Protein AF-A0A183I4F0-F1 (afdb_monomer)

Secondary structure (DSSP, 8-state):
-------------------STHHHHHHHHHHHHHHHHHHHHHHHS---------TT---HHHHHHHHHHHHHHHHHHHHHHHHHHHHHHHHHHHHHHHHHHHHHHHHHHTTPPPBPTTSSB-S-SS-TTHHHHHHHHHHHHHHHHHHHHHHHT----TTS---SSSPPPP---SSHHHHHHHHHHHHHHHHHHHHHHHHHHHHHHHHHHHHHHHHHHHHHHTTPPPPPPTT-----------PPP---PPP------------PPPP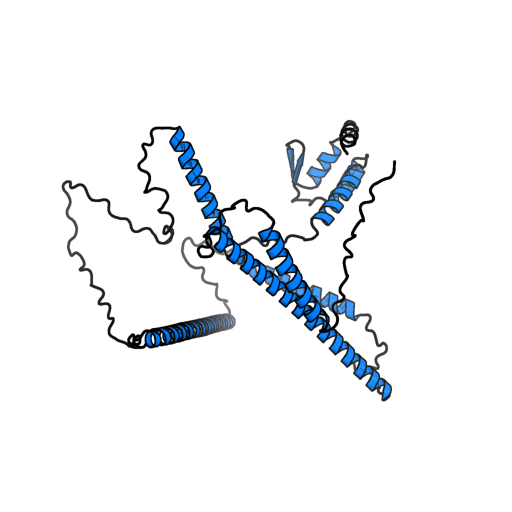GGGTT-TTSSSS----TT-HHHHHHHHHHHHHHHHHHHHHHHHTS-GGGS------TTHHHHHHHHHHHHHHHHT-SSHHHHHHHHGGGS-TTT-EEEETTEEEESHHHHHHHHHH----SSSHHHHHHGGG--

Mean predicted aligned error: 24.79 Å

pLDDT: mean 70.54, std 18.89, range [24.45, 96.81]

Organism: NCBI:txid387005

Solvent-accessible surface area (backbone atoms only — not comparable to full-atom values): 25464 Å² total; per-residue (Å²): 139,86,84,87,82,81,83,80,82,73,82,79,79,81,82,79,80,92,73,71,79,67,60,57,58,53,50,50,54,49,49,56,51,51,51,51,50,51,53,52,50,60,70,70,49,82,79,77,83,70,82,80,73,62,92,86,59,77,47,78,67,54,51,51,50,52,51,52,52,48,51,53,49,52,51,52,48,53,52,49,52,52,51,50,54,51,52,52,50,51,50,51,52,52,50,49,53,51,50,55,50,49,51,52,52,52,37,49,75,72,70,52,82,58,61,41,104,78,78,40,75,57,90,60,98,67,71,85,58,54,66,57,54,52,50,54,49,51,56,48,53,54,52,52,51,52,52,52,55,58,63,70,66,66,82,73,64,92,85,59,77,86,69,94,76,80,85,83,72,78,82,72,60,88,51,66,66,64,36,52,5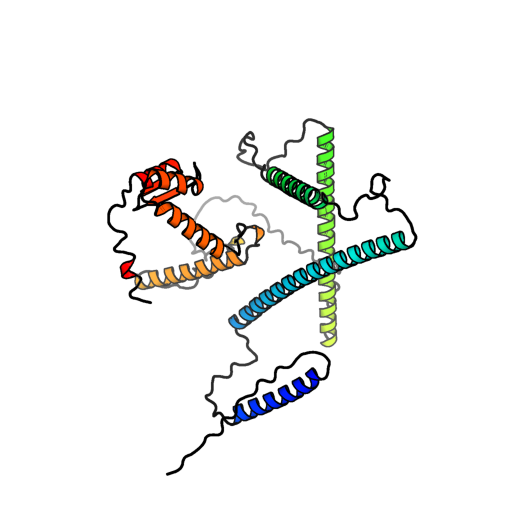0,53,53,50,51,52,52,49,53,49,50,52,48,50,54,50,51,50,52,52,49,52,55,48,52,53,51,50,48,54,50,50,54,52,49,36,56,50,28,56,77,68,77,44,82,69,74,78,66,93,80,63,89,65,86,74,74,74,72,71,78,75,75,80,78,81,92,68,84,87,77,87,88,86,83,91,75,90,73,76,82,76,82,73,78,74,51,82,93,48,70,88,65,70,77,80,81,78,81,73,96,62,83,90,82,48,72,76,57,50,56,55,50,53,51,52,52,49,55,53,47,53,56,48,53,52,51,61,54,74,72,46,66,72,86,78,48,77,84,81,81,72,63,92,56,50,66,62,54,47,53,53,48,52,53,52,50,50,65,30,59,70,44,86,50,50,71,63,20,39,62,60,49,49,83,82,36,46,66,74,82,31,74,48,73,56,98,88,46,76,40,64,15,29,68,56,48,40,51,53,57,53,70,55,72,81,77,81,78,67,78,66,61,66,64,64,67,70,76,80,116

Foldseek 3Di:
DDDDDDPDPDDDDDDDDDDDDVVVVVVVVVVVVVVVVVVVVVVPDPDPDPPPDPPPDQDPVNVVVVVVVVVVVVVVVVVVVVVVVVVVVVVVVVVVVVVVVVVVVVCVVVVHFDADPVRHGDPDPDDPCPVVVVVVVVVVVVVVVVVVVVVVPPPDDPPDPDDPDDDDDDPQDPDPVSNVVVVVVVVVVVVVVVVVVVVVVVVVVVVVVVVLVVVQVVCVVVVHDRDPPPPPPDDPPPVPPPPDDDPDDDDDDDDDDPDDPDDDPQDPVCVPVPPLPDPDPDDPPDPVVVVVSVVVVVVVVVVVVVVVVVPDPCPPPDPPPDDPCCVVVVVVVVVQLVVLLVPQDLVSSLVSCLVVWAQAQDWDADPNDIDGGSVRVSVVSSPPNPPDDPVVPVVVVVPPD

Structure (mmCIF, N/CA/C/O backbone):
data_AF-A0A183I4F0-F1
#
_entry.id   AF-A0A183I4F0-F1
#
loop_
_atom_site.group_PDB
_atom_site.id
_atom_site.type_symbol
_atom_site.label_atom_id
_atom_site.label_alt_id
_atom_site.label_comp_id
_atom_site.label_asym_id
_atom_site.label_entity_id
_atom_site.label_seq_id
_atom_site.pdbx_PDB_ins_code
_atom_site.Cartn_x
_atom_site.Cartn_y
_atom_site.Cartn_z
_atom_site.occupancy
_atom_site.B_iso_or_equiv
_atom_site.auth_seq_id
_atom_site.auth_comp_id
_atom_site.auth_asym_id
_atom_site.auth_atom_id
_atom_site.pdbx_PDB_model_num
ATOM 1 N N . MET A 1 1 ? -55.937 -49.701 -1.155 1.00 40.47 1 MET A N 1
ATOM 2 C CA . MET A 1 1 ? -55.284 -49.227 -2.394 1.00 40.47 1 MET A CA 1
ATOM 3 C C . MET A 1 1 ? -55.663 -47.768 -2.602 1.00 40.47 1 MET A C 1
ATOM 5 O O . MET A 1 1 ? -56.845 -47.480 -2.490 1.00 40.47 1 MET A O 1
ATOM 9 N N . GLY A 1 2 ? -54.676 -46.901 -2.870 1.00 36.91 2 GLY A N 1
ATOM 10 C CA . GLY A 1 2 ? -54.829 -45.480 -3.243 1.00 36.91 2 GLY A CA 1
ATOM 11 C C . GLY A 1 2 ? -54.660 -44.514 -2.063 1.00 36.91 2 GLY A C 1
ATOM 12 O O . GLY A 1 2 ? -55.636 -44.214 -1.395 1.00 36.91 2 GLY A O 1
ATOM 13 N N . SER A 1 3 ? -53.440 -44.250 -1.584 1.00 35.19 3 SER A N 1
ATOM 14 C CA . SER A 1 3 ? -52.443 -43.266 -2.073 1.00 35.19 3 SER A CA 1
ATOM 15 C C . SER A 1 3 ? -52.724 -41.831 -1.606 1.00 35.19 3 SER A C 1
ATOM 17 O O . SER A 1 3 ? -53.636 -41.166 -2.082 1.00 35.19 3 SER A O 1
ATOM 19 N N . LEU A 1 4 ? -51.904 -41.404 -0.641 1.00 37.81 4 LEU A N 1
ATOM 20 C CA . LEU A 1 4 ? -51.721 -40.039 -0.152 1.00 37.81 4 LEU A CA 1
ATOM 21 C C . LEU A 1 4 ? -50.754 -39.307 -1.094 1.00 37.81 4 LEU A C 1
ATOM 23 O O . LEU A 1 4 ? -49.617 -39.754 -1.228 1.00 37.81 4 LEU A O 1
ATOM 27 N N . ASP A 1 5 ? -51.167 -38.173 -1.656 1.00 35.75 5 ASP A N 1
ATOM 28 C CA . ASP A 1 5 ? -50.259 -37.212 -2.291 1.00 35.75 5 ASP A CA 1
ATOM 29 C C . ASP A 1 5 ? -49.963 -36.057 -1.318 1.00 35.75 5 ASP A C 1
ATOM 31 O O . ASP A 1 5 ? -50.889 -35.364 -0.883 1.00 35.75 5 ASP A O 1
ATOM 35 N N . PRO A 1 6 ? -48.694 -35.790 -0.961 1.00 43.19 6 PRO A N 1
ATOM 36 C CA . PRO A 1 6 ? -48.318 -34.554 -0.296 1.00 43.19 6 PRO A CA 1
ATOM 37 C C . PRO A 1 6 ? -48.055 -33.465 -1.346 1.00 43.19 6 PRO A C 1
ATOM 39 O O . PRO A 1 6 ? -47.065 -33.502 -2.073 1.00 43.19 6 PRO A O 1
ATOM 42 N N . SER A 1 7 ? -48.933 -32.460 -1.394 1.00 36.81 7 SER A N 1
ATOM 43 C CA . SER A 1 7 ? -48.745 -31.233 -2.178 1.00 36.81 7 SER A CA 1
ATOM 44 C C . SER A 1 7 ? -47.431 -30.537 -1.793 1.00 36.81 7 SER A C 1
ATOM 46 O O . SER A 1 7 ? -47.321 -29.909 -0.737 1.00 36.81 7 SER A O 1
ATOM 48 N N . SER A 1 8 ? -46.435 -30.621 -2.673 1.00 35.69 8 SER A N 1
ATOM 49 C CA . SER A 1 8 ? -45.167 -29.901 -2.594 1.00 35.69 8 SER A CA 1
ATOM 50 C C . SER A 1 8 ? -45.389 -28.395 -2.788 1.00 35.69 8 SER A C 1
ATOM 52 O O . SER A 1 8 ? -45.432 -27.900 -3.911 1.00 35.69 8 SER A O 1
ATOM 54 N N . SER A 1 9 ? -45.509 -27.646 -1.690 1.00 43.69 9 SER A N 1
ATOM 55 C CA . SER A 1 9 ? -45.406 -26.181 -1.705 1.00 43.69 9 SER A CA 1
ATOM 56 C C . SER A 1 9 ? -43.939 -25.790 -1.916 1.00 43.69 9 SER A C 1
ATOM 58 O O . SER A 1 9 ? -43.154 -25.648 -0.976 1.00 43.69 9 SER A O 1
ATOM 60 N N . SER A 1 10 ? -43.542 -25.673 -3.180 1.00 37.81 10 SER A N 1
ATOM 61 C CA . SER A 1 10 ? -42.277 -25.072 -3.587 1.00 37.81 10 SER A CA 1
ATOM 62 C C . SER A 1 10 ? -42.276 -23.591 -3.207 1.00 37.81 10 SER A C 1
ATOM 64 O O . SER A 1 10 ? -43.105 -22.811 -3.668 1.00 37.81 10 SER A O 1
ATOM 66 N N . ARG A 1 11 ? -41.334 -23.198 -2.348 1.00 51.59 11 ARG A N 1
ATOM 67 C CA . ARG A 1 11 ? -41.041 -21.798 -2.018 1.00 51.59 11 ARG A CA 1
ATOM 68 C C . ARG A 1 11 ? -40.457 -21.123 -3.264 1.00 51.59 11 ARG A C 1
ATOM 70 O O . ARG A 1 11 ? -39.252 -21.217 -3.499 1.00 51.59 11 ARG A O 1
ATOM 77 N N . GLU A 1 12 ? -41.293 -20.472 -4.066 1.00 47.50 12 GLU A N 1
ATOM 78 C CA . GLU A 1 12 ? -40.816 -19.587 -5.130 1.00 47.50 12 GLU A CA 1
ATOM 79 C C . GLU A 1 12 ? -39.995 -18.453 -4.505 1.00 47.50 12 GLU A C 1
ATOM 81 O O . GLU A 1 12 ? -40.450 -17.721 -3.622 1.00 47.50 12 GLU A O 1
ATOM 86 N N . LYS A 1 13 ? -38.730 -18.349 -4.917 1.00 51.75 13 LYS A N 1
ATOM 87 C CA . LYS A 1 13 ? -37.865 -17.225 -4.564 1.00 51.75 13 LYS A CA 1
ATOM 88 C C . LYS A 1 13 ? -38.159 -16.113 -5.566 1.00 51.75 13 LYS A C 1
ATOM 90 O O . LYS A 1 13 ? -37.680 -16.175 -6.693 1.00 51.75 13 LYS A O 1
ATOM 95 N N . HIS A 1 14 ? -38.939 -15.113 -5.164 1.00 49.69 14 HIS A N 1
ATOM 96 C CA . HIS A 1 14 ? -39.135 -13.919 -5.983 1.00 49.69 14 HIS A CA 1
ATOM 97 C C . HIS A 1 14 ? -37.821 -13.127 -6.048 1.00 49.69 14 HIS A C 1
ATOM 99 O O . HIS A 1 14 ? -37.343 -12.608 -5.038 1.00 49.69 14 HIS A O 1
ATOM 105 N N . HIS A 1 15 ? -37.214 -13.085 -7.234 1.00 51.94 15 HIS A N 1
ATOM 106 C CA . HIS A 1 15 ? -36.092 -12.206 -7.543 1.00 51.94 15 HIS A CA 1
ATOM 107 C C . HIS A 1 15 ? -36.626 -10.772 -7.659 1.00 51.94 15 HIS A C 1
ATOM 109 O O . HIS A 1 15 ? -37.454 -10.489 -8.523 1.00 51.94 15 HIS A O 1
ATOM 115 N N . LEU A 1 16 ? -36.210 -9.889 -6.751 1.00 54.75 16 LEU A N 1
ATOM 116 C CA . LEU A 1 16 ? -36.629 -8.487 -6.715 1.00 54.75 16 LEU A CA 1
ATOM 117 C C . LEU A 1 16 ? -35.545 -7.633 -7.374 1.00 54.75 16 LEU A C 1
ATOM 119 O O . LEU A 1 16 ? -34.477 -7.447 -6.794 1.00 54.75 16 LEU A O 1
ATOM 123 N N . GLU A 1 17 ? -35.822 -7.105 -8.565 1.00 53.62 17 GLU A N 1
ATOM 124 C CA . GLU A 1 17 ? -34.978 -6.070 -9.161 1.00 53.62 17 GLU A CA 1
ATOM 125 C C . GLU A 1 17 ? -35.241 -4.726 -8.477 1.00 53.62 17 GLU A C 1
ATOM 127 O O . GLU A 1 17 ? -36.379 -4.282 -8.309 1.00 53.62 17 GLU A O 1
ATOM 132 N N . THR A 1 18 ? -34.168 -4.099 -8.002 1.00 53.28 18 THR A N 1
ATOM 133 C CA . THR A 1 18 ? -34.212 -2.866 -7.217 1.00 53.28 18 THR A CA 1
ATOM 134 C C . THR A 1 18 ? -34.065 -1.652 -8.126 1.00 53.28 18 THR A C 1
ATOM 136 O O . THR A 1 18 ? -33.023 -1.002 -8.131 1.00 53.28 18 THR A O 1
ATOM 139 N N . SER A 1 19 ? -35.108 -1.324 -8.878 1.00 54.41 19 SER A N 1
ATOM 140 C CA . SER A 1 19 ? -35.233 -0.017 -9.525 1.00 54.41 19 SER A CA 1
ATOM 141 C C . SER A 1 19 ? -36.562 0.614 -9.109 1.00 54.41 19 SER A C 1
ATOM 143 O O . SER A 1 19 ? -37.629 0.122 -9.456 1.00 54.41 19 SER A O 1
ATOM 145 N N . ASP A 1 20 ? -36.460 1.694 -8.338 1.00 50.53 20 ASP A N 1
ATOM 146 C CA . ASP A 1 20 ? -37.500 2.683 -8.033 1.00 50.53 20 ASP A CA 1
ATOM 147 C C . ASP A 1 20 ? -38.596 2.331 -7.009 1.00 50.53 20 ASP A C 1
ATOM 149 O O . ASP A 1 20 ? -39.511 1.553 -7.262 1.00 50.53 20 ASP A O 1
ATOM 153 N N . ALA A 1 21 ? -38.489 2.998 -5.844 1.00 56.41 21 ALA A N 1
ATOM 154 C CA . ALA A 1 21 ? -39.462 3.388 -4.796 1.00 56.41 21 ALA A CA 1
ATOM 155 C C . ALA A 1 21 ? -40.615 2.440 -4.377 1.00 56.41 21 ALA A C 1
ATOM 157 O O . ALA A 1 21 ? -40.907 2.312 -3.186 1.00 56.41 21 ALA A O 1
ATOM 158 N N . SER A 1 22 ? -41.256 1.753 -5.314 1.00 54.03 22 SER A N 1
ATOM 159 C CA . SER A 1 22 ? -42.249 0.694 -5.111 1.00 54.03 22 SER A CA 1
ATOM 160 C C . SER A 1 22 ? -41.692 -0.524 -4.353 1.00 54.03 22 SER A C 1
ATOM 162 O O . SER A 1 22 ? -42.419 -1.172 -3.597 1.00 54.03 22 SER A O 1
ATOM 164 N N . SER A 1 23 ? -40.379 -0.769 -4.446 1.00 64.25 23 SER A N 1
ATOM 165 C CA . SER A 1 23 ? -39.675 -1.836 -3.717 1.00 64.25 23 SER A CA 1
ATOM 166 C C . SER A 1 23 ? -39.711 -1.649 -2.190 1.00 64.25 23 SER A C 1
ATOM 168 O O . SER A 1 23 ? -39.880 -2.621 -1.456 1.00 64.25 23 SER A O 1
ATOM 170 N N . LEU A 1 24 ? -39.657 -0.411 -1.679 1.00 69.06 24 LEU A N 1
ATOM 171 C CA . LEU A 1 24 ? -39.539 -0.143 -0.236 1.00 69.06 24 LEU A CA 1
ATOM 172 C C . LEU A 1 24 ? -40.854 -0.414 0.514 1.00 69.06 24 LEU A C 1
ATOM 174 O O . LEU A 1 24 ? -40.846 -0.948 1.624 1.00 69.06 24 LEU A O 1
ATOM 178 N N . PHE A 1 25 ? -41.999 -0.105 -0.100 1.00 71.31 25 PHE A N 1
ATOM 179 C CA . PHE A 1 25 ? -43.314 -0.401 0.479 1.00 71.31 25 PHE A CA 1
ATOM 180 C C . PHE A 1 25 ? -43.608 -1.903 0.503 1.00 71.31 25 PHE A C 1
ATOM 182 O O . PHE A 1 25 ? -44.114 -2.406 1.510 1.00 71.31 25 PHE A O 1
ATOM 189 N N . LEU A 1 26 ? -43.224 -2.627 -0.553 1.00 76.31 26 LEU A N 1
ATOM 190 C CA . LEU A 1 26 ? -43.305 -4.088 -0.592 1.00 76.31 26 LEU A CA 1
ATOM 191 C C . LEU A 1 26 ? -42.386 -4.719 0.462 1.00 76.31 26 LEU A C 1
ATOM 193 O O . LEU A 1 26 ? -42.828 -5.583 1.221 1.00 76.31 26 LEU A O 1
ATOM 197 N N . LEU A 1 27 ? -41.157 -4.211 0.600 1.00 70.12 27 LEU A N 1
ATOM 198 C CA . LEU A 1 27 ? -40.200 -4.664 1.611 1.00 70.12 27 LEU A CA 1
ATOM 199 C C . LEU A 1 27 ? -40.712 -4.409 3.034 1.00 70.12 27 LEU A C 1
ATOM 201 O O . LEU A 1 27 ? -40.596 -5.264 3.910 1.00 70.12 27 LEU A O 1
ATOM 205 N N . LYS A 1 28 ? -41.321 -3.241 3.267 1.00 82.12 28 LYS A N 1
ATOM 206 C CA . LYS A 1 28 ? -41.931 -2.882 4.551 1.00 82.12 28 LYS A CA 1
ATOM 207 C C . LYS A 1 28 ? -43.098 -3.816 4.877 1.00 82.12 28 LYS A C 1
ATOM 209 O O . LYS A 1 28 ? -43.182 -4.305 6.003 1.00 82.12 28 LYS A O 1
ATOM 214 N N . GLY A 1 29 ? -43.953 -4.115 3.899 1.00 84.31 29 GLY A N 1
ATOM 215 C CA . GLY A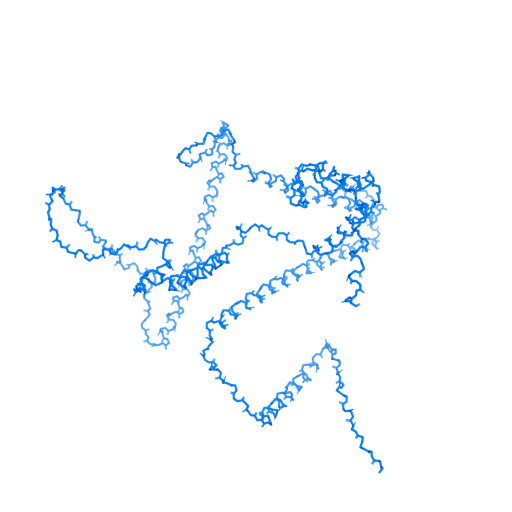 1 29 ? -45.036 -5.092 4.040 1.00 84.31 29 GLY A CA 1
ATOM 216 C C . GLY A 1 29 ? -44.526 -6.499 4.370 1.00 84.31 29 GLY A C 1
ATOM 217 O O . GLY A 1 29 ? -45.018 -7.137 5.304 1.00 84.31 29 GLY A O 1
ATOM 218 N N . GLU A 1 30 ? -43.491 -6.968 3.669 1.00 79.19 30 GLU A N 1
ATOM 219 C CA . GLU A 1 30 ? -42.840 -8.249 3.963 1.00 79.19 30 GLU A CA 1
ATOM 220 C C . GLU A 1 30 ? -42.196 -8.293 5.346 1.00 79.19 30 GLU A C 1
ATOM 222 O O . GLU A 1 30 ? -42.287 -9.310 6.037 1.00 79.19 30 GLU A O 1
ATOM 227 N N . LEU A 1 31 ? -41.578 -7.195 5.777 1.00 82.62 31 LEU A N 1
ATOM 228 C CA . LEU A 1 31 ? -40.925 -7.100 7.074 1.00 82.62 31 LEU A CA 1
ATOM 229 C C . LEU A 1 31 ? -41.941 -7.221 8.215 1.00 82.62 31 LEU A C 1
ATOM 231 O O . LEU A 1 31 ? -41.727 -8.008 9.139 1.00 82.62 31 LEU A O 1
ATOM 235 N N . TYR A 1 32 ? -43.085 -6.535 8.125 1.00 85.12 32 TYR A N 1
ATOM 236 C CA . TYR A 1 32 ? -44.164 -6.691 9.109 1.00 85.12 32 TYR A CA 1
ATOM 237 C C . TYR A 1 32 ? -44.728 -8.113 9.138 1.00 85.12 32 TYR A C 1
ATOM 239 O O . TYR A 1 32 ? -44.955 -8.669 10.216 1.00 85.12 32 TYR A O 1
ATOM 247 N N . ARG A 1 33 ? -44.892 -8.737 7.969 1.00 83.69 33 ARG A N 1
ATOM 248 C CA . ARG A 1 33 ? -45.362 -10.122 7.855 1.00 83.69 33 ARG A CA 1
ATOM 249 C C . ARG A 1 33 ? -44.372 -11.112 8.484 1.00 83.69 33 ARG A C 1
ATOM 251 O O . ARG A 1 33 ? -44.779 -11.942 9.295 1.00 83.69 33 ARG A O 1
ATOM 258 N N . LYS A 1 34 ? -43.065 -10.952 8.236 1.00 83.00 34 LYS A N 1
ATOM 259 C CA . LYS A 1 34 ? -42.000 -11.747 8.879 1.00 83.00 34 LYS A CA 1
ATOM 260 C C . LYS A 1 34 ? -41.936 -11.547 10.392 1.00 83.00 34 LYS A C 1
ATOM 262 O O . LYS A 1 34 ? -41.718 -12.519 11.111 1.00 83.00 34 LYS A O 1
ATOM 267 N N . ILE A 1 35 ? -42.127 -10.325 10.893 1.00 83.75 35 ILE A N 1
ATOM 268 C CA . ILE A 1 35 ? -42.149 -10.045 12.339 1.00 83.75 35 ILE A CA 1
ATOM 269 C C . ILE A 1 35 ? -43.326 -10.759 13.012 1.00 83.75 35 ILE A C 1
ATOM 271 O O . ILE A 1 35 ? -43.150 -11.362 14.072 1.00 83.75 35 ILE A O 1
ATOM 275 N N . ASN A 1 36 ? -44.507 -10.741 12.395 1.00 78.06 36 ASN A N 1
ATOM 276 C CA . ASN A 1 36 ? -45.680 -11.428 12.932 1.00 78.06 36 ASN A CA 1
ATOM 277 C C . ASN A 1 36 ? -45.531 -12.953 12.879 1.00 78.06 36 ASN A C 1
ATOM 279 O O . ASN A 1 36 ? -45.865 -13.628 13.851 1.00 78.06 36 ASN A O 1
ATOM 283 N N . GLU A 1 37 ? -44.946 -13.501 11.812 1.00 81.88 37 GLU A N 1
ATOM 284 C CA . GLU A 1 37 ? -44.601 -14.924 11.752 1.00 81.88 37 GLU A CA 1
ATOM 285 C C . GLU A 1 37 ? -43.579 -15.330 12.819 1.00 81.88 37 GLU A C 1
ATOM 287 O O . GLU A 1 37 ? -43.734 -16.374 13.444 1.00 81.88 37 GLU A O 1
ATOM 292 N N . GLN A 1 38 ? -42.537 -14.524 13.043 1.00 75.25 38 GLN A N 1
ATOM 293 C CA . GLN A 1 38 ? -41.539 -14.762 14.093 1.00 75.25 38 GLN A CA 1
ATOM 294 C C . GLN A 1 38 ? -42.185 -14.735 15.484 1.00 75.25 38 GLN A C 1
ATOM 296 O O . GLN A 1 38 ? -41.889 -15.588 16.317 1.00 75.25 38 GLN A O 1
ATOM 301 N N . ARG A 1 39 ? -43.120 -13.806 15.724 1.00 74.88 39 ARG A N 1
ATOM 302 C CA . ARG A 1 39 ? -43.904 -13.747 16.967 1.00 74.88 39 ARG A CA 1
ATOM 303 C C . ARG A 1 39 ? -44.811 -14.969 17.141 1.00 74.88 39 ARG A C 1
ATOM 305 O O . ARG A 1 39 ? -44.853 -15.525 18.233 1.00 74.88 39 ARG A O 1
ATOM 312 N N . GLY A 1 40 ? -45.469 -15.435 16.078 1.00 69.50 40 GLY A N 1
ATOM 313 C CA . GLY A 1 40 ? -46.273 -16.663 16.101 1.00 69.50 40 GLY A CA 1
ATOM 314 C C . GLY A 1 40 ? -45.435 -17.931 16.318 1.00 69.50 40 GLY A C 1
ATOM 315 O O . GLY A 1 40 ? -45.819 -18.812 17.085 1.00 69.50 40 GLY A O 1
ATOM 316 N N . LYS A 1 41 ? -44.241 -17.999 15.717 1.00 67.50 41 LYS A N 1
ATOM 317 C CA . LYS A 1 41 ? -43.265 -19.089 15.904 1.00 67.50 41 LYS A CA 1
ATOM 318 C C . LYS A 1 41 ? -42.682 -19.091 17.324 1.00 67.50 41 LYS A C 1
ATOM 320 O O . LYS A 1 41 ? -42.532 -20.151 17.925 1.00 67.50 41 LYS A O 1
ATOM 325 N N . ALA A 1 42 ? -42.439 -17.917 17.908 1.00 58.75 42 ALA A N 1
ATOM 326 C CA . ALA A 1 42 ? -42.020 -17.782 19.305 1.00 58.75 42 ALA A CA 1
ATOM 327 C C . ALA A 1 42 ? -43.119 -18.182 20.311 1.00 58.75 42 ALA A C 1
ATOM 329 O O . ALA A 1 42 ? -42.795 -18.629 21.407 1.00 58.75 42 ALA A O 1
ATOM 330 N N . ALA A 1 43 ? -44.399 -18.048 19.946 1.00 59.56 43 ALA A N 1
ATOM 331 C CA . ALA A 1 43 ? -45.528 -18.458 20.785 1.00 59.56 43 ALA A CA 1
ATOM 332 C C . ALA A 1 43 ? -45.837 -19.966 20.706 1.00 59.56 43 ALA A C 1
ATOM 334 O O . ALA A 1 43 ? -46.342 -20.540 21.665 1.00 59.56 43 ALA A O 1
ATOM 335 N N . THR A 1 44 ? -45.528 -20.613 19.579 1.00 57.53 44 THR A N 1
ATOM 336 C CA . THR A 1 44 ? -45.825 -22.039 19.328 1.00 57.53 44 THR A CA 1
ATOM 337 C C . THR A 1 44 ? -44.673 -22.980 19.682 1.00 57.53 44 THR A C 1
ATOM 339 O O . THR A 1 44 ? -44.893 -24.173 19.882 1.00 57.53 44 THR A O 1
ATOM 342 N N . THR A 1 45 ? -43.450 -22.464 19.825 1.00 49.25 45 THR A N 1
ATOM 343 C CA . THR A 1 45 ? -42.295 -23.267 20.242 1.00 49.25 45 THR A CA 1
ATOM 344 C C . THR A 1 45 ? -42.132 -23.179 21.759 1.00 49.25 45 THR A C 1
ATOM 346 O O . THR A 1 45 ? -41.682 -22.163 22.286 1.00 49.25 45 THR A O 1
ATOM 349 N N . GLY A 1 46 ? -42.502 -24.247 22.472 1.00 47.00 46 GLY A N 1
ATOM 350 C CA . GLY A 1 46 ? -42.297 -24.383 23.915 1.00 47.00 46 GLY A CA 1
ATOM 351 C C . GLY A 1 46 ? -40.866 -24.016 24.328 1.00 47.00 46 GLY A C 1
ATOM 352 O O . GLY A 1 46 ? -39.882 -24.566 23.833 1.00 47.00 46 GLY A O 1
ATOM 353 N N . VAL A 1 47 ? -40.770 -23.041 25.228 1.00 41.72 47 VAL A N 1
ATOM 354 C CA . VAL A 1 47 ? -39.538 -22.395 25.680 1.00 41.72 47 VAL A CA 1
ATOM 355 C C . VAL A 1 47 ? -38.631 -23.398 26.405 1.00 41.72 47 VAL A C 1
ATOM 357 O O . VAL A 1 47 ? -38.817 -23.678 27.587 1.00 41.72 47 VAL A O 1
ATOM 360 N N . LYS A 1 48 ? -37.568 -23.873 25.743 1.00 45.25 48 LYS A N 1
ATOM 361 C CA . LYS A 1 48 ? -36.338 -24.232 26.464 1.00 45.25 48 LYS A CA 1
ATOM 362 C C . LYS A 1 48 ? -35.722 -22.922 26.948 1.00 45.25 48 LYS A C 1
ATOM 364 O O . LYS A 1 48 ? -35.273 -22.109 26.144 1.00 45.25 48 LYS A O 1
ATOM 369 N N . VAL A 1 49 ? -35.759 -22.694 28.259 1.00 47.84 49 VAL A N 1
ATOM 370 C CA . VAL A 1 49 ? -35.235 -21.490 28.916 1.00 47.84 49 VAL A CA 1
ATOM 371 C C . VAL A 1 49 ? -33.712 -21.453 28.759 1.00 47.84 49 VAL A C 1
ATOM 373 O O . VAL A 1 49 ? -32.960 -21.870 29.636 1.00 47.84 49 VAL A O 1
ATOM 376 N N . SER A 1 50 ? -33.224 -20.930 27.636 1.00 49.22 50 SER A N 1
ATOM 377 C CA . SER A 1 50 ? -31.875 -20.381 27.589 1.00 49.22 50 SER A CA 1
ATOM 378 C C . SER A 1 50 ? -31.889 -19.121 28.448 1.00 49.22 50 SER A C 1
ATOM 380 O O . SER A 1 50 ? -32.674 -18.206 28.183 1.00 49.22 50 SER A O 1
ATOM 382 N N . LYS A 1 51 ? -31.063 -19.100 29.498 1.00 51.47 51 LYS A N 1
ATOM 383 C CA . LYS A 1 51 ? -30.882 -17.972 30.421 1.00 51.47 51 LYS A CA 1
ATOM 384 C C . LYS A 1 51 ? -30.910 -16.650 29.644 1.00 51.47 51 LYS A C 1
ATOM 386 O O . LYS A 1 51 ? -29.985 -16.359 28.888 1.00 51.47 51 LYS A O 1
ATOM 391 N N . LYS A 1 52 ? -31.977 -15.863 29.818 1.00 49.12 52 LYS A N 1
ATOM 392 C CA . LYS A 1 52 ? -32.058 -14.493 29.304 1.00 49.12 52 LYS A CA 1
ATOM 393 C C . LYS A 1 52 ? -30.947 -13.706 29.996 1.00 49.12 52 LYS A C 1
ATOM 395 O O . LYS A 1 52 ? -31.057 -13.400 31.181 1.00 49.12 52 LYS A O 1
ATOM 400 N N . LYS A 1 53 ? -29.841 -13.458 29.293 1.00 55.69 53 LYS A N 1
ATOM 401 C CA . LYS A 1 53 ? -28.781 -12.584 29.796 1.00 55.69 53 LYS A CA 1
ATOM 402 C C . LYS A 1 53 ? -29.365 -11.175 29.904 1.00 55.69 53 LYS A C 1
ATOM 404 O O . LYS A 1 53 ? -30.058 -10.718 28.997 1.00 55.69 53 LYS A O 1
ATOM 409 N N . SER A 1 54 ? -29.150 -10.537 31.050 1.00 52.62 54 SER A N 1
ATOM 410 C CA . SER A 1 54 ? -29.604 -9.177 31.333 1.00 52.62 54 SER A CA 1
ATOM 411 C C . SER A 1 54 ? -29.097 -8.221 30.252 1.00 52.62 54 SER A C 1
ATOM 413 O O . SER A 1 54 ? -27.895 -8.015 30.123 1.00 52.62 54 SER A O 1
ATOM 415 N N . VAL A 1 55 ? -30.026 -7.615 29.512 1.00 59.03 55 VAL A N 1
ATOM 416 C CA . VAL A 1 55 ? -29.784 -6.617 28.450 1.00 59.03 55 VAL A CA 1
ATOM 417 C C . VAL A 1 55 ? -29.004 -5.387 28.960 1.00 59.03 55 VAL A C 1
ATOM 419 O O . VAL A 1 55 ? -28.509 -4.592 28.173 1.00 59.03 55 VAL A O 1
ATOM 422 N N . LEU A 1 56 ? -28.854 -5.234 30.280 1.00 56.19 56 LEU A N 1
ATOM 423 C CA . LEU A 1 56 ? -28.229 -4.080 30.929 1.00 56.19 56 LEU A CA 1
ATOM 424 C C . LEU A 1 56 ? -26.765 -4.291 31.344 1.00 56.19 56 LEU A C 1
ATOM 426 O O . LEU A 1 56 ? -26.159 -3.366 31.880 1.00 56.19 56 LEU A O 1
ATOM 430 N N . ARG A 1 57 ? -26.182 -5.480 31.145 1.00 56.59 57 ARG A N 1
ATOM 431 C CA . ARG A 1 57 ? -24.759 -5.724 31.436 1.00 56.59 57 ARG A CA 1
ATOM 432 C C . ARG A 1 57 ? -24.113 -6.472 30.280 1.00 56.59 57 ARG A C 1
ATOM 434 O O . ARG A 1 57 ? -24.111 -7.699 30.262 1.00 56.59 57 ARG A O 1
ATOM 441 N N . ILE A 1 58 ? -23.577 -5.705 29.337 1.00 66.81 58 ILE A N 1
ATOM 442 C CA . ILE A 1 58 ? -22.644 -6.202 28.325 1.00 66.81 58 ILE A CA 1
ATOM 443 C C . ILE A 1 58 ? -21.416 -6.708 29.090 1.00 66.81 58 ILE A C 1
ATOM 445 O O . ILE A 1 58 ? -20.912 -6.014 29.979 1.00 66.81 58 ILE A O 1
ATOM 449 N N . SER A 1 59 ? -20.982 -7.945 28.846 1.00 75.12 59 SER A N 1
ATOM 450 C CA . SER A 1 59 ? -19.767 -8.436 29.505 1.00 75.12 59 SER A CA 1
ATOM 451 C C . SER A 1 59 ? -18.539 -7.682 28.985 1.00 75.12 59 SER A C 1
ATOM 453 O O . SER A 1 59 ? -18.534 -7.181 27.861 1.00 75.12 59 SER A O 1
ATOM 455 N N . LYS A 1 60 ? -17.456 -7.631 29.770 1.00 79.56 60 LYS A N 1
ATOM 456 C CA . LYS A 1 60 ? -16.185 -7.020 29.334 1.00 79.56 60 LYS A CA 1
ATOM 457 C C . LYS A 1 60 ? -15.673 -7.625 28.019 1.00 79.56 60 LYS A C 1
ATOM 459 O O . LYS A 1 60 ? -15.018 -6.950 27.232 1.00 79.56 60 LYS A O 1
ATOM 464 N N . GLU A 1 61 ? -15.955 -8.903 27.784 1.00 76.00 61 GLU A N 1
ATOM 465 C CA . GLU A 1 61 ? -15.634 -9.613 26.547 1.00 76.00 61 GLU A CA 1
ATOM 466 C C . GLU A 1 61 ? -16.527 -9.174 25.376 1.00 76.00 61 GLU A C 1
ATOM 468 O O . GLU A 1 61 ? -16.038 -9.026 24.258 1.00 76.00 61 GLU A O 1
ATOM 473 N N . GLU A 1 62 ? -17.814 -8.929 25.622 1.00 79.69 62 GLU A N 1
ATOM 474 C CA . GLU A 1 62 ? -18.748 -8.425 24.612 1.00 79.69 62 GLU A CA 1
ATOM 475 C C . GLU A 1 62 ? -18.430 -6.967 24.232 1.00 79.69 62 GLU A C 1
ATOM 477 O O . GLU A 1 62 ? -18.445 -6.641 23.048 1.00 79.69 62 GLU A O 1
ATOM 482 N N . GLU A 1 63 ? -18.031 -6.114 25.182 1.00 81.38 63 GLU A N 1
ATOM 483 C CA . GLU A 1 63 ? -17.572 -4.744 24.895 1.00 81.38 63 GLU A CA 1
ATOM 484 C C . GLU A 1 63 ? -16.336 -4.732 23.990 1.00 81.38 63 GLU A C 1
ATOM 486 O O . GLU A 1 63 ? -16.290 -3.994 23.007 1.00 81.38 63 GLU A O 1
ATOM 491 N N . LYS A 1 64 ? -15.349 -5.594 24.266 1.00 86.44 64 LYS A N 1
ATOM 492 C CA . LYS A 1 64 ? -14.157 -5.729 23.414 1.00 86.44 64 LYS A CA 1
ATOM 493 C C . LYS A 1 64 ? -14.508 -6.183 22.004 1.00 86.44 64 LYS A C 1
ATOM 495 O O . LYS A 1 64 ? -13.952 -5.662 21.043 1.00 86.44 64 LYS A O 1
ATOM 500 N N . LYS A 1 65 ?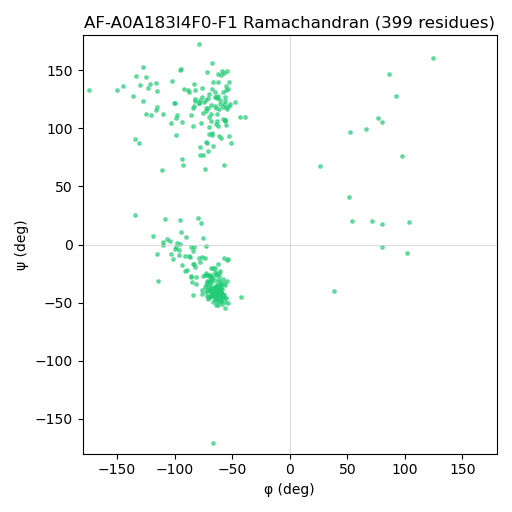 -15.449 -7.123 21.876 1.00 91.06 65 LYS A N 1
ATOM 501 C CA . LYS A 1 65 ? -15.909 -7.598 20.569 1.00 91.06 65 LYS A CA 1
ATOM 502 C C . LYS A 1 65 ? -16.597 -6.485 19.776 1.00 91.06 65 LYS A C 1
ATOM 504 O O . LYS A 1 65 ? -16.339 -6.355 18.588 1.00 91.06 65 LYS A O 1
ATOM 509 N N . ILE A 1 66 ? -17.406 -5.658 20.437 1.00 88.69 66 ILE A N 1
ATOM 510 C CA . ILE A 1 66 ? -18.060 -4.498 19.816 1.00 88.69 66 ILE A CA 1
ATOM 511 C C . ILE A 1 66 ? -17.025 -3.461 19.364 1.00 88.69 66 ILE A C 1
ATOM 513 O O . ILE A 1 66 ? -17.164 -2.895 18.283 1.00 88.69 66 ILE A O 1
ATOM 517 N N . VAL A 1 67 ? -15.985 -3.208 20.164 1.00 91.44 67 VAL A N 1
ATOM 518 C CA . VAL A 1 67 ? -14.908 -2.274 19.798 1.00 91.44 67 VAL A CA 1
ATOM 519 C C . VAL A 1 67 ? -14.121 -2.784 18.592 1.00 91.44 67 VAL A C 1
ATOM 521 O O . VAL A 1 67 ? -13.881 -2.012 17.667 1.00 91.44 67 VAL A O 1
ATOM 524 N N . GLU A 1 68 ? -13.777 -4.072 18.559 1.00 91.44 68 GLU A N 1
ATOM 525 C CA . GLU A 1 68 ? -13.061 -4.660 17.424 1.00 91.44 68 GLU A CA 1
ATOM 526 C C . GLU A 1 68 ? -13.926 -4.685 16.157 1.00 91.44 68 GLU A C 1
ATOM 528 O O . GLU A 1 68 ? -13.472 -4.294 15.087 1.00 91.44 68 GLU A O 1
ATOM 533 N N . GLU A 1 69 ? -15.208 -5.039 16.273 1.00 93.31 69 GLU A N 1
ATOM 534 C CA . GLU A 1 69 ? -16.155 -4.978 15.155 1.00 93.31 69 GLU A CA 1
ATOM 535 C C . GLU A 1 69 ? -16.328 -3.541 14.642 1.00 93.31 69 GLU A C 1
ATOM 537 O O . GLU A 1 69 ? -16.385 -3.304 13.434 1.00 93.31 69 GLU A O 1
ATOM 542 N N . LYS A 1 70 ? -16.350 -2.553 15.544 1.00 95.94 70 LYS A N 1
ATOM 543 C CA . LYS A 1 70 ? -16.385 -1.137 15.174 1.00 95.94 70 LYS A CA 1
ATOM 544 C C . LYS A 1 70 ? -15.107 -0.719 14.448 1.00 95.94 70 LYS A C 1
ATOM 546 O O . LYS A 1 70 ? -15.208 -0.048 13.426 1.00 95.94 70 LYS A O 1
ATOM 551 N N . ARG A 1 71 ? -13.934 -1.158 14.915 1.00 94.25 71 ARG A N 1
ATOM 552 C CA . ARG A 1 71 ? -12.640 -0.900 14.265 1.00 94.25 71 ARG A CA 1
ATOM 553 C C . ARG A 1 71 ? -12.598 -1.492 12.858 1.00 94.25 71 ARG A C 1
ATOM 555 O O . ARG A 1 71 ? -12.237 -0.802 11.912 1.00 94.25 71 ARG A O 1
ATOM 562 N N . GLN A 1 72 ? -13.042 -2.737 12.705 1.00 94.88 72 GLN A N 1
ATOM 563 C CA . GLN A 1 72 ? -13.131 -3.410 11.406 1.00 94.88 72 GLN A CA 1
ATOM 564 C C . GLN A 1 72 ? -14.125 -2.718 10.473 1.00 94.88 72 GLN A C 1
ATOM 566 O O . GLN A 1 72 ? -13.853 -2.541 9.286 1.00 94.88 72 GLN A O 1
ATOM 571 N N . ARG A 1 73 ? -15.267 -2.271 11.003 1.00 94.62 73 ARG A N 1
ATOM 572 C CA . ARG A 1 73 ? -16.246 -1.497 10.239 1.00 94.62 73 ARG A CA 1
ATOM 573 C C . ARG A 1 73 ? -15.673 -0.158 9.781 1.00 94.62 73 ARG A C 1
ATOM 575 O O . ARG A 1 73 ? -15.872 0.206 8.628 1.00 94.62 73 ARG A O 1
ATOM 582 N N . GLU A 1 74 ? -14.974 0.560 10.653 1.00 95.25 74 GLU A N 1
ATOM 583 C CA . GLU A 1 74 ? -14.310 1.824 10.319 1.00 95.25 74 GLU A CA 1
ATOM 584 C C . GLU A 1 74 ? -13.210 1.620 9.268 1.00 95.25 74 GLU A C 1
ATOM 586 O O . GLU A 1 74 ? -13.137 2.392 8.316 1.00 95.25 74 GLU A O 1
ATOM 591 N N . ALA A 1 75 ? -12.417 0.549 9.371 1.00 94.69 75 ALA A N 1
ATOM 592 C CA . ALA A 1 75 ? -11.417 0.192 8.365 1.00 94.69 75 ALA A CA 1
ATOM 593 C C . ALA A 1 75 ? -12.058 -0.093 6.998 1.00 94.69 75 ALA A C 1
ATOM 595 O O . ALA A 1 75 ? -11.626 0.458 5.988 1.00 94.69 75 ALA A O 1
ATOM 596 N N . ARG A 1 76 ? -13.145 -0.874 6.975 1.00 95.62 76 ARG A N 1
ATOM 597 C CA . ARG A 1 76 ? -13.893 -1.175 5.749 1.00 95.62 76 ARG A CA 1
ATOM 598 C C . ARG A 1 76 ? -14.504 0.074 5.117 1.00 95.62 76 ARG A C 1
ATOM 600 O O . ARG A 1 76 ? -14.494 0.207 3.901 1.00 95.62 76 ARG A O 1
ATOM 607 N N . ILE A 1 77 ? -15.038 0.986 5.931 1.00 94.94 77 ILE A N 1
ATOM 608 C CA . ILE A 1 77 ? -15.554 2.273 5.444 1.00 94.94 77 ILE A CA 1
ATOM 609 C C . ILE A 1 77 ? -14.421 3.074 4.804 1.00 94.94 77 ILE A C 1
ATOM 611 O O . ILE A 1 77 ? -14.582 3.545 3.687 1.00 94.94 77 ILE A O 1
ATOM 615 N N . ARG A 1 78 ? -13.260 3.159 5.460 1.00 96.81 78 ARG A N 1
ATOM 616 C CA . ARG A 1 78 ? -12.105 3.909 4.953 1.00 96.81 78 ARG A CA 1
ATOM 617 C C . ARG A 1 78 ? -11.564 3.335 3.635 1.00 96.81 78 ARG A C 1
ATOM 619 O O . ARG A 1 78 ? -11.178 4.086 2.745 1.00 96.81 78 ARG A O 1
ATOM 626 N N . GLU A 1 79 ? -11.554 2.012 3.492 1.00 96.12 79 GLU A N 1
ATOM 627 C CA . GLU A 1 79 ? -11.193 1.335 2.241 1.00 96.12 79 GLU A CA 1
ATOM 628 C C . GLU A 1 79 ? -12.194 1.640 1.116 1.00 96.12 79 GLU A C 1
ATOM 630 O O . GLU A 1 79 ? -11.791 2.004 0.011 1.00 96.12 79 GLU A O 1
ATOM 635 N N . LEU A 1 80 ? -13.497 1.570 1.411 1.00 95.81 80 LEU A N 1
ATOM 636 C CA . LEU A 1 80 ? -14.549 1.924 0.456 1.00 95.81 80 LEU A CA 1
ATOM 637 C C . LEU A 1 80 ? -14.483 3.401 0.051 1.00 95.81 80 LEU A C 1
ATOM 639 O O . LEU A 1 80 ? -14.611 3.707 -1.129 1.00 95.81 80 LEU A O 1
ATOM 643 N N . GLU A 1 81 ? -14.235 4.313 0.991 1.00 94.81 81 GLU A N 1
ATOM 644 C CA . GLU A 1 81 ? -14.035 5.741 0.711 1.00 94.81 81 GLU A CA 1
ATOM 645 C C . GLU A 1 81 ? -12.843 5.967 -0.227 1.00 94.81 81 GLU A C 1
ATOM 647 O O . GLU A 1 81 ? -12.943 6.749 -1.172 1.00 94.81 81 GLU A O 1
ATOM 652 N N . LYS A 1 82 ? -11.735 5.241 -0.025 1.00 95.12 82 LYS A N 1
ATOM 653 C CA . LYS A 1 82 ? -10.569 5.297 -0.917 1.00 95.12 82 LYS A CA 1
ATOM 654 C C . LYS A 1 82 ? -10.902 4.787 -2.322 1.00 95.12 82 LYS A C 1
ATOM 656 O O . LYS A 1 82 ? -10.509 5.424 -3.296 1.00 95.12 82 LYS A O 1
ATOM 661 N N . SER A 1 83 ? -11.631 3.674 -2.429 1.00 94.19 83 SER A N 1
ATOM 662 C CA . SER A 1 83 ? -12.095 3.140 -3.718 1.00 94.19 83 SER A CA 1
ATOM 663 C C . SER A 1 83 ? -13.003 4.134 -4.441 1.00 94.19 83 SER A C 1
ATOM 665 O O . SER A 1 83 ? -12.813 4.385 -5.626 1.00 94.19 83 SER A O 1
ATOM 667 N N . ILE A 1 84 ? -13.950 4.750 -3.727 1.00 95.00 84 ILE A N 1
ATOM 668 C CA . ILE A 1 84 ? -14.854 5.758 -4.294 1.00 95.00 84 ILE A CA 1
ATOM 669 C C . ILE A 1 84 ? -14.064 6.974 -4.782 1.00 95.00 84 ILE A C 1
ATOM 671 O O . ILE A 1 84 ? -14.310 7.447 -5.885 1.00 95.00 84 ILE A O 1
ATOM 675 N N . ALA A 1 85 ? -13.084 7.454 -4.011 1.00 94.38 85 ALA A N 1
ATOM 676 C CA . ALA A 1 85 ? -12.244 8.575 -4.425 1.00 94.38 85 ALA A CA 1
ATOM 677 C C . ALA A 1 85 ? -11.457 8.268 -5.711 1.00 94.38 85 ALA A C 1
ATOM 679 O O . ALA A 1 85 ? -11.372 9.117 -6.598 1.00 94.38 85 ALA A O 1
ATOM 680 N N . GLN A 1 86 ? -10.925 7.047 -5.842 1.00 91.75 86 GLN A N 1
ATOM 681 C CA . GLN A 1 86 ? -10.261 6.602 -7.069 1.00 91.75 86 GLN A CA 1
ATOM 682 C C . GLN A 1 86 ? -11.240 6.545 -8.244 1.00 91.75 86 GLN A C 1
ATOM 684 O O . GLN A 1 86 ? -10.934 7.076 -9.310 1.00 91.75 86 GLN A O 1
ATOM 689 N N . ASP A 1 87 ? -12.430 5.976 -8.053 1.00 89.19 87 ASP A N 1
ATOM 690 C CA . ASP A 1 87 ? -13.463 5.902 -9.090 1.00 89.19 87 ASP A CA 1
ATOM 691 C C . ASP A 1 87 ? -13.949 7.294 -9.525 1.00 89.19 87 ASP A C 1
ATOM 693 O O . ASP A 1 87 ? -14.141 7.549 -10.716 1.00 89.19 87 ASP A O 1
ATOM 697 N N . GLU A 1 88 ? -14.122 8.225 -8.585 1.00 92.12 88 GLU A N 1
ATOM 698 C CA . GLU A 1 88 ? -14.448 9.624 -8.870 1.00 92.12 88 GLU A CA 1
ATOM 699 C C . GLU A 1 88 ? -13.338 10.316 -9.663 1.00 92.12 88 GLU A C 1
ATOM 701 O O . GLU A 1 88 ? -13.619 11.063 -10.604 1.00 92.12 88 GLU A O 1
ATOM 706 N N . GLU A 1 89 ? -12.074 10.055 -9.328 1.00 92.75 89 GLU A N 1
ATOM 707 C CA . GLU A 1 89 ? -10.935 10.571 -10.079 1.00 92.75 89 GLU A CA 1
ATOM 708 C C . GLU A 1 89 ? -10.902 10.005 -11.505 1.00 92.75 89 GLU A C 1
ATOM 710 O O . GLU A 1 89 ? -10.737 10.764 -12.463 1.00 92.75 89 GLU A O 1
ATOM 715 N N . GLN A 1 90 ? -11.139 8.700 -11.678 1.00 88.38 90 GLN A N 1
ATOM 716 C CA . GLN A 1 90 ? -11.249 8.079 -13.003 1.00 88.38 90 GLN A CA 1
ATOM 717 C C . GLN A 1 90 ? -12.381 8.711 -13.820 1.00 88.38 90 GLN A C 1
ATOM 719 O O . GLN A 1 90 ? -12.183 9.059 -14.985 1.00 88.38 90 GLN A O 1
ATOM 724 N N . ARG A 1 91 ? -13.552 8.939 -13.212 1.00 90.94 91 ARG A N 1
ATOM 725 C CA . ARG A 1 91 ? -14.684 9.604 -13.878 1.00 90.94 91 ARG A CA 1
ATOM 726 C C . ARG A 1 91 ? -14.332 11.019 -14.326 1.00 90.94 91 ARG A C 1
ATOM 728 O O . ARG A 1 91 ? -14.625 11.371 -15.465 1.00 90.94 91 ARG A O 1
ATOM 735 N N . LYS A 1 92 ? -13.661 11.804 -13.477 1.00 93.62 92 LYS A N 1
ATOM 736 C CA . LYS A 1 92 ? -13.187 13.152 -13.835 1.00 93.62 92 LYS A CA 1
ATOM 737 C C . LYS A 1 92 ? -12.180 13.115 -14.984 1.00 93.62 92 LYS A C 1
ATOM 739 O O . LYS A 1 92 ? -12.283 13.932 -15.893 1.00 93.62 92 LYS A O 1
ATOM 744 N N . ARG A 1 93 ? -11.249 12.153 -14.991 1.00 90.00 93 ARG A N 1
ATOM 745 C CA . ARG A 1 93 ? -10.291 11.963 -16.097 1.00 90.00 93 ARG A CA 1
ATOM 746 C C . ARG A 1 93 ? -11.010 11.649 -17.408 1.00 90.00 93 ARG A C 1
ATOM 748 O O . ARG A 1 93 ? -10.726 12.282 -18.418 1.00 90.00 93 ARG A O 1
ATOM 755 N N . VAL A 1 94 ? -11.969 10.722 -17.391 1.00 92.50 94 VAL A N 1
ATOM 756 C CA . VAL A 1 94 ? -12.766 10.371 -18.578 1.00 92.50 94 VAL A CA 1
ATOM 757 C C . VAL A 1 94 ? -13.589 11.562 -19.065 1.00 92.50 94 VAL A C 1
ATOM 759 O O . VAL A 1 94 ? -13.621 11.818 -20.266 1.00 92.50 94 VAL A O 1
ATOM 762 N N . GLN A 1 95 ? -14.212 12.313 -18.153 1.00 93.38 95 GLN A N 1
ATOM 763 C CA . GLN A 1 95 ? -14.965 13.518 -18.495 1.00 93.38 95 GLN A CA 1
ATOM 764 C C . GLN A 1 95 ? -14.068 14.573 -19.145 1.00 93.38 95 GLN A C 1
ATOM 766 O O . GLN A 1 95 ? -14.431 15.098 -20.191 1.00 93.38 95 GLN A O 1
ATOM 771 N N . LYS A 1 96 ? -12.880 14.821 -18.582 1.00 94.00 96 LYS A N 1
ATOM 772 C CA . LYS A 1 96 ? -11.903 15.759 -19.142 1.00 94.00 96 LYS A CA 1
ATOM 773 C C . LYS A 1 96 ? -11.459 15.343 -20.545 1.00 94.00 96 LYS A C 1
ATOM 775 O O . LYS A 1 96 ? -11.473 16.156 -21.457 1.00 94.00 96 LYS A O 1
ATOM 780 N N . ILE A 1 97 ? -11.148 14.060 -20.743 1.00 90.44 97 ILE A N 1
ATOM 781 C CA . ILE A 1 97 ? -10.797 13.520 -22.066 1.00 90.44 97 ILE A CA 1
ATOM 782 C C . ILE A 1 97 ? -11.956 13.699 -23.052 1.00 90.44 97 ILE A C 1
ATOM 784 O O . ILE A 1 97 ? -11.733 13.987 -24.224 1.00 90.44 97 ILE A O 1
ATOM 788 N N . LEU A 1 98 ? -13.199 13.486 -22.613 1.00 92.06 98 LEU A N 1
ATOM 789 C CA . LEU A 1 98 ? -14.369 13.653 -23.469 1.00 92.06 98 LEU A CA 1
ATOM 790 C C . LEU A 1 98 ? -14.587 15.123 -23.843 1.00 92.06 98 LEU A C 1
ATOM 792 O O . LEU A 1 98 ? -14.907 15.403 -24.995 1.00 92.06 98 LEU A O 1
ATOM 796 N N . GLU A 1 99 ? -14.383 16.038 -22.898 1.00 92.00 99 GLU A N 1
ATOM 797 C CA . GLU A 1 99 ? -14.447 17.483 -23.111 1.00 92.00 99 GLU A CA 1
ATOM 798 C C . GLU A 1 99 ? -13.375 17.938 -24.111 1.00 92.00 99 GLU A C 1
ATOM 800 O O . GLU A 1 99 ? -13.729 18.496 -25.149 1.00 92.00 99 GLU A O 1
ATOM 805 N N . GLU A 1 100 ? -12.109 17.565 -23.890 1.00 87.62 100 GLU A N 1
ATOM 806 C CA . GLU A 1 100 ? -10.987 17.814 -24.810 1.00 87.62 100 GLU A CA 1
ATOM 807 C C . GLU A 1 100 ? -11.283 17.247 -26.211 1.00 87.62 100 GLU A C 1
ATOM 809 O O . GLU A 1 100 ? -11.139 17.936 -27.222 1.00 87.62 100 GLU A O 1
ATOM 814 N N . LYS A 1 101 ? -11.788 16.008 -26.299 1.00 88.62 101 LYS A N 1
ATOM 815 C CA . LYS A 1 101 ? -12.201 15.409 -27.579 1.00 88.62 101 LYS A CA 1
ATOM 816 C C . LYS A 1 101 ? -13.335 16.187 -28.240 1.00 88.62 101 LYS A C 1
ATOM 818 O O . LYS A 1 101 ? -13.306 16.379 -29.452 1.00 88.62 101 LYS A O 1
ATOM 823 N N . SER A 1 102 ? -14.341 16.615 -27.482 1.00 89.62 102 SER A N 1
ATOM 824 C CA . SER A 1 102 ? -15.475 17.373 -28.021 1.00 89.62 102 SER A CA 1
ATOM 825 C C . SER A 1 102 ? -15.048 18.742 -28.550 1.00 89.62 102 SER A C 1
ATOM 827 O O . SER A 1 102 ? -15.513 19.159 -29.610 1.00 89.62 102 SER A O 1
ATOM 829 N N . GLU A 1 103 ? -14.102 19.398 -27.875 1.00 89.44 103 GLU A N 1
ATOM 830 C CA . GLU A 1 103 ? -13.520 20.663 -28.307 1.00 89.44 103 GLU A CA 1
ATOM 831 C C . GLU A 1 103 ? -12.741 20.487 -29.614 1.00 89.44 103 GLU A C 1
ATOM 833 O O . GLU A 1 103 ? -12.937 21.255 -30.555 1.00 89.44 103 GLU A O 1
ATOM 838 N N . ILE A 1 104 ? -11.938 19.425 -29.715 1.00 84.75 104 ILE A N 1
ATOM 839 C CA . ILE A 1 104 ? -11.229 19.032 -30.939 1.00 84.75 104 ILE A CA 1
ATOM 840 C C . ILE A 1 104 ? -12.212 18.841 -32.103 1.00 84.75 104 ILE A C 1
ATOM 842 O O . ILE A 1 104 ? -12.021 19.426 -33.170 1.00 84.75 104 ILE A O 1
ATOM 846 N N . TYR A 1 105 ? -13.298 18.083 -31.911 1.00 85.06 105 TYR A N 1
ATOM 847 C CA . TYR A 1 105 ? -14.314 17.898 -32.955 1.00 85.06 105 TYR A CA 1
ATOM 848 C C . TYR A 1 105 ? -15.019 19.208 -33.323 1.00 85.06 105 TYR A C 1
ATOM 850 O O . TYR A 1 105 ? -15.276 19.457 -34.501 1.00 85.06 105 TYR A O 1
ATOM 858 N N . ALA A 1 106 ? -15.291 20.074 -32.345 1.00 88.00 106 ALA A N 1
ATOM 859 C CA . ALA A 1 106 ? -15.873 21.385 -32.595 1.00 88.00 106 ALA A CA 1
ATOM 860 C C . ALA A 1 106 ? -14.922 22.279 -33.412 1.00 88.00 106 ALA A C 1
ATOM 862 O O . ALA A 1 106 ? -15.370 22.949 -34.341 1.00 88.00 106 ALA A O 1
ATOM 863 N N . ARG A 1 107 ? -13.613 22.256 -33.130 1.00 85.50 107 ARG A N 1
ATOM 864 C CA . ARG A 1 107 ? -12.580 22.971 -33.903 1.00 85.50 107 ARG A CA 1
ATOM 865 C C . ARG A 1 107 ? -12.469 22.443 -35.333 1.00 85.50 107 ARG A C 1
ATOM 867 O O . ARG A 1 107 ? -12.512 23.240 -36.269 1.00 85.50 107 ARG A O 1
ATOM 874 N N . LEU A 1 108 ? -12.473 21.120 -35.517 1.00 82.94 108 LEU A N 1
ATOM 875 C CA . LEU A 1 108 ? -12.519 20.500 -36.848 1.00 82.94 108 LEU A CA 1
ATOM 876 C C . LEU A 1 108 ? -13.770 20.903 -37.630 1.00 82.94 108 LEU A C 1
ATOM 878 O O . LEU A 1 108 ? -13.679 21.225 -38.811 1.00 82.94 108 LEU A O 1
ATOM 882 N N . SER A 1 109 ? -14.934 20.922 -36.974 1.00 83.38 109 SER A N 1
ATOM 883 C CA . SER A 1 109 ? -16.196 21.322 -37.610 1.00 83.38 109 SER A CA 1
ATOM 884 C C . SER A 1 109 ? -16.200 22.787 -38.063 1.00 83.38 109 SER A C 1
ATOM 886 O O . SER A 1 109 ? -16.891 23.136 -39.016 1.00 83.38 109 SER A O 1
ATOM 888 N N . ARG A 1 110 ? -15.390 23.635 -37.414 1.00 87.56 110 ARG A N 1
ATOM 889 C CA . ARG A 1 110 ? -15.159 25.035 -37.791 1.00 87.56 110 ARG A CA 1
ATOM 890 C C . ARG A 1 110 ? -14.092 25.196 -38.884 1.00 87.56 110 ARG A C 1
ATOM 892 O O . ARG A 1 110 ? -13.898 26.311 -39.356 1.00 87.56 110 ARG A O 1
ATOM 899 N N . GLY A 1 111 ? -13.426 24.112 -39.294 1.00 81.25 111 GLY A N 1
ATOM 900 C CA . GLY A 1 111 ? -12.368 24.113 -40.310 1.00 81.25 111 GLY A CA 1
ATOM 901 C C . GLY A 1 111 ? -10.993 24.560 -39.800 1.00 81.25 111 GLY A C 1
ATOM 902 O O . GLY A 1 111 ? -10.142 24.934 -40.601 1.00 81.25 111 GLY A O 1
ATOM 903 N N . GLU A 1 112 ? -10.770 24.552 -38.483 1.00 78.88 112 GLU A N 1
ATOM 904 C CA . GLU A 1 112 ? -9.502 24.953 -37.864 1.00 78.88 112 GLU A CA 1
ATOM 905 C C . GLU A 1 112 ? -8.487 23.790 -37.893 1.00 78.88 112 GLU A C 1
ATOM 907 O O . GLU A 1 112 ? -8.823 22.656 -37.543 1.00 78.88 112 GLU A O 1
ATOM 912 N N . ILE A 1 113 ? -7.241 24.055 -38.309 1.00 71.44 113 ILE A N 1
ATOM 913 C CA . ILE A 1 113 ? -6.154 23.060 -38.331 1.00 71.44 113 ILE A CA 1
ATOM 914 C C . ILE A 1 113 ? -5.630 22.889 -36.899 1.00 71.44 113 ILE A C 1
ATOM 916 O O . ILE A 1 113 ? -5.222 23.865 -36.273 1.00 71.44 113 ILE A O 1
ATOM 920 N N . ILE A 1 114 ? -5.628 21.660 -36.372 1.00 68.25 114 ILE A N 1
ATOM 921 C CA . ILE A 1 114 ? -5.033 21.376 -35.058 1.00 68.25 114 ILE A CA 1
ATOM 922 C C . ILE A 1 114 ? -3.511 21.500 -35.188 1.00 68.25 114 ILE A C 1
ATOM 924 O O . ILE A 1 114 ? -2.914 20.884 -36.076 1.00 68.25 114 ILE A O 1
ATOM 928 N N . LEU A 1 115 ? -2.893 22.268 -34.292 1.00 66.94 115 LEU A N 1
ATOM 929 C CA . LEU A 1 115 ? -1.443 22.415 -34.169 1.00 66.94 115 LEU A CA 1
ATOM 930 C C . LEU A 1 115 ? -0.927 21.575 -32.989 1.00 66.94 115 LEU A C 1
ATOM 932 O O . LEU A 1 115 ? -1.587 21.491 -31.954 1.00 66.94 115 LEU A O 1
ATOM 936 N N . ASN A 1 116 ? 0.231 20.940 -33.160 1.00 66.31 116 ASN A N 1
ATOM 937 C CA . ASN A 1 116 ? 0.976 20.253 -32.099 1.00 66.31 116 ASN A CA 1
ATOM 938 C C . ASN A 1 116 ? 1.748 21.272 -31.238 1.00 66.31 116 ASN A C 1
ATOM 940 O O . ASN A 1 116 ? 1.895 22.424 -31.635 1.00 66.31 116 ASN A O 1
ATOM 944 N N . ASP A 1 117 ? 2.355 20.818 -30.134 1.00 65.25 117 ASP A N 1
ATOM 945 C CA . ASP A 1 117 ? 3.214 21.623 -29.235 1.00 65.25 117 ASP A CA 1
ATOM 946 C C . ASP A 1 117 ? 4.383 22.363 -29.937 1.00 65.25 117 ASP A C 1
ATOM 948 O O . ASP A 1 117 ? 5.004 23.238 -29.343 1.00 65.25 117 ASP A O 1
ATOM 952 N N . ASN A 1 118 ? 4.683 22.028 -31.199 1.00 69.38 118 ASN A N 1
ATOM 953 C CA . ASN A 1 118 ? 5.709 22.660 -32.038 1.00 69.38 118 ASN A CA 1
ATOM 954 C C . ASN A 1 118 ? 5.124 23.532 -33.175 1.00 69.38 118 ASN A C 1
ATOM 956 O O . ASN A 1 118 ? 5.783 23.703 -34.199 1.00 69.38 118 ASN A O 1
ATOM 960 N N . ASP A 1 119 ? 3.877 24.006 -33.055 1.00 62.22 119 ASP A N 1
ATOM 961 C CA . ASP A 1 119 ? 3.163 24.832 -34.054 1.00 62.22 119 ASP A CA 1
ATOM 962 C C . ASP A 1 119 ? 3.096 24.222 -35.474 1.00 62.22 119 ASP A C 1
ATOM 964 O O . ASP A 1 119 ? 2.848 24.904 -36.470 1.00 62.22 119 ASP A O 1
ATOM 968 N N . GLY A 1 120 ? 3.295 22.907 -35.582 1.00 70.19 120 GLY A N 1
ATOM 969 C CA . GLY A 1 120 ? 3.131 22.137 -36.814 1.00 70.19 120 GLY A CA 1
ATOM 970 C C . GLY A 1 120 ? 1.742 21.492 -36.888 1.00 70.19 120 GLY A C 1
ATOM 971 O O . GLY A 1 120 ? 1.189 21.150 -35.840 1.00 70.19 120 GLY A O 1
ATOM 972 N N . PRO A 1 121 ? 1.172 21.270 -38.086 1.00 68.19 121 PRO A N 1
ATOM 973 C CA . PRO A 1 121 ? -0.089 20.545 -38.235 1.00 68.19 121 PRO A CA 1
ATOM 974 C C . PRO A 1 121 ? -0.006 19.157 -37.584 1.00 68.19 121 PRO A C 1
ATOM 976 O O . PRO A 1 121 ? 0.962 18.426 -37.800 1.00 68.19 121 PRO A O 1
ATOM 979 N N . VAL A 1 122 ? -1.014 18.783 -36.793 1.00 64.69 122 VAL A N 1
ATOM 980 C CA . VAL A 1 122 ? -1.083 17.449 -36.177 1.00 64.69 122 VAL A CA 1
ATOM 981 C C . VAL A 1 122 ? -1.308 16.392 -37.258 1.00 64.69 122 VAL A C 1
ATOM 983 O O . VAL A 1 122 ? -2.404 16.264 -37.797 1.00 64.69 122 VAL A O 1
ATOM 986 N N . GLU A 1 123 ? -0.263 15.627 -37.573 1.00 64.62 123 GLU A N 1
ATOM 987 C CA . GLU A 1 123 ? -0.270 14.598 -38.625 1.00 64.62 123 GLU A CA 1
ATOM 988 C C . GLU A 1 123 ? -1.100 13.354 -38.234 1.00 64.62 123 GLU A C 1
ATOM 990 O O . GLU A 1 123 ? -1.655 12.671 -39.093 1.00 64.62 123 GLU A O 1
ATOM 995 N N . PHE A 1 124 ? -1.247 13.084 -36.928 1.00 63.78 124 PHE A N 1
ATOM 996 C CA . PHE A 1 124 ? -2.052 11.985 -36.386 1.00 63.78 124 PHE A CA 1
ATOM 997 C C . PHE A 1 124 ? -2.739 12.362 -35.063 1.00 63.78 124 PHE A C 1
ATOM 999 O O . PHE A 1 124 ? -2.128 12.917 -34.159 1.00 63.78 124 PHE A O 1
ATOM 1006 N N . LEU A 1 125 ? -4.016 11.997 -34.909 1.00 69.25 125 LEU A N 1
ATOM 1007 C CA . LEU A 1 125 ? -4.804 12.257 -33.689 1.00 69.25 125 LEU A CA 1
ATOM 1008 C C . LEU A 1 125 ? -4.409 11.350 -32.498 1.00 69.25 125 LEU A C 1
ATOM 1010 O O . LEU A 1 125 ? -4.849 11.569 -31.372 1.00 69.25 125 LEU A O 1
ATOM 1014 N N . VAL A 1 126 ? -3.602 10.310 -32.739 1.00 68.00 126 VAL A N 1
ATOM 1015 C CA . VAL A 1 126 ? -3.166 9.326 -31.735 1.00 68.00 126 VAL A CA 1
ATOM 1016 C C . VAL A 1 126 ? -1.649 9.339 -31.631 1.00 68.00 126 VAL A C 1
ATOM 1018 O O . VAL A 1 126 ? -0.973 8.881 -32.547 1.00 68.00 126 VAL A O 1
ATOM 1021 N N . ASP A 1 127 ? -1.107 9.811 -30.509 1.00 69.56 127 ASP A N 1
ATOM 1022 C CA . ASP A 1 127 ? 0.338 9.788 -30.284 1.00 69.56 127 ASP A CA 1
ATOM 1023 C C . ASP A 1 127 ? 0.834 8.387 -29.893 1.00 69.56 127 ASP A C 1
ATOM 1025 O O . ASP A 1 127 ? 0.670 7.924 -28.761 1.00 69.56 127 ASP A O 1
ATOM 1029 N N . PHE A 1 128 ? 1.475 7.712 -30.848 1.00 77.12 128 PHE A N 1
ATOM 1030 C CA . PHE A 1 128 ? 2.041 6.373 -30.682 1.00 77.12 128 PHE A CA 1
ATOM 1031 C C . PHE A 1 128 ? 3.190 6.314 -29.659 1.00 77.12 128 PHE A C 1
ATOM 1033 O O . PHE A 1 128 ? 3.466 5.243 -29.115 1.00 77.12 128 PHE A O 1
ATOM 1040 N N . ASN A 1 129 ? 3.833 7.446 -29.344 1.00 79.88 129 ASN A N 1
ATOM 1041 C CA . ASN A 1 129 ? 4.955 7.513 -28.403 1.00 79.88 129 ASN A CA 1
ATOM 1042 C C . ASN A 1 129 ? 4.542 7.905 -26.976 1.00 79.88 129 ASN A C 1
ATOM 1044 O O . ASN A 1 129 ? 5.374 7.862 -26.064 1.00 79.88 129 ASN A O 1
ATOM 1048 N N . ALA A 1 130 ? 3.269 8.238 -26.744 1.00 79.75 130 ALA A N 1
ATOM 1049 C CA . ALA A 1 130 ? 2.774 8.656 -25.431 1.00 79.75 130 ALA A CA 1
ATOM 1050 C C . ALA A 1 130 ? 3.015 7.593 -24.344 1.00 79.75 130 ALA A C 1
ATOM 1052 O O . ALA A 1 130 ? 3.492 7.907 -23.253 1.00 79.75 130 ALA A O 1
ATOM 1053 N N . LYS A 1 131 ? 2.775 6.316 -24.672 1.00 78.19 131 LYS A N 1
ATOM 1054 C CA . LYS A 1 131 ? 2.978 5.194 -23.742 1.00 78.19 131 LYS A CA 1
ATOM 1055 C C . LYS A 1 131 ? 4.447 5.020 -23.343 1.00 78.19 131 LYS A C 1
ATOM 1057 O O . LYS A 1 131 ? 4.736 4.693 -22.196 1.00 78.19 131 LYS A O 1
ATOM 1062 N N . LYS A 1 132 ? 5.374 5.261 -24.276 1.00 83.25 132 LYS A N 1
ATOM 1063 C CA . LYS A 1 132 ? 6.817 5.170 -24.022 1.00 83.25 132 LYS A CA 1
ATOM 1064 C C . LYS A 1 132 ? 7.280 6.282 -23.074 1.00 83.25 132 LYS A C 1
ATOM 1066 O O . LYS A 1 132 ? 7.970 5.990 -22.104 1.00 83.25 132 LYS A O 1
ATOM 1071 N N . ARG A 1 133 ? 6.819 7.521 -23.287 1.00 81.88 133 ARG A N 1
ATOM 1072 C CA . ARG A 1 133 ? 7.118 8.663 -22.400 1.00 81.88 133 ARG A CA 1
ATOM 1073 C C . ARG A 1 133 ? 6.560 8.482 -20.989 1.00 81.88 133 ARG A C 1
ATOM 1075 O O . ARG A 1 133 ? 7.232 8.820 -20.021 1.00 81.88 133 ARG A O 1
ATOM 1082 N N . GLU A 1 134 ? 5.349 7.938 -20.852 1.00 78.88 134 GLU A N 1
ATOM 1083 C CA . GLU A 1 134 ? 4.775 7.644 -19.531 1.00 78.88 134 GLU A CA 1
ATOM 1084 C C . GLU A 1 134 ? 5.605 6.595 -18.779 1.00 78.88 134 GLU A C 1
ATOM 1086 O O . GLU A 1 134 ? 5.863 6.743 -17.586 1.00 78.88 134 GLU A O 1
ATOM 1091 N N . GLN A 1 135 ? 6.059 5.553 -19.479 1.00 78.00 135 GLN A N 1
ATOM 1092 C CA . GLN A 1 135 ? 6.896 4.512 -18.892 1.00 78.00 135 GLN A CA 1
ATOM 1093 C C . GLN A 1 135 ? 8.271 5.047 -18.473 1.00 78.00 135 GLN A C 1
ATOM 1095 O O . GLN A 1 135 ? 8.719 4.755 -17.370 1.00 78.00 135 GLN A O 1
ATOM 1100 N N . GLU A 1 136 ? 8.907 5.874 -19.305 1.00 81.94 136 GLU A N 1
ATOM 1101 C CA . GLU A 1 136 ? 10.165 6.550 -18.964 1.00 81.94 136 GLU A CA 1
ATOM 1102 C C . GLU A 1 136 ? 10.010 7.454 -17.735 1.00 81.94 136 GLU A C 1
ATOM 1104 O O . GLU A 1 136 ? 10.860 7.422 -16.848 1.00 81.94 136 GLU A O 1
ATOM 1109 N N . LYS A 1 137 ? 8.896 8.192 -17.625 1.00 83.81 137 LYS A N 1
ATOM 1110 C CA . LYS A 1 137 ? 8.600 9.011 -16.443 1.00 83.81 137 LYS A CA 1
ATOM 1111 C C . LYS A 1 137 ? 8.477 8.167 -15.172 1.00 83.81 137 LYS A C 1
ATOM 1113 O O . LYS A 1 137 ? 9.083 8.511 -14.168 1.00 83.81 137 LYS A O 1
ATOM 1118 N N . ARG A 1 138 ? 7.765 7.035 -15.225 1.00 84.31 138 ARG A N 1
ATOM 1119 C CA . ARG A 1 138 ? 7.668 6.114 -14.077 1.00 84.31 138 ARG A CA 1
ATOM 1120 C C . ARG A 1 138 ? 9.034 5.575 -13.661 1.00 84.31 138 ARG A C 1
ATOM 1122 O O . ARG A 1 138 ? 9.343 5.575 -12.480 1.00 84.31 138 ARG A O 1
ATOM 1129 N N . CYS A 1 139 ? 9.868 5.181 -14.625 1.00 83.56 139 CYS A N 1
ATOM 1130 C CA . CYS A 1 139 ? 11.231 4.736 -14.336 1.00 83.56 139 CYS A CA 1
ATOM 1131 C C . CYS A 1 139 ? 12.073 5.832 -13.661 1.00 83.56 139 CYS A C 1
ATOM 1133 O O . CYS A 1 139 ? 12.903 5.517 -12.813 1.00 83.56 139 CYS A O 1
ATOM 1135 N N . LEU A 1 140 ? 11.882 7.102 -14.035 1.00 84.12 140 LEU A N 1
ATOM 1136 C CA . LEU A 1 140 ? 12.557 8.234 -13.395 1.00 84.12 140 LEU A CA 1
ATOM 1137 C C . LEU A 1 140 ? 12.056 8.464 -11.967 1.00 84.12 140 LEU A C 1
ATOM 1139 O O . LEU A 1 140 ? 12.885 8.615 -11.075 1.00 84.12 140 LEU A O 1
ATOM 1143 N N . ASP A 1 141 ? 10.740 8.431 -11.751 1.00 77.44 141 ASP A N 1
ATOM 1144 C CA . ASP A 1 141 ? 10.131 8.597 -10.427 1.00 77.44 141 ASP A CA 1
ATOM 1145 C C . ASP A 1 141 ? 10.580 7.469 -9.471 1.00 77.44 141 ASP A C 1
ATOM 1147 O O . ASP A 1 141 ? 10.960 7.724 -8.327 1.00 77.44 141 ASP A O 1
ATOM 1151 N N . ASP A 1 142 ? 10.619 6.220 -9.952 1.00 81.38 142 ASP A N 1
ATOM 1152 C CA . ASP A 1 142 ? 11.110 5.065 -9.188 1.00 81.38 142 ASP A CA 1
ATOM 1153 C C . ASP A 1 142 ? 12.615 5.184 -8.881 1.00 81.38 142 ASP A C 1
ATOM 1155 O O . ASP A 1 142 ? 13.055 4.868 -7.774 1.00 81.38 142 ASP A O 1
ATOM 1159 N N . ALA A 1 143 ? 13.413 5.682 -9.831 1.00 88.12 143 ALA A N 1
ATOM 1160 C CA . ALA A 1 143 ? 14.841 5.923 -9.627 1.00 88.12 143 ALA A CA 1
ATOM 1161 C C . ALA A 1 143 ? 15.114 7.086 -8.657 1.00 88.12 143 ALA A C 1
ATOM 1163 O O . ALA A 1 143 ? 16.074 7.034 -7.889 1.00 88.12 143 ALA A O 1
ATOM 1164 N N . GLU A 1 144 ? 14.294 8.138 -8.675 1.00 80.50 144 GLU A N 1
ATOM 1165 C CA . GLU A 1 144 ? 14.363 9.242 -7.712 1.00 80.50 144 GLU A CA 1
ATOM 1166 C C . GLU A 1 144 ? 14.000 8.757 -6.308 1.00 80.50 144 GLU A C 1
ATOM 1168 O O . GLU A 1 144 ? 14.705 9.054 -5.342 1.00 80.50 144 GLU A O 1
ATOM 1173 N N . LYS A 1 145 ? 12.958 7.928 -6.199 1.00 78.12 145 LYS A N 1
ATOM 1174 C CA . LYS A 1 145 ? 12.573 7.306 -4.936 1.00 78.12 145 LYS A CA 1
ATOM 1175 C C . LYS A 1 145 ? 13.683 6.412 -4.376 1.00 78.12 145 LYS A C 1
ATOM 1177 O O . LYS A 1 145 ? 14.007 6.539 -3.200 1.00 78.12 145 LYS A O 1
ATOM 1182 N N . ALA A 1 146 ? 14.318 5.590 -5.214 1.00 80.38 146 ALA A N 1
ATOM 1183 C CA . ALA A 1 146 ? 15.449 4.754 -4.810 1.00 80.38 146 ALA A CA 1
ATOM 1184 C C . ALA A 1 146 ? 16.639 5.586 -4.296 1.00 80.38 146 ALA A C 1
ATOM 1186 O O . ALA A 1 146 ? 17.219 5.263 -3.265 1.00 80.38 146 ALA A O 1
ATOM 1187 N N . LYS A 1 147 ? 16.962 6.708 -4.953 1.00 76.12 147 LYS A N 1
ATOM 1188 C CA . LYS A 1 147 ? 18.012 7.631 -4.480 1.00 76.12 147 LYS A CA 1
ATOM 1189 C C . LYS A 1 147 ? 17.668 8.279 -3.140 1.00 76.12 147 LYS A C 1
ATOM 1191 O O . LYS A 1 147 ? 18.550 8.455 -2.302 1.00 76.12 147 LYS A O 1
ATOM 1196 N N . ASN A 1 148 ? 16.402 8.635 -2.932 1.00 70.88 148 ASN A N 1
ATOM 1197 C CA . ASN A 1 148 ? 15.950 9.194 -1.662 1.00 70.88 148 ASN A CA 1
ATOM 1198 C C . ASN A 1 148 ? 16.048 8.149 -0.537 1.00 70.88 148 ASN A C 1
ATOM 1200 O O . ASN A 1 148 ? 16.592 8.460 0.522 1.00 70.88 148 ASN A O 1
ATOM 1204 N N . GLU A 1 149 ? 15.634 6.906 -0.796 1.00 72.62 149 GLU A N 1
ATOM 1205 C CA . GLU A 1 149 ? 15.782 5.772 0.130 1.00 72.62 149 GLU A CA 1
ATOM 1206 C C . GLU A 1 149 ? 17.266 5.484 0.457 1.00 72.62 149 GLU A C 1
ATOM 1208 O O . GLU A 1 149 ? 17.616 5.261 1.616 1.00 72.62 149 GLU A O 1
ATOM 1213 N N . GLU A 1 150 ? 18.168 5.571 -0.530 1.00 65.94 150 GLU A N 1
ATOM 1214 C CA . GLU A 1 150 ? 19.621 5.461 -0.322 1.00 65.94 150 GLU A CA 1
ATOM 1215 C C . GLU A 1 150 ? 20.177 6.598 0.550 1.00 65.94 150 GLU A C 1
ATOM 1217 O O . GLU A 1 150 ? 21.031 6.357 1.401 1.00 65.94 150 GLU A O 1
ATOM 1222 N N . SER A 1 151 ? 19.691 7.831 0.377 1.00 61.88 151 SER A N 1
ATOM 1223 C CA . SER A 1 151 ? 20.136 8.988 1.166 1.00 61.88 151 SER A CA 1
ATOM 1224 C C . SER A 1 151 ? 19.644 8.968 2.620 1.00 61.88 151 SER A C 1
ATOM 1226 O O . SER A 1 151 ? 20.360 9.416 3.515 1.00 61.88 151 SER A O 1
ATOM 1228 N N . GLU A 1 152 ? 18.463 8.396 2.876 1.00 59.31 152 GLU A N 1
ATOM 1229 C CA . GLU A 1 152 ? 17.887 8.233 4.218 1.00 59.31 152 GLU A CA 1
ATOM 1230 C C . GLU A 1 152 ? 18.605 7.130 5.024 1.00 59.31 152 GLU A C 1
ATOM 1232 O O . GLU A 1 152 ? 18.695 7.197 6.250 1.00 59.31 152 GLU A O 1
ATOM 1237 N N . ALA A 1 153 ? 19.202 6.149 4.339 1.00 54.19 153 ALA A N 1
ATOM 1238 C CA . ALA A 1 153 ? 19.888 5.011 4.952 1.00 54.19 153 ALA A CA 1
ATOM 1239 C C . ALA A 1 153 ? 21.314 5.305 5.471 1.00 54.19 153 ALA A C 1
ATOM 1241 O O . ALA A 1 153 ? 21.881 4.492 6.207 1.00 54.19 153 ALA A O 1
ATOM 1242 N N . VAL A 1 154 ? 21.922 6.452 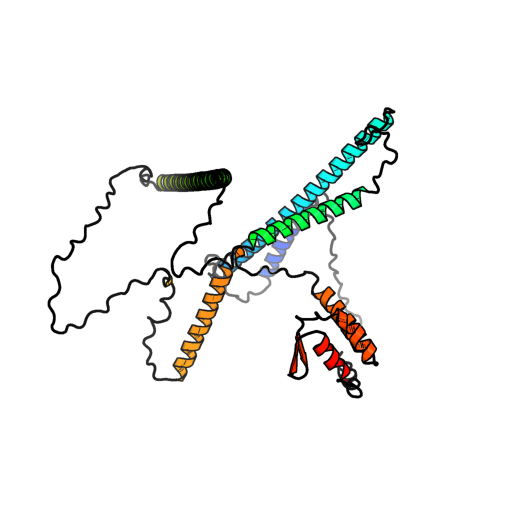5.140 1.00 55.12 154 VAL A N 1
ATOM 1243 C CA . VAL A 1 154 ? 23.299 6.782 5.562 1.00 55.12 154 VAL A CA 1
ATOM 1244 C C . VAL A 1 154 ? 23.289 7.569 6.877 1.00 55.12 154 VAL A C 1
ATOM 1246 O O . VAL A 1 154 ? 23.624 8.748 6.938 1.00 55.12 154 VAL A O 1
ATOM 1249 N N . HIS A 1 155 ? 22.905 6.901 7.967 1.00 56.53 155 HIS A N 1
ATOM 1250 C CA . HIS A 1 155 ? 23.085 7.407 9.340 1.00 56.53 155 HIS A CA 1
ATOM 1251 C C . HIS A 1 155 ? 24.358 6.887 10.020 1.00 56.53 155 HIS A C 1
ATOM 1253 O O . HIS A 1 155 ? 24.640 7.228 11.167 1.00 56.53 155 HIS A O 1
ATOM 1259 N N . PHE A 1 156 ? 25.142 6.065 9.321 1.00 54.00 156 PHE A N 1
ATOM 1260 C CA . PHE A 1 156 ? 26.387 5.517 9.836 1.00 54.00 156 PHE A CA 1
ATOM 1261 C C . PHE A 1 156 ? 27.561 6.014 9.001 1.00 54.00 156 PHE A C 1
ATOM 1263 O O . PHE A 1 156 ? 27.663 5.704 7.816 1.00 54.00 156 PHE A O 1
ATOM 1270 N N . ASN A 1 157 ? 28.448 6.780 9.633 1.00 57.69 157 ASN A N 1
ATOM 1271 C CA . ASN A 1 157 ? 29.688 7.241 9.031 1.00 57.69 157 ASN A CA 1
ATOM 1272 C C . ASN A 1 157 ? 30.838 6.387 9.604 1.00 57.69 157 ASN A C 1
ATOM 1274 O O . ASN A 1 157 ? 31.210 6.584 10.760 1.00 57.69 157 ASN A O 1
ATOM 1278 N N . PRO A 1 158 ? 31.403 5.422 8.849 1.00 62.31 158 PRO A N 1
ATOM 1279 C CA . PRO A 1 158 ? 32.401 4.475 9.369 1.00 62.31 158 PRO A CA 1
ATOM 1280 C C . PRO A 1 158 ? 33.704 5.126 9.848 1.00 62.31 158 PRO A C 1
ATOM 1282 O O . PRO A 1 158 ? 34.497 4.496 10.542 1.00 62.31 158 PRO A O 1
ATOM 1285 N N . THR A 1 159 ? 33.940 6.372 9.442 1.00 62.22 159 THR A N 1
ATOM 1286 C CA . THR A 1 159 ? 35.138 7.151 9.767 1.00 62.22 159 THR A CA 1
ATOM 1287 C C . THR A 1 159 ? 35.001 7.917 11.088 1.00 62.22 159 THR A C 1
ATOM 1289 O O . THR A 1 159 ? 35.978 8.488 11.564 1.00 62.22 159 THR A O 1
ATOM 1292 N N . GLU A 1 160 ? 33.805 7.975 11.682 1.00 59.47 160 GLU A N 1
ATOM 1293 C CA . GLU A 1 160 ? 33.578 8.699 12.932 1.00 59.47 160 GLU A CA 1
ATOM 1294 C C . GLU A 1 160 ? 33.955 7.809 14.127 1.00 59.47 160 GLU A C 1
ATOM 1296 O O . GLU A 1 160 ? 33.390 6.735 14.334 1.00 59.47 160 GLU A O 1
ATOM 1301 N N . GLU A 1 161 ? 34.954 8.234 14.905 1.00 59.25 161 GLU A N 1
ATOM 1302 C CA . GLU A 1 161 ? 35.392 7.520 16.106 1.00 59.25 161 GLU A CA 1
ATOM 1303 C C . GLU A 1 161 ? 34.212 7.323 17.070 1.00 59.25 161 GLU A C 1
ATOM 1305 O O . GLU A 1 161 ? 33.527 8.278 17.445 1.00 59.25 161 GLU A O 1
ATOM 1310 N N . GLN A 1 162 ? 33.984 6.075 17.490 1.00 54.62 162 GLN A N 1
ATOM 1311 C CA . GLN A 1 162 ? 32.911 5.691 18.404 1.00 54.62 162 GLN A CA 1
ATOM 1312 C C . GLN A 1 162 ? 33.091 6.397 19.759 1.00 54.62 162 GLN A C 1
ATOM 1314 O O . GLN A 1 162 ? 33.818 5.928 20.636 1.00 54.62 162 GLN A O 1
ATOM 1319 N N . ARG A 1 163 ? 32.448 7.555 19.946 1.00 59.50 163 ARG A N 1
ATOM 1320 C CA . ARG A 1 163 ? 32.535 8.294 21.211 1.00 59.50 163 ARG A CA 1
ATOM 1321 C C . ARG A 1 163 ? 31.766 7.553 22.299 1.00 59.50 163 ARG A C 1
ATOM 1323 O O . ARG A 1 163 ? 30.580 7.275 22.163 1.00 59.50 163 ARG A O 1
ATOM 1330 N N . VAL A 1 164 ? 32.451 7.275 23.407 1.00 61.06 164 VAL A N 1
ATOM 1331 C CA . VAL A 1 164 ? 31.916 6.514 24.548 1.00 61.06 164 VAL A CA 1
ATOM 1332 C C . VAL A 1 164 ? 30.820 7.292 25.303 1.00 61.06 164 VAL A C 1
ATOM 1334 O O . VAL A 1 164 ? 29.983 6.669 25.947 1.00 61.06 164 VAL A O 1
ATOM 1337 N N . TYR A 1 165 ? 30.746 8.628 25.172 1.00 50.12 165 TYR A N 1
ATOM 1338 C CA . TYR A 1 165 ? 29.659 9.449 25.731 1.00 50.12 165 TYR A CA 1
ATOM 1339 C C . TYR A 1 165 ? 29.374 10.713 24.888 1.00 50.12 165 TYR A C 1
ATOM 1341 O O . TYR A 1 165 ? 30.301 11.459 24.571 1.00 50.12 165 TYR A O 1
ATOM 1349 N N . GLY A 1 166 ? 28.094 10.993 24.591 1.00 59.88 166 GLY A N 1
ATOM 1350 C CA . GLY A 1 166 ? 27.602 12.278 24.056 1.00 59.88 166 GLY A CA 1
ATOM 1351 C C . GLY A 1 166 ? 26.812 12.206 22.737 1.00 59.88 166 GLY A C 1
ATOM 1352 O O . GLY A 1 166 ? 26.905 11.236 21.995 1.00 59.88 166 GLY A O 1
ATOM 1353 N N . VAL A 1 167 ? 26.027 13.256 22.455 1.00 55.03 167 VAL A N 1
ATOM 1354 C CA . VAL A 1 167 ? 25.283 13.445 21.192 1.00 55.03 167 VAL A CA 1
ATOM 1355 C C . VAL A 1 167 ? 26.272 13.812 20.082 1.00 55.03 167 VAL A C 1
ATOM 1357 O O . VAL A 1 167 ? 27.011 14.789 20.227 1.00 55.03 167 VAL A O 1
ATOM 1360 N N . SER A 1 168 ? 26.287 13.053 18.983 1.00 53.81 168 SER A N 1
ATOM 1361 C CA . SER A 1 168 ? 27.104 13.346 17.799 1.00 53.81 168 SER A CA 1
ATOM 1362 C C . SER A 1 168 ? 26.773 14.744 17.278 1.00 53.81 168 SER A C 1
ATOM 1364 O O . SER A 1 168 ? 25.623 15.056 16.970 1.00 53.81 168 SER A O 1
ATOM 1366 N N . HIS A 1 169 ? 27.769 15.622 17.223 1.00 55.78 169 HIS A N 1
ATOM 1367 C CA . HIS A 1 169 ? 27.603 16.922 16.588 1.00 55.78 169 HIS A CA 1
ATOM 1368 C C . HIS A 1 169 ? 27.701 16.715 15.082 1.00 55.78 169 HIS A C 1
ATOM 1370 O O . HIS A 1 169 ? 28.721 16.225 14.607 1.00 55.78 169 HIS A O 1
ATOM 1376 N N . VAL A 1 170 ? 26.652 17.092 14.345 1.00 61.72 170 VAL A N 1
ATOM 1377 C CA . VAL A 1 170 ? 26.674 17.118 12.878 1.00 61.72 170 VAL A CA 1
ATOM 1378 C C . VAL A 1 170 ? 27.909 17.919 12.448 1.00 61.72 170 VAL A C 1
ATOM 1380 O O . VAL A 1 170 ? 28.033 19.080 12.857 1.00 61.72 170 VAL A O 1
ATOM 1383 N N . PRO A 1 171 ? 28.851 17.335 11.684 1.00 61.88 171 PRO A N 1
ATOM 1384 C CA . PRO A 1 171 ? 30.022 18.067 11.237 1.00 61.88 171 PRO A CA 1
ATOM 1385 C C . PRO A 1 171 ? 29.553 19.209 10.338 1.00 61.88 171 PRO A C 1
ATOM 1387 O O . PRO A 1 171 ? 29.012 18.992 9.254 1.00 61.88 171 PRO A O 1
ATOM 1390 N N . LEU A 1 172 ? 29.725 20.443 10.812 1.00 62.47 172 LEU A N 1
ATOM 1391 C CA . LEU A 1 172 ? 29.372 21.615 10.025 1.00 62.47 172 LEU A CA 1
ATOM 1392 C C . LEU A 1 172 ? 30.306 21.708 8.809 1.00 62.47 172 LEU A C 1
ATOM 1394 O O . LEU A 1 172 ? 31.514 21.486 8.942 1.00 62.47 172 LEU A O 1
ATOM 1398 N N . PRO A 1 173 ? 29.785 22.082 7.630 1.00 70.44 173 PRO A N 1
ATOM 1399 C CA . PRO A 1 173 ? 30.592 22.260 6.437 1.00 70.44 173 PRO A CA 1
ATOM 1400 C C . PRO A 1 173 ? 31.671 23.333 6.662 1.00 70.44 173 PRO A C 1
ATOM 1402 O O . PRO A 1 173 ? 31.485 24.321 7.386 1.00 70.44 173 PRO A O 1
ATOM 1405 N N . VAL A 1 174 ? 32.825 23.125 6.023 1.00 68.94 174 VAL A N 1
ATOM 1406 C CA . VAL A 1 174 ? 33.978 24.042 6.078 1.00 68.94 174 VAL A CA 1
ATOM 1407 C C . VAL A 1 174 ? 33.662 25.370 5.375 1.00 68.94 174 VAL A C 1
ATOM 1409 O O . VAL A 1 174 ? 34.160 26.414 5.780 1.00 68.94 174 VAL A O 1
ATOM 1412 N N . SER A 1 175 ? 32.785 25.351 4.367 1.00 78.38 175 SER A N 1
ATOM 1413 C CA . SER A 1 175 ? 32.294 26.554 3.691 1.00 78.38 175 SER A CA 1
ATOM 1414 C C . SER A 1 175 ? 31.285 27.311 4.561 1.00 78.38 175 SER A C 1
ATOM 1416 O O . SER A 1 175 ? 30.240 26.764 4.922 1.00 78.38 175 SER A O 1
ATOM 1418 N N . GLU A 1 176 ? 31.571 28.581 4.839 1.00 82.50 176 GLU A N 1
ATOM 1419 C CA . GLU A 1 176 ? 30.763 29.457 5.698 1.00 82.50 176 GLU A CA 1
ATOM 1420 C C . GLU A 1 176 ? 29.323 29.655 5.195 1.00 82.50 176 GLU A C 1
ATOM 1422 O O . GLU A 1 176 ? 28.390 29.668 5.994 1.00 82.50 176 GLU A O 1
ATOM 1427 N N . THR A 1 177 ? 29.117 29.703 3.877 1.00 85.38 177 THR A N 1
ATOM 1428 C CA . THR A 1 177 ? 27.791 29.860 3.255 1.00 85.38 177 THR A CA 1
ATOM 1429 C C . THR A 1 177 ? 26.867 28.679 3.554 1.00 85.38 177 THR A C 1
ATOM 1431 O O . THR A 1 177 ? 25.791 28.862 4.115 1.00 85.38 177 THR A O 1
ATOM 1434 N N . LYS A 1 178 ? 27.331 27.448 3.303 1.00 82.06 178 LYS A N 1
ATOM 1435 C CA . LYS A 1 178 ? 26.559 26.227 3.599 1.00 82.06 178 LYS A CA 1
ATOM 1436 C C . LYS A 1 178 ? 26.249 26.080 5.090 1.00 82.06 178 LYS A C 1
ATOM 1438 O O . LYS A 1 178 ? 25.226 25.519 5.462 1.00 82.06 178 LYS A O 1
ATOM 1443 N N . ARG A 1 179 ? 27.126 26.591 5.961 1.00 80.94 179 ARG A N 1
ATOM 1444 C CA . ARG A 1 179 ? 26.897 26.601 7.412 1.00 80.94 179 ARG A CA 1
ATOM 1445 C C . ARG A 1 179 ? 25.755 27.545 7.787 1.00 80.94 179 ARG A C 1
ATOM 1447 O O . ARG A 1 179 ? 24.925 27.186 8.615 1.00 80.94 179 ARG A O 1
ATOM 1454 N N . GLN A 1 180 ? 25.711 28.736 7.191 1.00 86.50 180 GLN A N 1
ATOM 1455 C CA . GLN A 1 180 ? 24.631 29.698 7.418 1.00 86.50 180 GLN A CA 1
ATOM 1456 C C . GLN A 1 180 ? 23.287 29.165 6.912 1.00 86.50 180 GLN A C 1
ATOM 1458 O O . GLN A 1 180 ? 22.293 29.289 7.622 1.00 86.50 180 GLN A O 1
ATOM 1463 N N . GLU A 1 181 ? 23.269 28.516 5.747 1.00 89.75 181 GLU A N 1
ATOM 1464 C CA . GLU A 1 181 ? 22.074 27.867 5.189 1.00 89.75 181 GLU A CA 1
ATOM 1465 C C . GLU A 1 181 ? 21.528 26.784 6.129 1.00 89.75 181 GLU A C 1
ATOM 1467 O O . GLU A 1 181 ? 20.353 26.818 6.483 1.00 89.75 181 GLU A O 1
ATOM 1472 N N . GLN A 1 182 ? 22.388 25.893 6.638 1.00 83.81 182 GLN A N 1
ATOM 1473 C CA . GLN A 1 182 ? 21.979 24.864 7.603 1.00 83.81 182 GLN A CA 1
ATOM 1474 C C . GLN A 1 182 ? 21.455 25.459 8.917 1.00 83.81 182 GLN A C 1
ATOM 1476 O O . GLN A 1 182 ? 20.478 24.972 9.481 1.00 83.81 182 GLN A O 1
ATOM 1481 N N . ILE A 1 183 ? 22.074 26.533 9.418 1.00 87.94 183 ILE A N 1
ATOM 1482 C CA . ILE A 1 183 ? 21.588 27.227 10.620 1.00 87.94 183 ILE A CA 1
ATOM 1483 C C . ILE A 1 183 ? 20.208 27.847 10.362 1.00 87.94 183 ILE A C 1
ATOM 1485 O O . ILE A 1 183 ? 19.329 27.756 11.220 1.00 87.94 183 ILE A O 1
ATOM 1489 N N . GLN A 1 184 ? 19.996 28.460 9.195 1.00 92.50 184 GLN A N 1
ATOM 1490 C CA . GLN A 1 184 ? 18.700 29.025 8.815 1.00 92.50 184 GLN A CA 1
ATOM 1491 C C . GLN A 1 184 ? 17.631 27.939 8.683 1.00 92.50 184 GLN A C 1
ATOM 1493 O O . GLN A 1 184 ? 16.549 28.089 9.248 1.00 92.50 184 GLN A O 1
ATOM 1498 N N . GLU A 1 185 ? 17.952 26.819 8.042 1.00 91.44 185 GLU A N 1
ATOM 1499 C CA . GLU A 1 185 ? 17.056 25.670 7.918 1.00 91.44 185 GLU A CA 1
ATOM 1500 C C . GLU A 1 185 ? 16.642 25.122 9.294 1.00 91.44 185 GLU A C 1
ATOM 1502 O O . GLU A 1 185 ? 15.455 24.928 9.565 1.00 91.44 185 GLU A O 1
ATOM 1507 N N . LEU A 1 186 ? 17.592 24.963 10.222 1.00 89.12 186 LEU A N 1
ATOM 1508 C CA . LEU A 1 186 ? 17.299 24.535 11.593 1.00 89.12 186 LEU A CA 1
ATOM 1509 C C . LEU A 1 186 ? 16.405 25.536 12.339 1.00 89.12 186 LEU A C 1
ATOM 1511 O O . LEU A 1 186 ? 15.484 25.135 13.059 1.00 89.12 186 LEU A O 1
ATOM 1515 N N . LEU A 1 187 ? 16.632 26.840 12.157 1.00 93.94 187 LEU A N 1
ATOM 1516 C CA . LEU A 1 187 ? 15.774 27.882 12.726 1.00 93.94 187 LEU A CA 1
ATOM 1517 C C . LEU A 1 187 ? 14.358 27.827 12.142 1.00 93.94 187 LEU A C 1
ATOM 1519 O O . LEU A 1 187 ? 13.383 28.004 12.875 1.00 93.94 187 LEU A O 1
ATOM 1523 N N . GLU A 1 188 ? 14.215 27.554 10.848 1.00 93.62 188 GLU A N 1
ATOM 1524 C CA . GLU A 1 188 ? 12.914 27.370 10.207 1.00 93.62 188 GLU A CA 1
ATOM 1525 C C . GLU A 1 188 ? 12.187 26.122 10.712 1.00 93.62 188 GLU A C 1
ATOM 1527 O O . GLU A 1 188 ? 10.989 26.187 11.000 1.00 93.62 188 GLU A O 1
ATOM 1532 N N . LEU A 1 189 ? 12.890 25.000 10.880 1.00 88.81 189 LEU A N 1
ATOM 1533 C CA . LEU A 1 189 ? 12.332 23.774 11.459 1.00 88.81 189 LEU A CA 1
ATOM 1534 C C . LEU A 1 189 ? 11.888 23.982 12.913 1.00 88.81 189 LEU A C 1
ATOM 1536 O O . LEU A 1 189 ? 10.805 23.532 13.306 1.00 88.81 189 LEU A O 1
ATOM 1540 N N . SER A 1 190 ? 12.669 24.728 13.697 1.00 94.56 190 SER A N 1
ATOM 1541 C CA . SER A 1 190 ? 12.300 25.117 15.060 1.00 94.56 190 SER A CA 1
ATOM 1542 C C . SER A 1 190 ? 11.020 25.961 15.072 1.00 94.56 190 SER A C 1
ATOM 1544 O O . SER A 1 190 ? 10.055 25.607 15.754 1.00 94.56 190 SER A O 1
ATOM 1546 N N . LYS A 1 191 ? 10.933 26.992 14.215 1.00 95.19 191 LYS A N 1
ATOM 1547 C CA . LYS A 1 191 ? 9.723 27.821 14.054 1.00 95.19 191 LYS A CA 1
ATOM 1548 C C . LYS A 1 191 ? 8.506 26.992 13.630 1.00 95.19 191 LYS A C 1
ATOM 1550 O O . LYS A 1 191 ? 7.423 27.161 14.187 1.00 95.19 191 LYS A O 1
ATOM 1555 N N . LYS A 1 192 ? 8.659 26.059 12.682 1.00 93.00 192 LYS A N 1
ATOM 1556 C CA . LYS A 1 192 ? 7.578 25.147 12.250 1.00 93.00 192 LYS A CA 1
ATOM 1557 C C . LYS A 1 192 ? 7.095 24.262 13.405 1.00 93.00 192 LYS A C 1
ATOM 1559 O O . LYS A 1 192 ? 5.887 24.057 13.569 1.00 93.00 192 LYS A O 1
ATOM 1564 N N . THR A 1 193 ? 8.018 23.778 14.234 1.00 92.31 193 THR A N 1
ATOM 1565 C CA . THR A 1 193 ? 7.705 22.978 15.425 1.00 92.31 193 THR A CA 1
ATOM 1566 C C . THR A 1 193 ? 6.973 23.812 16.473 1.00 92.31 193 THR A C 1
ATOM 1568 O O . THR A 1 193 ? 5.975 23.359 17.030 1.00 92.31 193 THR A O 1
ATOM 1571 N N . GLU A 1 194 ? 7.413 25.045 16.708 1.00 93.88 194 GLU A N 1
ATOM 1572 C CA . GLU A 1 194 ? 6.788 25.972 17.650 1.00 93.88 194 GLU A CA 1
ATOM 1573 C C . GLU A 1 194 ? 5.366 26.351 17.226 1.00 93.88 194 GLU A C 1
ATOM 1575 O O . GLU A 1 194 ? 4.436 26.241 18.025 1.00 93.88 194 GLU A O 1
ATOM 1580 N N . VAL A 1 195 ? 5.152 26.654 15.942 1.00 93.69 195 VAL A N 1
ATOM 1581 C CA . VAL A 1 195 ? 3.812 26.887 15.381 1.00 93.69 195 VAL A CA 1
ATOM 1582 C C . VAL A 1 195 ? 2.922 25.652 15.546 1.00 93.69 195 VAL A C 1
ATOM 1584 O O . VAL A 1 195 ? 1.749 25.772 15.900 1.00 93.69 195 VAL A O 1
ATOM 1587 N N . SER A 1 196 ? 3.459 24.451 15.326 1.00 87.56 196 SER A N 1
ATOM 1588 C CA . SER A 1 196 ? 2.707 23.200 15.490 1.00 87.56 196 SER A CA 1
ATOM 1589 C C . SER A 1 196 ? 2.342 22.937 16.954 1.00 87.56 196 SER A C 1
ATOM 1591 O O . SER A 1 196 ? 1.207 22.556 17.255 1.00 87.56 196 SER A O 1
ATOM 1593 N N . ARG A 1 197 ? 3.269 23.204 17.882 1.00 90.25 197 ARG A N 1
ATOM 1594 C CA . ARG A 1 197 ? 3.024 23.140 19.330 1.00 90.25 197 ARG A CA 1
ATOM 1595 C C . ARG A 1 197 ? 1.965 24.156 19.756 1.00 90.25 197 ARG A C 1
ATOM 1597 O O . ARG A 1 197 ? 1.043 23.776 20.472 1.00 90.25 197 ARG A O 1
ATOM 1604 N N . ALA A 1 198 ? 2.034 25.393 19.265 1.00 92.81 198 ALA A N 1
ATOM 1605 C CA . ALA A 1 198 ? 1.050 26.438 19.545 1.00 92.81 198 ALA A CA 1
ATOM 1606 C C . ALA A 1 198 ? -0.349 26.063 19.029 1.00 92.81 198 ALA A C 1
ATOM 1608 O O . ALA A 1 198 ? -1.323 26.144 19.774 1.00 92.81 198 ALA A O 1
ATOM 1609 N N . LYS A 1 199 ? -0.453 25.549 17.795 1.00 91.31 199 LYS A N 1
ATOM 1610 C CA . LYS A 1 199 ? -1.720 25.047 17.231 1.00 91.31 199 LYS A CA 1
ATOM 1611 C C . LYS A 1 199 ? -2.305 23.903 18.059 1.00 91.31 199 LYS A C 1
ATOM 1613 O O . LYS A 1 199 ? -3.506 23.884 18.319 1.00 91.31 199 LYS A O 1
ATOM 1618 N N . ARG A 1 200 ? -1.468 22.955 18.497 1.00 85.00 200 ARG A N 1
ATOM 1619 C CA . ARG A 1 200 ? -1.896 21.840 19.356 1.00 85.00 200 ARG A CA 1
ATOM 1620 C C . ARG A 1 200 ? -2.370 22.332 20.723 1.00 85.00 200 ARG A C 1
ATOM 1622 O O . ARG A 1 200 ? -3.395 21.851 21.195 1.00 85.00 200 ARG A O 1
ATOM 1629 N N . LYS A 1 201 ? -1.650 23.282 21.329 1.00 92.44 201 LYS A N 1
ATOM 1630 C CA . LYS A 1 201 ? -2.020 23.911 22.602 1.00 92.44 201 LYS A CA 1
ATOM 1631 C C . LYS A 1 201 ? -3.388 24.590 22.492 1.00 92.44 201 LYS A C 1
ATOM 1633 O O . LYS A 1 201 ? -4.289 24.240 23.244 1.00 92.44 201 LYS A O 1
ATOM 1638 N N . HIS A 1 202 ? -3.581 25.422 21.471 1.00 92.06 202 HIS A N 1
ATOM 1639 C CA . HIS A 1 202 ? -4.853 26.095 21.202 1.00 92.06 202 HIS A CA 1
ATOM 1640 C C . HIS A 1 202 ? -6.015 25.105 21.005 1.00 92.06 202 HIS A C 1
ATOM 1642 O O . HIS A 1 202 ? -7.092 25.265 21.571 1.00 92.06 202 HIS A O 1
ATOM 1648 N N . LEU A 1 203 ? -5.798 24.020 20.251 1.00 88.38 203 LEU A N 1
ATOM 1649 C CA . LEU A 1 203 ? -6.808 22.970 20.065 1.00 88.38 203 LEU A CA 1
ATOM 1650 C C . LEU A 1 203 ? -7.193 22.259 21.369 1.00 88.38 203 LEU A C 1
ATOM 1652 O O . LEU A 1 203 ? -8.341 21.838 21.523 1.00 88.38 203 LEU A O 1
ATOM 1656 N N . LEU A 1 204 ? -6.237 22.067 22.280 1.00 83.62 204 LEU A N 1
ATOM 1657 C CA . LEU A 1 204 ? -6.498 21.474 23.590 1.00 83.62 204 LEU A CA 1
ATOM 1658 C C . LEU A 1 204 ? -7.291 22.440 24.475 1.00 83.62 204 LEU A C 1
ATOM 1660 O O . LEU A 1 204 ? -8.321 22.031 25.008 1.00 83.62 204 LEU A O 1
ATOM 1664 N N . GLU A 1 205 ? -6.890 23.709 24.533 1.00 87.19 205 GLU A N 1
ATOM 1665 C CA . GLU A 1 205 ? -7.599 24.769 25.264 1.00 87.19 205 GLU A CA 1
ATOM 1666 C C . GLU A 1 205 ? -9.058 24.900 24.782 1.00 87.19 205 GLU A C 1
ATOM 1668 O O . GLU A 1 205 ? -9.990 24.914 25.587 1.00 87.19 205 GLU A O 1
ATOM 1673 N N . GLU A 1 206 ? -9.309 24.869 23.467 1.00 89.56 206 GLU A N 1
ATOM 1674 C CA . GLU A 1 206 ? -10.674 24.877 22.923 1.00 89.56 206 GLU A CA 1
ATOM 1675 C C . GLU A 1 206 ? -11.507 23.656 23.342 1.00 89.56 206 GLU A C 1
ATOM 1677 O O . GLU A 1 206 ? -12.712 23.767 23.601 1.00 89.56 206 GLU A O 1
ATOM 1682 N N . ARG A 1 207 ? -10.898 22.463 23.370 1.00 87.81 207 ARG A N 1
ATOM 1683 C CA . ARG A 1 207 ? -11.578 21.228 23.794 1.00 87.81 207 ARG A CA 1
ATOM 1684 C C . ARG A 1 207 ? -11.927 21.284 25.275 1.00 87.81 207 ARG A C 1
ATOM 1686 O O . ARG A 1 207 ? -13.033 20.887 25.648 1.00 87.81 207 ARG A O 1
ATOM 1693 N N . GLU A 1 208 ? -11.015 21.780 26.100 1.00 85.38 208 GLU A N 1
ATOM 1694 C CA . GLU A 1 208 ? -11.228 21.965 27.534 1.00 85.38 208 GLU A CA 1
ATOM 1695 C C . GLU A 1 208 ? -12.312 23.002 27.804 1.00 85.38 208 GLU A C 1
ATOM 1697 O O . GLU A 1 208 ? -13.225 22.727 28.584 1.00 85.38 208 GLU A O 1
ATOM 1702 N N . LYS A 1 209 ? -12.314 24.116 27.067 1.00 89.56 209 LYS A N 1
ATOM 1703 C CA . LYS A 1 209 ? -13.366 25.133 27.134 1.00 89.56 209 LYS A CA 1
ATOM 1704 C C . LYS A 1 209 ? -14.740 24.569 26.768 1.00 89.56 209 LYS A C 1
ATOM 1706 O O . LYS A 1 209 ? -15.689 24.716 27.535 1.00 89.56 209 LYS A O 1
ATOM 1711 N N . LYS A 1 210 ? -14.857 23.832 25.657 1.00 89.88 210 LYS A N 1
ATOM 1712 C CA . LYS A 1 210 ? -16.118 23.169 25.257 1.00 89.88 210 LYS A CA 1
ATOM 1713 C C . LYS A 1 210 ? -16.597 22.168 26.311 1.00 89.88 210 LYS A C 1
ATOM 1715 O O . LYS A 1 210 ? -17.789 22.107 26.620 1.00 89.88 210 LYS A O 1
ATOM 1720 N N . LYS A 1 211 ? -15.674 21.390 26.883 1.00 90.44 211 LYS A N 1
ATOM 1721 C CA . LYS A 1 211 ? -15.967 20.447 27.971 1.00 90.44 211 LYS A CA 1
ATOM 1722 C C . LYS A 1 211 ? -16.443 21.184 29.227 1.00 90.44 211 LYS A C 1
ATOM 1724 O O . LYS A 1 211 ? -17.428 20.763 29.833 1.00 90.44 211 LYS A O 1
ATOM 1729 N N . TRP A 1 212 ? -15.797 22.290 29.592 1.00 82.62 212 TRP A N 1
ATOM 1730 C CA . TRP A 1 212 ? -16.173 23.144 30.721 1.00 82.62 212 TRP A CA 1
ATOM 1731 C C . TRP A 1 212 ? -17.565 23.761 30.526 1.00 82.62 212 TRP A C 1
ATOM 1733 O O . TRP A 1 212 ? -18.424 23.641 31.400 1.00 82.62 212 TRP A O 1
ATOM 1743 N N . GLU A 1 213 ? -17.859 24.305 29.344 1.00 89.25 213 GLU A N 1
ATOM 1744 C CA . GLU A 1 213 ? -19.179 24.846 28.997 1.00 89.25 213 GLU A CA 1
ATOM 1745 C C . GLU A 1 213 ? -20.277 23.772 29.057 1.00 89.25 213 GLU A C 1
ATOM 1747 O O . GLU A 1 213 ? -21.379 24.008 29.569 1.00 89.25 213 GLU A O 1
ATOM 1752 N N . GLN A 1 214 ? -19.985 22.560 28.574 1.00 89.31 214 GLN A N 1
ATOM 1753 C CA . GLN A 1 214 ? -20.901 21.424 28.660 1.00 89.31 214 GLN A CA 1
ATOM 1754 C C . GLN A 1 214 ? -21.176 21.030 30.120 1.00 89.31 214 GLN A C 1
ATOM 1756 O O . GLN A 1 214 ? -22.334 20.779 30.475 1.00 89.31 214 GLN A O 1
ATOM 1761 N N . LEU A 1 215 ? -20.145 21.013 30.972 1.00 87.50 215 LEU A N 1
ATOM 1762 C CA . LEU A 1 215 ? -20.272 20.747 32.407 1.00 87.50 215 LEU A CA 1
ATOM 1763 C C . LEU A 1 215 ? -21.098 21.822 33.112 1.00 87.50 215 LEU A C 1
ATOM 1765 O O . LEU A 1 215 ? -22.002 21.478 33.875 1.00 87.50 215 LEU A O 1
ATOM 1769 N N . ASN A 1 216 ? -20.882 23.100 32.806 1.00 88.25 216 ASN A N 1
ATOM 1770 C CA . ASN A 1 216 ? -21.687 24.187 33.360 1.00 88.25 216 ASN A CA 1
ATOM 1771 C C . ASN A 1 216 ? -23.149 24.100 32.912 1.00 88.25 216 ASN A C 1
ATOM 1773 O O . ASN A 1 216 ? -24.054 24.255 33.731 1.00 88.25 216 ASN A O 1
ATOM 1777 N N . ARG A 1 217 ? -23.423 23.717 31.659 1.00 89.56 217 ARG A N 1
ATOM 1778 C CA . ARG A 1 217 ? -24.795 23.448 31.189 1.00 89.56 217 ARG A CA 1
ATOM 1779 C C . ARG A 1 217 ? -25.451 22.276 31.926 1.00 89.56 217 ARG A C 1
ATOM 1781 O O . ARG A 1 217 ? -26.667 22.264 32.116 1.00 89.56 217 ARG A O 1
ATOM 1788 N N . ILE A 1 218 ? -24.685 21.255 32.308 1.00 87.06 218 ILE A N 1
ATOM 1789 C CA . ILE A 1 218 ? -25.182 20.139 33.129 1.00 87.06 218 ILE A CA 1
ATOM 1790 C C . ILE A 1 218 ? -25.430 20.604 34.571 1.00 87.06 218 ILE A C 1
ATOM 1792 O O . ILE A 1 218 ? -26.494 20.306 35.110 1.00 87.06 218 ILE A O 1
ATOM 1796 N N . ARG A 1 219 ? -24.513 21.374 35.172 1.00 86.81 219 ARG A N 1
ATOM 1797 C CA . ARG A 1 219 ? -24.671 21.926 36.528 1.00 86.81 219 ARG A CA 1
ATOM 1798 C C . ARG A 1 219 ? -25.877 22.849 36.651 1.00 86.81 219 ARG A C 1
ATOM 1800 O O . ARG A 1 219 ? -26.665 22.644 37.568 1.00 86.81 219 ARG A O 1
ATOM 1807 N N . LYS A 1 220 ? -26.103 23.747 35.681 1.00 88.25 220 LYS A N 1
ATOM 1808 C CA . LYS A 1 220 ? -27.312 24.594 35.609 1.00 88.25 220 LYS A CA 1
ATOM 1809 C C . LYS A 1 220 ? -28.590 23.763 35.611 1.00 88.25 220 LYS A C 1
ATOM 1811 O O . LYS A 1 220 ? -29.501 24.028 36.384 1.00 88.25 220 LYS A O 1
ATOM 1816 N N . ARG A 1 221 ? -28.631 22.696 34.805 1.00 85.19 221 ARG A N 1
ATOM 1817 C CA . ARG A 1 221 ? -29.769 21.758 34.767 1.00 85.19 221 ARG A CA 1
ATOM 1818 C C . ARG A 1 221 ? -29.973 20.989 36.074 1.00 85.19 221 ARG A C 1
ATOM 1820 O O . ARG A 1 221 ? -31.067 20.495 36.316 1.00 85.19 221 ARG A O 1
ATOM 1827 N N . LYS A 1 222 ? -28.928 20.849 36.887 1.00 87.31 222 LYS A N 1
ATOM 1828 C CA . LYS A 1 222 ? -28.958 20.175 38.189 1.00 87.31 222 LYS A CA 1
ATOM 1829 C C . LYS A 1 222 ? -29.090 21.145 39.371 1.00 87.31 222 LYS A C 1
ATOM 1831 O O . LYS A 1 222 ? -29.108 20.673 40.500 1.00 87.31 222 LYS A O 1
ATOM 1836 N N . GLY A 1 223 ? -29.191 22.454 39.126 1.00 85.00 223 GLY A N 1
ATOM 1837 C CA . GLY A 1 223 ? -29.304 23.475 40.172 1.00 85.00 223 GLY A CA 1
ATOM 1838 C C . GLY A 1 223 ? -28.020 23.720 40.976 1.00 85.00 223 GLY A C 1
ATOM 1839 O O . GLY A 1 223 ? -28.101 24.225 42.089 1.00 85.00 223 GLY A O 1
ATOM 1840 N N . LEU A 1 224 ? -26.845 23.348 40.452 1.00 85.69 224 LEU A N 1
ATOM 1841 C CA . LEU A 1 224 ? -25.546 23.580 41.101 1.00 85.69 224 LEU A CA 1
ATOM 1842 C C . LEU A 1 224 ? -24.893 24.878 40.603 1.00 85.69 224 LEU A C 1
ATOM 1844 O O . LEU A 1 224 ? -25.057 25.253 39.440 1.00 85.69 224 LEU A O 1
ATOM 1848 N N . GLN A 1 225 ? -24.082 25.502 41.463 1.00 76.94 225 GLN A N 1
ATOM 1849 C CA . GLN A 1 225 ? -23.261 26.667 41.121 1.00 76.94 225 GLN A CA 1
ATOM 1850 C C . GLN A 1 225 ? -22.232 26.325 40.027 1.00 76.94 225 GLN A C 1
ATOM 1852 O O . GLN A 1 225 ? -21.646 25.233 40.005 1.00 76.94 225 GLN A O 1
ATOM 1857 N N . GLU A 1 226 ? -22.038 27.253 39.088 1.00 79.19 226 GLU A N 1
ATOM 1858 C CA . GLU A 1 226 ? -21.095 27.104 37.974 1.00 79.19 226 GLU A CA 1
ATOM 1859 C C . GLU A 1 226 ? -19.665 26.879 38.480 1.00 79.19 226 GLU A C 1
ATOM 1861 O O . GLU A 1 226 ? -19.295 27.321 39.568 1.00 79.19 226 GLU A O 1
ATOM 1866 N N . LEU A 1 227 ? -18.868 26.132 37.711 1.00 76.31 227 LEU A N 1
ATOM 1867 C CA . LEU A 1 227 ? -17.434 26.034 37.977 1.00 76.31 227 LEU A CA 1
ATOM 1868 C C . LEU A 1 227 ? -16.789 27.424 37.845 1.00 76.31 227 LEU A C 1
ATOM 1870 O O . LEU A 1 227 ? -17.215 28.186 36.973 1.00 76.31 227 LEU A O 1
ATOM 1874 N N . PRO A 1 228 ? -15.750 27.739 38.641 1.00 76.38 228 PRO A N 1
ATOM 1875 C CA . PRO A 1 228 ? -14.937 28.929 38.418 1.00 76.38 228 PRO A CA 1
ATOM 1876 C C . PRO A 1 228 ? -14.386 28.953 36.979 1.00 76.38 228 PRO A C 1
ATOM 1878 O O . PRO A 1 228 ? -14.169 27.876 36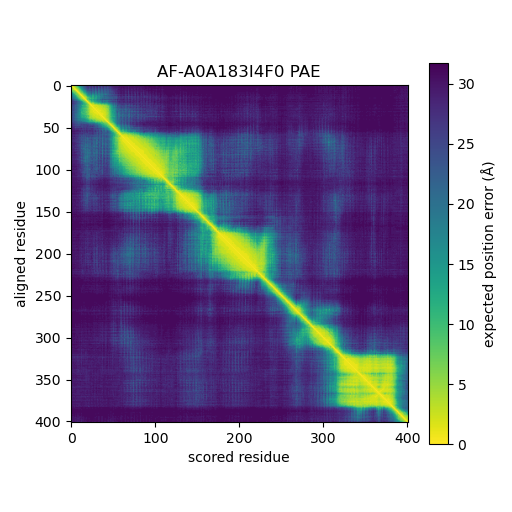.398 1.00 76.38 228 PRO A O 1
ATOM 1881 N N . PRO A 1 229 ? -14.179 30.145 36.385 1.00 70.88 229 PRO A N 1
ATOM 1882 C CA . PRO A 1 229 ? -13.467 30.277 35.120 1.00 70.88 229 PRO A CA 1
ATOM 1883 C C . PRO A 1 229 ? -12.108 29.579 35.192 1.00 70.88 229 PRO A C 1
ATOM 1885 O O . PRO A 1 229 ? -11.417 29.664 36.200 1.00 70.88 229 PRO A O 1
ATOM 1888 N N . TRP A 1 230 ? -11.725 28.897 34.116 1.00 55.59 230 TRP A N 1
ATOM 1889 C CA . TRP A 1 230 ? -10.415 28.247 33.995 1.00 55.59 230 TRP A CA 1
ATOM 1890 C C . TRP A 1 230 ? -9.241 29.244 34.094 1.00 55.59 230 TRP A C 1
ATOM 1892 O O . TRP A 1 230 ? -8.157 28.847 34.505 1.00 55.59 230 TRP A O 1
ATOM 1902 N N . ASP A 1 231 ? -9.497 30.527 33.811 1.00 56.38 231 ASP A N 1
ATOM 1903 C CA . ASP A 1 231 ? -8.546 31.645 33.893 1.00 56.38 231 ASP A CA 1
ATOM 1904 C C . ASP A 1 231 ? -8.507 32.348 35.257 1.00 56.38 231 ASP A C 1
ATOM 1906 O O . ASP A 1 231 ? -7.881 33.400 35.386 1.00 56.38 231 ASP A O 1
ATOM 1910 N N . SER A 1 232 ? -9.204 31.850 36.286 1.00 50.88 232 SER A N 1
ATOM 1911 C CA . SER A 1 232 ? -9.043 32.446 37.611 1.00 50.88 232 SER A CA 1
ATOM 1912 C C . SER A 1 232 ? -7.650 32.100 38.138 1.00 50.88 232 SER A C 1
ATOM 1914 O O . SER A 1 232 ? -7.458 31.033 38.724 1.00 50.88 232 SER A O 1
ATOM 1916 N N . GLU A 1 233 ? -6.700 33.016 37.931 1.00 49.81 233 GLU A N 1
ATOM 1917 C CA . GLU A 1 233 ? -5.469 33.197 38.705 1.00 49.81 233 GLU A CA 1
ATOM 1918 C C . GLU A 1 233 ? -5.835 33.427 40.181 1.00 49.81 233 GLU A C 1
ATOM 1920 O O . GLU A 1 233 ? -5.739 34.515 40.737 1.00 49.81 233 GLU A O 1
ATOM 1925 N N . GLY A 1 234 ? -6.352 32.387 40.823 1.00 45.03 234 GLY A N 1
ATOM 1926 C CA . GLY A 1 234 ? -6.475 32.294 42.261 1.00 45.03 234 GLY A CA 1
ATOM 1927 C C . GLY A 1 234 ? -5.302 31.470 42.740 1.00 45.03 234 GLY A C 1
ATOM 1928 O O . GLY A 1 234 ? -5.379 30.246 42.681 1.00 45.03 234 GLY A O 1
ATOM 1929 N N . THR A 1 235 ? -4.222 32.148 43.135 1.00 38.59 235 THR A N 1
ATOM 1930 C CA . THR A 1 235 ? -3.347 31.756 44.255 1.00 38.59 235 THR A CA 1
ATOM 1931 C C . THR A 1 235 ? -3.336 30.252 44.552 1.00 38.59 235 THR A C 1
ATOM 1933 O O . THR A 1 235 ? -3.818 29.803 45.585 1.00 38.59 235 THR A O 1
ATOM 1936 N N . ASN A 1 236 ? -2.798 29.463 43.631 1.00 42.56 236 ASN A N 1
ATOM 1937 C CA . ASN A 1 236 ? -2.134 28.222 43.988 1.00 42.56 236 ASN A CA 1
ATOM 1938 C C . ASN A 1 236 ? -0.656 28.459 43.702 1.00 42.56 236 ASN A C 1
ATOM 1940 O O . ASN A 1 236 ? -0.036 27.799 42.872 1.00 42.56 236 ASN A O 1
ATOM 1944 N N . GLU A 1 237 ? -0.092 29.410 44.448 1.00 43.62 237 GLU A N 1
ATOM 1945 C CA . GLU A 1 237 ? 1.155 29.107 45.132 1.00 43.62 237 GLU A CA 1
ATOM 1946 C C . GLU A 1 237 ? 0.886 27.800 45.889 1.00 43.62 237 GLU A C 1
ATOM 1948 O O . GLU A 1 237 ? 0.403 27.784 47.017 1.00 43.62 237 GLU A O 1
ATOM 1953 N N . MET A 1 238 ? 1.100 26.662 45.223 1.00 45.66 238 MET A N 1
ATOM 1954 C CA . MET A 1 238 ? 1.569 25.504 45.956 1.00 45.66 238 MET A CA 1
ATOM 1955 C C . MET A 1 238 ? 2.891 25.978 46.539 1.00 45.66 238 MET A C 1
ATOM 1957 O O . MET A 1 238 ? 3.919 25.952 45.868 1.00 45.66 238 MET A O 1
ATOM 1961 N N . GLU A 1 239 ? 2.809 26.512 47.753 1.00 47.16 239 GLU A N 1
ATOM 1962 C CA . GLU A 1 239 ? 3.910 26.620 48.681 1.00 47.16 239 GLU A CA 1
ATOM 1963 C C . GLU A 1 239 ? 4.468 25.201 48.768 1.00 47.16 239 GLU A C 1
ATOM 1965 O O . GLU A 1 239 ? 3.926 24.315 49.436 1.00 47.16 239 GLU A O 1
ATOM 1970 N N . PHE A 1 240 ? 5.470 24.930 47.930 1.00 49.34 240 PHE A N 1
ATOM 1971 C CA . PHE A 1 240 ? 6.303 23.761 48.082 1.00 49.34 240 PHE A CA 1
ATOM 1972 C C . PHE A 1 240 ? 6.841 23.892 49.497 1.00 49.34 240 PHE A C 1
ATOM 1974 O O . PHE A 1 240 ? 7.619 24.796 49.779 1.00 49.34 240 PHE A O 1
ATOM 1981 N N . LEU A 1 241 ? 6.347 23.057 50.408 1.00 51.00 241 LEU A N 1
ATOM 1982 C CA . LEU A 1 241 ? 6.941 22.920 51.725 1.00 51.00 241 LEU A CA 1
ATOM 1983 C C . LEU A 1 241 ? 8.410 22.563 51.494 1.00 51.00 241 LEU A C 1
ATOM 1985 O O . LEU A 1 241 ? 8.720 21.426 51.127 1.00 51.00 241 LEU A O 1
ATOM 1989 N N . ASP A 1 242 ? 9.286 23.554 51.659 1.00 53.62 242 ASP A N 1
ATOM 1990 C CA . ASP A 1 242 ? 10.727 23.380 51.689 1.00 53.62 242 ASP A CA 1
ATOM 1991 C C . ASP A 1 242 ? 11.027 22.359 52.785 1.00 53.62 242 ASP A C 1
ATOM 1993 O O . ASP A 1 242 ? 10.877 22.616 53.981 1.00 53.62 242 ASP A O 1
ATOM 1997 N N . ILE A 1 243 ? 11.392 21.148 52.370 1.00 54.22 243 ILE A N 1
ATOM 1998 C CA . ILE A 1 243 ? 11.873 20.118 53.283 1.00 54.22 243 ILE A CA 1
ATOM 1999 C C . ILE A 1 243 ? 13.175 20.673 53.874 1.00 54.22 243 ILE A C 1
ATOM 2001 O O . ILE A 1 243 ? 14.117 20.898 53.109 1.00 54.22 243 ILE A O 1
ATOM 2005 N N . PRO A 1 244 ? 13.270 20.909 55.195 1.00 60.91 244 PRO A N 1
ATOM 2006 C CA . PRO A 1 244 ? 14.489 21.454 55.770 1.00 60.91 244 PRO A CA 1
ATOM 2007 C C . PRO A 1 244 ? 15.633 20.459 55.551 1.00 60.91 244 PRO A C 1
ATOM 2009 O O . PRO A 1 244 ? 15.521 19.278 55.898 1.00 60.91 244 PRO A O 1
ATOM 2012 N N . LEU A 1 245 ? 16.728 20.935 54.953 1.00 59.50 245 LEU A N 1
ATOM 2013 C CA . LEU A 1 245 ? 17.962 20.168 54.802 1.00 59.50 245 LEU A CA 1
ATOM 2014 C C . LEU A 1 245 ? 18.464 19.727 56.194 1.00 59.50 245 LEU A C 1
ATOM 2016 O O . LEU A 1 245 ? 18.547 20.554 57.102 1.00 59.50 245 LEU A O 1
ATOM 2020 N N . PRO A 1 246 ? 18.813 18.445 56.404 1.00 60.25 246 PRO A N 1
ATOM 2021 C CA . PRO A 1 246 ? 19.402 18.008 57.663 1.00 60.25 246 PRO A CA 1
ATOM 2022 C C . PRO A 1 246 ? 20.874 18.452 57.759 1.00 60.25 246 PRO A C 1
ATOM 2024 O O . PRO A 1 246 ? 21.738 17.944 57.051 1.00 60.25 246 PRO A O 1
ATOM 2027 N N . ASP A 1 247 ? 21.156 19.364 58.690 1.00 51.22 247 ASP A N 1
ATOM 2028 C CA . ASP A 1 247 ? 22.450 20.043 58.897 1.00 51.22 247 ASP A CA 1
ATOM 2029 C C . ASP A 1 247 ? 23.563 19.229 59.598 1.00 51.22 247 ASP A C 1
ATOM 2031 O O . ASP A 1 247 ? 24.502 19.818 60.138 1.00 51.22 247 ASP A O 1
ATOM 2035 N N . LYS A 1 248 ? 23.520 17.890 59.671 1.00 54.19 248 LYS A N 1
ATOM 2036 C CA . LYS A 1 248 ? 24.560 17.149 60.427 1.00 54.19 248 LYS A CA 1
ATOM 2037 C C . LYS A 1 248 ? 25.095 15.903 59.715 1.00 54.19 248 LYS A C 1
ATOM 2039 O O . LYS A 1 248 ? 24.297 15.046 59.336 1.00 54.19 248 LYS A O 1
ATOM 2044 N N . PRO A 1 249 ? 26.432 15.760 59.573 1.00 48.56 249 PRO A N 1
ATOM 2045 C CA . PRO A 1 249 ? 27.041 14.551 59.027 1.00 48.56 249 PRO A CA 1
ATOM 2046 C C . PRO A 1 249 ? 26.942 13.391 60.039 1.00 48.56 249 PRO A C 1
ATOM 2048 O O . PRO A 1 249 ? 26.967 13.637 61.249 1.00 48.56 249 PRO A O 1
ATOM 2051 N N . PRO A 1 250 ? 26.827 12.129 59.584 1.00 42.59 250 PRO A N 1
ATOM 2052 C CA . PRO A 1 250 ? 26.598 11.000 60.473 1.00 42.59 250 PRO A CA 1
ATOM 2053 C C . PRO A 1 250 ? 27.912 10.500 61.087 1.00 42.59 250 PRO A C 1
ATOM 2055 O O . PRO A 1 250 ? 28.806 10.036 60.384 1.00 42.59 250 PRO A O 1
ATOM 2058 N N . THR A 1 251 ? 27.991 10.548 62.415 1.00 35.38 251 THR A N 1
ATOM 2059 C CA . THR A 1 251 ? 28.894 9.711 63.217 1.00 35.38 251 THR A CA 1
ATOM 2060 C C . THR A 1 251 ? 28.168 8.398 63.535 1.00 35.38 251 THR A C 1
ATOM 2062 O O . THR A 1 251 ? 26.996 8.414 63.908 1.00 35.38 251 THR A O 1
ATOM 2065 N N . GLU A 1 252 ? 28.851 7.271 63.337 1.00 36.62 252 GLU A N 1
ATOM 2066 C CA . GLU A 1 252 ? 28.366 5.886 63.499 1.00 36.62 252 GLU A CA 1
ATOM 2067 C C . GLU A 1 252 ? 28.028 5.475 64.970 1.00 36.62 252 GLU A C 1
ATOM 2069 O O . GLU A 1 252 ? 28.165 6.297 65.875 1.00 36.62 252 GLU A O 1
ATOM 2074 N N . PRO A 1 253 ? 27.747 4.186 65.299 1.00 55.34 253 PRO A N 1
ATOM 2075 C CA . PRO A 1 253 ? 26.548 3.372 65.015 1.00 55.34 253 PRO A CA 1
ATOM 2076 C C . PRO A 1 253 ? 25.969 2.716 66.306 1.00 55.34 253 PRO A C 1
ATOM 2078 O O . PRO A 1 253 ? 26.738 2.390 67.202 1.00 55.34 253 PRO A O 1
ATOM 2081 N N . CYS A 1 254 ? 24.660 2.407 66.419 1.00 24.45 254 CYS A N 1
ATOM 2082 C CA . CYS A 1 254 ? 24.200 1.241 67.220 1.00 24.45 254 CYS A CA 1
ATOM 2083 C C . CYS A 1 254 ? 22.688 0.920 67.152 1.00 24.45 254 CYS A C 1
ATOM 2085 O O . CYS A 1 254 ? 21.845 1.774 67.402 1.00 24.45 254 CYS A O 1
ATOM 2087 N N . ALA A 1 255 ? 22.416 -0.376 66.955 1.00 30.94 255 ALA A N 1
ATOM 2088 C CA . ALA A 1 255 ? 21.357 -1.210 67.544 1.00 30.94 255 ALA A CA 1
ATOM 2089 C C . ALA A 1 255 ? 19.852 -0.966 67.248 1.00 30.94 255 ALA A C 1
ATOM 2091 O O . ALA A 1 255 ? 19.146 -0.240 67.937 1.00 30.94 255 ALA A O 1
ATOM 2092 N N . ALA A 1 256 ? 19.358 -1.790 66.314 1.00 38.72 256 ALA A N 1
ATOM 2093 C CA . ALA A 1 256 ? 18.180 -2.665 66.426 1.00 38.72 256 ALA A CA 1
ATOM 2094 C C . ALA A 1 256 ? 16.823 -2.081 66.890 1.00 38.72 256 ALA A C 1
ATOM 2096 O O . ALA A 1 256 ? 16.466 -2.109 68.067 1.00 38.72 256 ALA A O 1
ATOM 2097 N N . GLN A 1 257 ? 15.984 -1.767 65.898 1.00 33.31 257 GLN A N 1
ATOM 2098 C CA . GLN A 1 257 ? 14.526 -1.944 65.929 1.00 33.31 257 GLN A CA 1
ATOM 2099 C C . GLN A 1 257 ? 14.098 -2.611 64.604 1.00 33.31 257 GLN A C 1
ATOM 2101 O O . GLN A 1 257 ? 14.726 -2.347 63.574 1.00 33.31 257 GLN A O 1
ATOM 2106 N N . PRO A 1 258 ? 13.075 -3.487 64.583 1.00 41.03 258 PRO A N 1
ATOM 2107 C CA . PRO A 1 258 ? 12.600 -4.113 63.353 1.00 41.03 258 PRO A CA 1
ATOM 2108 C C . PRO A 1 258 ? 11.910 -3.057 62.481 1.00 41.03 258 PRO A C 1
ATOM 2110 O O . PRO A 1 258 ? 10.768 -2.674 62.728 1.00 41.03 258 PRO A O 1
ATOM 2113 N N . GLU A 1 259 ? 12.618 -2.556 61.469 1.00 36.44 259 GLU A N 1
ATOM 2114 C CA . GLU A 1 259 ? 12.068 -1.572 60.542 1.00 36.44 259 GLU A CA 1
ATOM 2115 C C . GLU A 1 259 ? 10.898 -2.172 59.746 1.00 36.44 259 GLU A C 1
ATOM 2117 O O . GLU A 1 259 ? 11.017 -3.206 59.080 1.00 36.44 259 GLU A O 1
ATOM 2122 N N . SER A 1 260 ? 9.756 -1.483 59.772 1.00 48.78 260 SER A N 1
ATOM 2123 C CA . SER A 1 260 ? 8.676 -1.696 58.815 1.00 48.78 260 SER A CA 1
ATOM 2124 C C . SER A 1 260 ? 9.238 -1.514 57.407 1.00 48.78 260 SER A C 1
ATOM 2126 O O . SER A 1 260 ? 9.802 -0.459 57.108 1.00 48.78 260 SER A O 1
ATOM 2128 N N . LYS A 1 261 ? 9.096 -2.536 56.557 1.00 47.12 261 LYS A N 1
ATOM 2129 C CA . LYS A 1 261 ? 9.587 -2.553 55.171 1.00 47.12 261 LYS A CA 1
ATOM 2130 C C . LYS A 1 261 ? 9.291 -1.216 54.480 1.00 47.12 261 LYS A C 1
ATOM 2132 O O . LYS A 1 261 ? 8.134 -0.907 54.200 1.00 47.12 261 LYS A O 1
ATOM 2137 N N . LYS A 1 262 ? 10.338 -0.428 54.221 1.00 46.41 262 LYS A N 1
ATOM 2138 C CA . LYS A 1 262 ? 10.250 0.840 53.489 1.00 46.41 262 LYS A CA 1
ATOM 2139 C C . LYS A 1 262 ? 9.652 0.555 52.109 1.00 46.41 262 LYS A C 1
ATOM 2141 O O . LYS A 1 262 ? 10.210 -0.226 51.339 1.00 46.41 262 LYS A O 1
ATOM 2146 N N . PHE A 1 263 ? 8.495 1.151 51.825 1.00 48.81 263 PHE A N 1
ATOM 2147 C CA . PHE A 1 263 ? 7.834 1.068 50.526 1.00 48.81 263 PHE A CA 1
ATOM 2148 C C . PHE A 1 263 ? 8.743 1.713 49.480 1.00 48.81 263 PHE A C 1
ATOM 2150 O O . PHE A 1 263 ? 8.914 2.930 49.458 1.00 48.81 263 PHE A O 1
ATOM 2157 N N . THR A 1 264 ? 9.369 0.895 48.639 1.00 59.59 264 THR A N 1
ATOM 2158 C CA . THR A 1 264 ? 10.114 1.387 47.482 1.00 59.59 264 THR A CA 1
ATOM 2159 C C . THR A 1 264 ? 9.080 1.856 46.458 1.00 59.59 264 THR A C 1
ATOM 2161 O O . THR A 1 264 ? 8.268 1.033 46.023 1.00 59.59 264 THR A O 1
ATOM 2164 N N . PRO A 1 265 ? 9.031 3.148 46.086 1.00 63.75 265 PRO A N 1
ATOM 2165 C CA . PRO A 1 265 ? 8.075 3.602 45.091 1.00 63.75 265 PRO A CA 1
ATOM 2166 C C . PRO A 1 265 ? 8.342 2.858 43.783 1.00 63.75 265 PRO A C 1
ATOM 2168 O O . PRO A 1 265 ? 9.461 2.848 43.268 1.00 63.75 265 PRO A O 1
ATOM 2171 N N . VAL A 1 266 ? 7.302 2.197 43.275 1.00 56.31 266 VAL A N 1
ATOM 2172 C CA . VAL A 1 266 ? 7.345 1.474 42.005 1.00 56.31 266 VAL A CA 1
ATOM 2173 C C . VAL A 1 266 ? 7.791 2.450 40.923 1.00 56.31 266 VAL A C 1
ATOM 2175 O O . VAL A 1 266 ? 7.130 3.464 40.671 1.00 56.31 266 VAL A O 1
ATOM 2178 N N . ARG A 1 267 ? 8.934 2.143 40.306 1.00 66.38 267 ARG A N 1
ATOM 2179 C CA . ARG A 1 267 ? 9.518 2.937 39.228 1.00 66.38 267 ARG A CA 1
ATOM 2180 C C . ARG A 1 267 ? 8.506 3.052 38.091 1.00 66.38 267 ARG A C 1
ATOM 2182 O O . ARG A 1 267 ? 7.702 2.151 37.870 1.00 66.38 267 ARG A O 1
ATOM 2189 N N . GLU A 1 268 ? 8.512 4.167 37.375 1.00 62.62 268 GLU A N 1
ATOM 2190 C CA . GLU A 1 268 ? 7.427 4.504 36.441 1.00 62.62 268 GLU A CA 1
ATOM 2191 C C . GLU A 1 268 ? 7.206 3.444 35.346 1.00 62.62 268 GLU A C 1
ATOM 2193 O O . GLU A 1 268 ? 6.067 3.199 34.958 1.00 62.62 268 GLU A O 1
ATOM 2198 N N . TRP A 1 269 ? 8.266 2.730 34.946 1.00 55.88 269 TRP A N 1
ATOM 2199 C CA . TRP A 1 269 ? 8.242 1.626 33.975 1.00 55.88 269 TRP A CA 1
ATOM 2200 C C . TRP A 1 269 ? 7.857 0.248 34.558 1.00 55.88 269 TRP A C 1
ATOM 2202 O O . TRP A 1 269 ? 7.747 -0.732 33.817 1.00 55.88 269 TRP A O 1
ATOM 2212 N N . ASP A 1 270 ? 7.619 0.168 35.869 1.00 53.12 270 ASP A N 1
ATOM 2213 C CA . ASP A 1 270 ? 7.115 -1.014 36.585 1.00 53.12 270 ASP A CA 1
ATOM 2214 C C . ASP A 1 270 ? 5.671 -0.841 37.089 1.00 53.12 270 ASP A C 1
ATOM 2216 O O . ASP A 1 270 ? 5.077 -1.774 37.650 1.00 53.12 270 ASP A O 1
ATOM 2220 N N . ARG A 1 271 ? 5.048 0.323 36.844 1.00 61.72 271 ARG A N 1
ATOM 2221 C CA . ARG A 1 271 ? 3.623 0.543 37.125 1.00 61.72 271 ARG A CA 1
ATOM 2222 C C . ARG A 1 271 ? 2.782 -0.431 36.290 1.00 61.72 271 ARG A C 1
ATOM 2224 O O . ARG A 1 271 ? 2.792 -0.391 35.067 1.00 61.72 271 ARG A O 1
ATOM 2231 N N . GLY A 1 272 ? 2.056 -1.324 36.967 1.00 59.91 272 GLY A N 1
ATOM 2232 C CA . GLY A 1 272 ? 1.227 -2.364 36.339 1.00 59.91 272 GLY A CA 1
ATOM 2233 C C . GLY A 1 272 ? 1.828 -3.776 36.332 1.00 59.91 272 GLY A C 1
ATOM 2234 O O . GLY A 1 272 ? 1.108 -4.721 36.021 1.00 59.91 272 GLY A O 1
ATOM 2235 N N . LYS A 1 273 ? 3.094 -3.954 36.744 1.00 58.66 273 LYS A N 1
ATOM 2236 C CA . LYS A 1 273 ? 3.734 -5.282 36.884 1.00 58.66 273 LYS A CA 1
ATOM 2237 C C . LYS A 1 273 ? 3.581 -5.910 38.280 1.00 58.66 273 LYS A C 1
ATOM 2239 O O . LYS A 1 273 ? 3.874 -7.085 38.471 1.00 58.66 273 LYS A O 1
ATOM 2244 N N . GLY A 1 274 ? 3.086 -5.149 39.259 1.00 49.34 274 GLY A N 1
ATOM 2245 C CA . GLY A 1 274 ? 3.073 -5.519 40.684 1.00 49.34 274 GLY A CA 1
ATOM 2246 C C . GLY A 1 274 ? 2.037 -6.557 41.142 1.00 49.34 274 GLY A C 1
ATOM 2247 O O . GLY A 1 274 ? 1.933 -6.798 42.338 1.00 49.34 274 GLY A O 1
ATOM 2248 N N . ILE A 1 275 ? 1.257 -7.170 40.246 1.00 45.31 275 ILE A N 1
ATOM 2249 C CA . ILE A 1 275 ? 0.198 -8.121 40.648 1.00 45.31 275 ILE A CA 1
ATOM 2250 C C . ILE A 1 275 ? 0.738 -9.545 40.873 1.00 45.31 275 ILE A C 1
ATOM 2252 O O . ILE A 1 275 ? 0.082 -10.352 41.524 1.00 45.31 275 ILE A O 1
ATOM 2256 N N . ILE A 1 276 ? 1.938 -9.878 40.392 1.00 46.28 276 ILE A N 1
ATOM 2257 C CA . ILE A 1 276 ? 2.330 -11.293 40.285 1.00 46.28 276 ILE A CA 1
ATOM 2258 C C . ILE A 1 276 ? 3.057 -11.830 41.532 1.00 46.28 276 ILE A C 1
ATOM 2260 O O . ILE A 1 276 ? 3.002 -13.028 41.786 1.00 46.28 276 ILE A O 1
ATOM 2264 N N . THR A 1 277 ? 3.672 -10.988 42.370 1.00 43.88 277 THR A N 1
ATOM 2265 C CA . THR A 1 277 ? 4.533 -11.486 43.469 1.00 43.88 277 THR A CA 1
ATOM 2266 C C . THR A 1 277 ? 4.044 -11.187 44.886 1.00 43.88 277 THR A C 1
ATOM 2268 O O . THR A 1 277 ? 4.608 -11.724 45.835 1.00 43.88 277 THR A O 1
ATOM 2271 N N . ALA A 1 278 ? 2.998 -10.374 45.070 1.00 39.41 278 ALA A N 1
ATOM 2272 C CA . ALA A 1 278 ? 2.646 -9.860 46.399 1.00 39.41 278 ALA A CA 1
ATOM 2273 C C . ALA A 1 278 ? 1.448 -10.540 47.094 1.00 39.41 278 ALA A C 1
ATOM 2275 O O . ALA A 1 278 ? 1.210 -10.256 48.265 1.00 39.41 278 ALA A O 1
ATOM 2276 N N . SER A 1 279 ? 0.686 -11.421 46.431 1.00 39.56 279 SER A N 1
ATOM 2277 C CA . SER A 1 279 ? -0.603 -11.894 46.984 1.00 39.56 279 SER A CA 1
ATOM 2278 C C . SER A 1 279 ? -0.739 -13.390 47.253 1.00 39.56 279 SER A C 1
ATOM 2280 O O . SER A 1 279 ? -1.824 -13.817 47.635 1.00 39.56 279 SER A O 1
ATOM 2282 N N . ILE A 1 280 ? 0.313 -14.199 47.128 1.00 42.31 280 ILE A N 1
ATOM 2283 C CA . ILE A 1 280 ? 0.207 -15.619 47.485 1.00 42.31 280 ILE A CA 1
ATOM 2284 C C . ILE A 1 280 ? 1.372 -16.005 48.394 1.00 42.31 280 ILE A C 1
ATOM 2286 O O . ILE A 1 280 ? 2.415 -16.469 47.947 1.00 42.31 280 ILE A O 1
ATOM 2290 N N . GLY A 1 281 ? 1.176 -15.809 49.699 1.00 41.56 281 GLY A N 1
ATOM 2291 C CA . GLY A 1 281 ? 1.950 -16.508 50.720 1.00 41.56 281 GLY A CA 1
ATOM 2292 C C . GLY A 1 281 ? 1.538 -17.978 50.745 1.00 41.56 281 GLY A C 1
ATOM 2293 O O . GLY A 1 281 ? 0.709 -18.360 51.563 1.00 41.56 281 GLY A O 1
ATOM 2294 N N . PHE A 1 282 ? 2.060 -18.780 49.816 1.00 41.69 282 PHE A N 1
ATOM 2295 C CA . PHE A 1 282 ? 1.945 -20.238 49.857 1.00 41.69 282 PHE A CA 1
ATOM 2296 C C . PHE A 1 282 ? 3.325 -20.862 50.030 1.00 41.69 282 PHE A C 1
ATOM 2298 O O . PHE A 1 282 ? 4.268 -20.516 49.318 1.00 41.69 282 PHE A O 1
ATOM 2305 N N . ASP A 1 283 ? 3.414 -21.795 50.976 1.00 41.59 283 ASP A N 1
ATOM 2306 C CA . ASP A 1 283 ? 4.619 -22.546 51.307 1.00 41.59 283 ASP A CA 1
ATOM 2307 C C . ASP A 1 283 ? 5.244 -23.214 50.072 1.00 41.59 283 ASP A C 1
ATOM 2309 O O . ASP A 1 283 ? 4.661 -24.080 49.416 1.00 41.59 283 ASP A O 1
ATOM 2313 N N . ILE A 1 284 ? 6.488 -22.830 49.786 1.00 46.31 284 ILE A N 1
ATOM 2314 C CA . 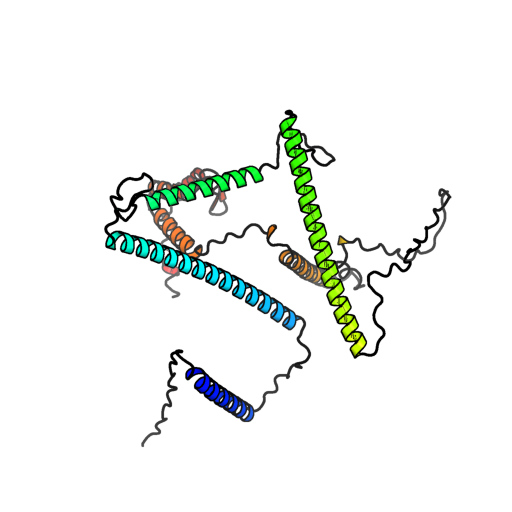ILE A 1 284 ? 7.265 -23.162 48.578 1.00 46.31 284 ILE A CA 1
ATOM 2315 C C . ILE A 1 284 ? 7.876 -24.584 48.669 1.00 46.31 284 ILE A C 1
ATOM 2317 O O . ILE A 1 284 ? 8.840 -24.912 47.982 1.00 46.31 284 ILE A O 1
ATOM 2321 N N . ASN A 1 285 ? 7.324 -25.488 49.482 1.00 51.62 285 ASN A N 1
ATOM 2322 C CA . ASN A 1 285 ? 7.915 -26.819 49.707 1.00 51.62 285 ASN A CA 1
ATOM 2323 C C . ASN A 1 285 ? 7.269 -27.952 48.896 1.00 51.62 285 ASN A C 1
ATOM 2325 O O . ASN A 1 285 ? 7.770 -29.072 48.920 1.00 51.62 285 ASN A O 1
ATOM 2329 N N . ASN A 1 286 ? 6.208 -27.681 48.128 1.00 51.53 286 ASN A N 1
ATOM 2330 C CA . ASN A 1 286 ? 5.513 -28.711 47.354 1.00 51.53 286 ASN A CA 1
ATOM 2331 C C . ASN A 1 286 ? 5.740 -28.537 45.840 1.00 51.53 286 ASN A C 1
ATOM 2333 O O . ASN A 1 286 ? 5.279 -27.566 45.236 1.00 51.53 286 ASN A O 1
ATOM 2337 N N . ALA A 1 287 ? 6.468 -29.474 45.222 1.00 54.91 287 ALA A N 1
ATOM 2338 C CA . ALA A 1 287 ? 6.901 -29.412 43.819 1.00 54.91 287 ALA A CA 1
ATOM 2339 C C . ALA A 1 287 ? 5.734 -29.263 42.823 1.00 54.91 287 ALA A C 1
ATOM 2341 O O . ALA A 1 287 ? 5.852 -28.552 41.830 1.00 54.91 287 ALA A O 1
ATOM 2342 N N . HIS A 1 288 ? 4.575 -29.845 43.137 1.00 51.25 288 HIS A N 1
ATOM 2343 C CA . HIS A 1 288 ? 3.390 -29.781 42.278 1.00 51.25 288 HIS A CA 1
ATOM 2344 C C . HIS A 1 288 ? 2.768 -28.376 42.181 1.00 51.25 288 HIS A C 1
ATOM 2346 O O . HIS A 1 288 ? 2.123 -28.047 41.188 1.00 51.25 288 HIS A O 1
ATOM 2352 N N . ILE A 1 289 ? 2.965 -27.540 43.205 1.00 53.81 289 ILE A N 1
ATOM 2353 C CA . ILE A 1 289 ? 2.426 -26.173 43.264 1.00 53.81 289 ILE A CA 1
ATOM 2354 C C . ILE A 1 289 ? 3.372 -25.192 42.547 1.00 53.81 289 ILE A C 1
ATOM 2356 O O . ILE A 1 289 ? 2.917 -24.201 41.973 1.00 53.81 289 ILE A O 1
ATOM 2360 N N . LYS A 1 290 ? 4.679 -25.494 42.501 1.00 52.91 290 LYS A N 1
ATOM 2361 C CA . LYS A 1 290 ? 5.685 -24.708 41.762 1.00 52.91 290 LYS A CA 1
ATOM 2362 C C . LYS A 1 290 ? 5.450 -24.735 40.254 1.00 52.91 290 LYS A C 1
ATOM 2364 O O . LYS A 1 290 ? 5.398 -23.682 39.636 1.00 52.91 290 LYS A O 1
ATOM 2369 N N . GLU A 1 291 ? 5.229 -25.912 39.677 1.00 55.25 291 GLU A N 1
ATOM 2370 C CA . GLU A 1 291 ? 4.996 -26.046 38.230 1.00 55.25 291 GLU A CA 1
ATOM 2371 C C . GLU A 1 291 ? 3.719 -25.324 37.786 1.00 55.25 291 GLU A C 1
ATOM 2373 O O . GLU A 1 291 ? 3.702 -24.611 36.785 1.00 55.25 291 GLU A O 1
ATOM 2378 N N . PHE A 1 292 ? 2.650 -25.428 38.581 1.00 57.47 292 PHE A N 1
ATOM 2379 C CA . PHE A 1 292 ? 1.379 -24.783 38.257 1.00 57.47 292 PHE A CA 1
ATOM 2380 C C . PHE A 1 292 ? 1.456 -23.253 38.351 1.00 57.47 292 PHE A C 1
ATOM 2382 O O . PHE A 1 292 ? 0.880 -22.550 37.522 1.00 57.47 292 PHE A O 1
ATOM 2389 N N . THR A 1 293 ? 2.189 -22.725 39.335 1.00 56.62 293 THR A N 1
ATOM 2390 C CA . THR A 1 293 ? 2.382 -21.275 39.493 1.00 56.62 293 THR A CA 1
ATOM 2391 C C . THR A 1 293 ? 3.314 -20.703 38.428 1.00 56.62 293 THR A C 1
ATOM 2393 O O . THR A 1 293 ? 2.993 -19.664 37.856 1.00 56.62 293 THR A O 1
ATOM 2396 N N . ILE A 1 294 ? 4.399 -21.399 38.079 1.00 63.66 294 ILE A N 1
ATOM 2397 C CA . ILE A 1 294 ? 5.303 -21.009 36.986 1.00 63.66 294 ILE A CA 1
ATOM 2398 C C . ILE A 1 294 ? 4.563 -21.014 35.641 1.00 63.66 294 ILE A C 1
ATOM 2400 O O . ILE A 1 294 ? 4.677 -20.058 34.873 1.00 63.66 294 ILE A O 1
ATOM 2404 N N . PHE A 1 295 ? 3.734 -22.028 35.383 1.00 63.03 295 PHE A N 1
ATOM 2405 C CA . PHE A 1 295 ? 2.922 -22.108 34.169 1.00 63.03 295 PHE A CA 1
ATOM 2406 C C . PHE A 1 295 ? 1.917 -20.950 34.063 1.00 63.03 295 PHE A C 1
ATOM 2408 O O . PHE A 1 295 ? 1.806 -20.309 33.018 1.00 63.03 295 PHE A O 1
ATOM 2415 N N . LEU A 1 296 ? 1.226 -20.618 35.157 1.00 59.47 296 LEU A N 1
ATOM 2416 C CA . LEU A 1 296 ? 0.301 -19.481 35.204 1.00 59.47 296 LEU A CA 1
ATOM 2417 C C . LEU A 1 296 ? 1.014 -18.142 34.983 1.00 59.47 296 LEU A C 1
ATOM 2419 O O . LEU A 1 296 ? 0.495 -17.287 34.267 1.00 59.47 296 LEU A O 1
ATOM 2423 N N . ILE A 1 297 ? 2.210 -17.972 35.552 1.00 65.94 297 ILE A N 1
ATOM 2424 C CA . ILE A 1 297 ? 3.041 -16.783 35.338 1.00 65.94 297 ILE A CA 1
ATOM 2425 C C . ILE A 1 297 ? 3.465 -16.692 33.869 1.00 65.94 297 ILE A C 1
ATOM 2427 O O . ILE A 1 297 ? 3.319 -15.622 33.286 1.00 65.94 297 ILE A O 1
ATOM 2431 N N . SER A 1 298 ? 3.888 -17.796 33.243 1.00 63.94 298 SER A N 1
ATOM 2432 C CA . SER A 1 298 ? 4.259 -17.835 31.820 1.00 63.94 298 SER A CA 1
ATOM 2433 C C . SER A 1 298 ? 3.095 -17.439 30.910 1.00 63.94 298 SER A C 1
ATOM 2435 O O . SER A 1 298 ? 3.236 -16.551 30.076 1.00 63.94 298 SER A O 1
ATOM 2437 N N . VAL A 1 299 ? 1.911 -18.025 31.115 1.00 66.88 299 VAL A N 1
ATOM 2438 C CA . VAL A 1 299 ? 0.723 -17.746 30.288 1.00 66.88 299 VAL A CA 1
ATOM 2439 C C . VAL A 1 299 ? 0.264 -16.291 30.435 1.00 66.88 299 VAL A C 1
ATOM 2441 O O . VAL A 1 299 ? -0.166 -15.661 29.466 1.00 66.88 299 VAL A O 1
ATOM 2444 N N . LEU A 1 300 ? 0.353 -15.729 31.643 1.00 67.12 300 LEU A N 1
ATOM 2445 C CA . LEU A 1 300 ? 0.030 -14.322 31.883 1.00 67.12 300 LEU A CA 1
ATOM 2446 C C . LEU A 1 300 ? 1.091 -13.378 31.300 1.00 67.12 300 LEU A C 1
ATOM 2448 O O . LEU A 1 300 ? 0.736 -12.302 30.816 1.00 67.12 300 LEU A O 1
ATOM 2452 N N . TYR A 1 301 ? 2.359 -13.788 31.297 1.00 61.75 301 TYR A N 1
ATOM 2453 C CA . TYR A 1 301 ? 3.469 -13.040 30.711 1.00 61.75 301 TYR A CA 1
ATOM 2454 C C . TYR A 1 301 ? 3.379 -13.000 29.180 1.00 61.75 301 TYR A C 1
ATOM 2456 O O . TYR A 1 301 ? 3.443 -11.920 28.595 1.00 61.75 301 TYR A O 1
ATOM 2464 N N . ASP A 1 302 ? 3.083 -14.128 28.530 1.00 58.19 302 ASP A N 1
ATOM 2465 C CA . ASP A 1 302 ? 2.856 -14.201 27.079 1.00 58.19 302 ASP A CA 1
ATOM 2466 C C . ASP A 1 302 ? 1.659 -13.348 26.644 1.00 58.19 302 ASP A C 1
ATOM 2468 O O . ASP A 1 302 ? 1.691 -12.647 25.626 1.00 58.19 302 ASP A O 1
ATOM 2472 N N . LYS A 1 303 ? 0.600 -13.335 27.459 1.00 67.75 303 LYS A N 1
ATOM 2473 C CA . LYS A 1 303 ? -0.586 -12.502 27.233 1.00 67.75 303 LYS A CA 1
ATOM 2474 C C . LYS A 1 303 ? -0.308 -11.004 27.404 1.00 67.75 303 LYS A C 1
ATOM 2476 O O . LYS A 1 303 ? -0.967 -10.178 26.776 1.00 67.75 303 LYS A O 1
ATOM 2481 N N . TRP A 1 304 ? 0.656 -10.637 28.247 1.00 69.00 304 TRP A N 1
ATOM 2482 C CA . TRP A 1 304 ? 1.122 -9.259 28.380 1.00 69.00 304 TRP A CA 1
ATOM 2483 C C . TRP A 1 304 ? 2.036 -8.858 27.212 1.00 69.00 304 TRP A C 1
ATOM 2485 O O . TRP A 1 304 ? 1.832 -7.793 26.636 1.00 69.00 304 TRP A O 1
ATOM 2495 N N . ILE A 1 305 ? 2.962 -9.727 26.785 1.00 62.31 305 ILE A N 1
ATOM 2496 C CA . ILE A 1 305 ? 3.843 -9.485 25.626 1.00 62.31 305 ILE A CA 1
ATOM 2497 C C . ILE A 1 305 ? 3.037 -9.294 24.338 1.00 62.31 305 ILE A C 1
ATOM 2499 O O . ILE A 1 305 ? 3.314 -8.374 23.572 1.00 62.31 305 ILE A O 1
ATOM 2503 N N . THR A 1 306 ? 2.042 -10.147 24.095 1.00 61.09 306 THR A N 1
ATOM 2504 C CA . THR A 1 306 ? 1.159 -10.051 22.918 1.00 61.09 306 THR A CA 1
ATOM 2505 C C . THR A 1 306 ? 0.371 -8.747 22.918 1.00 61.09 306 THR A C 1
ATOM 2507 O O . THR A 1 306 ? 0.399 -8.016 21.934 1.00 61.09 306 THR A O 1
ATOM 2510 N N . LYS A 1 307 ? -0.200 -8.365 24.064 1.00 65.50 307 LYS A N 1
ATOM 2511 C CA . LYS A 1 307 ? -0.863 -7.067 24.225 1.00 65.50 307 LYS A CA 1
ATOM 2512 C C . LYS A 1 307 ? 0.079 -5.879 23.953 1.00 65.50 307 LYS A C 1
ATOM 2514 O O . LYS A 1 307 ? -0.334 -4.904 23.344 1.00 65.50 307 LYS A O 1
ATOM 2519 N N . GLN A 1 308 ? 1.344 -5.962 24.368 1.00 57.09 308 GLN A N 1
ATOM 2520 C CA . GLN A 1 308 ? 2.371 -4.940 24.103 1.00 57.09 308 GLN A CA 1
ATOM 2521 C C . GLN A 1 308 ? 2.931 -4.963 22.665 1.00 57.09 308 GLN A C 1
ATOM 2523 O O . GLN A 1 308 ? 3.688 -4.064 22.288 1.00 57.09 308 GLN A O 1
ATOM 2528 N N . ARG A 1 309 ? 2.635 -5.998 21.868 1.00 57.00 309 ARG A N 1
ATOM 2529 C CA . ARG A 1 309 ? 2.887 -6.008 20.418 1.00 57.00 309 ARG A CA 1
ATOM 2530 C C . ARG A 1 309 ? 1.744 -5.331 19.671 1.00 57.00 309 ARG A C 1
ATOM 2532 O O . ARG A 1 309 ? 2.027 -4.510 18.815 1.00 57.00 309 ARG A O 1
ATOM 2539 N N . ASP A 1 310 ? 0.503 -5.619 20.054 1.00 58.16 310 ASP A N 1
ATOM 2540 C CA . ASP A 1 310 ? -0.695 -5.044 19.426 1.00 58.16 310 ASP A CA 1
ATOM 2541 C C . ASP A 1 310 ? -0.873 -3.541 19.725 1.00 58.16 310 ASP A C 1
ATOM 2543 O O . ASP A 1 310 ? -1.498 -2.825 18.949 1.00 58.16 310 ASP A O 1
ATOM 2547 N N . GLU A 1 311 ? -0.353 -3.058 20.862 1.00 58.97 311 GLU A N 1
ATOM 2548 C CA . GLU A 1 311 ? -0.370 -1.637 21.260 1.00 58.97 311 GLU A CA 1
ATOM 2549 C C . GLU A 1 311 ? 0.803 -0.819 20.684 1.00 58.97 311 GLU A C 1
ATOM 2551 O O . GLU A 1 311 ? 0.892 0.380 20.945 1.00 58.97 311 GLU A O 1
ATOM 2556 N N . ARG A 1 312 ? 1.725 -1.443 19.940 1.00 58.00 312 ARG A N 1
ATOM 2557 C CA . ARG A 1 312 ? 2.864 -0.755 19.321 1.00 58.00 312 ARG A CA 1
ATOM 2558 C C . ARG A 1 312 ? 2.436 -0.219 17.956 1.00 58.00 312 ARG A C 1
ATOM 2560 O O . ARG A 1 312 ? 1.850 -0.970 17.185 1.00 58.00 312 ARG A O 1
ATOM 2567 N N . ASP A 1 313 ? 2.723 1.050 17.672 1.00 55.09 313 ASP A N 1
ATOM 2568 C CA . ASP A 1 313 ? 2.412 1.661 16.376 1.00 55.09 313 ASP A CA 1
ATOM 2569 C C . ASP A 1 313 ? 3.044 0.847 15.227 1.00 55.09 313 ASP A C 1
ATOM 2571 O O . ASP A 1 313 ? 4.203 0.424 15.320 1.00 55.09 313 ASP A O 1
ATOM 2575 N N . ASP A 1 314 ? 2.277 0.637 14.147 1.00 58.62 314 ASP A N 1
ATOM 2576 C CA . ASP A 1 314 ? 2.639 -0.173 12.965 1.00 58.62 314 ASP A CA 1
ATOM 2577 C C . ASP A 1 314 ? 3.968 0.259 12.300 1.00 58.62 314 ASP A C 1
ATOM 2579 O O . ASP A 1 314 ? 4.537 -0.479 11.502 1.00 58.62 314 ASP A O 1
ATOM 2583 N N . GLU A 1 315 ? 4.495 1.432 12.658 1.00 55.91 315 GLU A N 1
ATOM 2584 C CA . GLU A 1 315 ? 5.757 2.020 12.188 1.00 55.91 315 GLU A CA 1
ATOM 2585 C C . GLU A 1 315 ? 7.008 1.206 12.576 1.00 55.91 315 GLU A C 1
ATOM 2587 O O . GLU A 1 315 ? 8.012 1.242 11.871 1.00 55.91 315 GLU A O 1
ATOM 2592 N N . PHE A 1 316 ? 6.950 0.427 13.663 1.00 51.69 316 PHE A N 1
ATOM 2593 C CA . PHE A 1 316 ? 8.047 -0.456 14.097 1.00 51.69 316 PHE A CA 1
ATOM 2594 C C . PHE A 1 316 ? 7.801 -1.941 13.794 1.00 51.69 316 PHE A C 1
ATOM 2596 O O . PHE A 1 316 ? 8.608 -2.796 14.181 1.00 51.69 316 PHE A O 1
ATOM 2603 N N . ALA A 1 317 ? 6.691 -2.277 13.131 1.00 58.84 317 ALA A N 1
ATOM 2604 C CA . ALA A 1 317 ? 6.511 -3.608 12.575 1.00 58.84 317 ALA A CA 1
ATOM 2605 C C . ALA A 1 317 ? 7.368 -3.718 11.303 1.00 58.84 317 ALA A C 1
ATOM 2607 O O . ALA A 1 317 ? 7.353 -2.799 10.483 1.00 58.84 317 ALA A O 1
ATOM 2608 N N . PRO A 1 318 ? 8.121 -4.817 11.096 1.00 57.56 318 PRO A N 1
ATOM 2609 C CA . PRO A 1 318 ? 8.737 -5.040 9.796 1.00 57.56 318 PRO A CA 1
ATOM 2610 C C . PRO A 1 318 ? 7.626 -4.971 8.739 1.00 57.56 318 PRO A C 1
ATOM 2612 O O . PRO A 1 318 ? 6.566 -5.566 8.964 1.00 57.56 318 PRO A O 1
ATOM 2615 N N . PRO A 1 319 ? 7.819 -4.249 7.621 1.00 56.81 319 PRO A N 1
ATOM 2616 C CA . PRO A 1 319 ? 6.782 -4.104 6.615 1.00 56.81 319 PRO A CA 1
ATOM 2617 C C . PRO A 1 319 ? 6.383 -5.495 6.127 1.00 56.81 319 PRO A C 1
ATOM 2619 O O . PRO A 1 319 ? 7.141 -6.180 5.438 1.00 56.81 319 PRO A O 1
ATOM 2622 N N . MET A 1 320 ? 5.188 -5.940 6.512 1.00 53.84 320 MET A N 1
ATOM 2623 C CA . MET A 1 320 ? 4.604 -7.174 6.008 1.00 53.84 320 MET A CA 1
ATOM 2624 C C . MET A 1 320 ? 4.097 -6.917 4.591 1.00 53.84 320 MET A C 1
ATOM 2626 O O . MET A 1 320 ? 2.904 -6.740 4.355 1.00 53.84 320 MET A O 1
ATOM 2630 N N . ASN A 1 321 ? 5.021 -6.879 3.633 1.00 72.38 321 ASN A N 1
ATOM 2631 C CA . ASN A 1 321 ? 4.690 -6.848 2.218 1.00 72.38 321 ASN A CA 1
ATOM 2632 C C . ASN A 1 321 ? 4.306 -8.264 1.769 1.00 72.38 321 ASN A C 1
ATOM 2634 O O . ASN A 1 321 ? 5.110 -9.009 1.208 1.00 72.38 321 ASN A O 1
ATOM 2638 N N . PHE A 1 322 ? 3.090 -8.679 2.113 1.00 77.62 322 PHE A N 1
ATOM 2639 C CA . PHE A 1 322 ? 2.567 -9.969 1.698 1.00 77.62 322 PHE A CA 1
ATOM 2640 C C . PHE A 1 322 ? 2.095 -9.880 0.249 1.00 77.62 322 PHE A C 1
ATOM 2642 O O . PHE A 1 322 ? 1.225 -9.074 -0.078 1.00 77.62 322 PHE A O 1
ATOM 2649 N N . ASN A 1 323 ? 2.658 -10.712 -0.626 1.00 81.06 323 ASN A N 1
ATOM 2650 C CA . ASN A 1 323 ? 2.189 -10.794 -2.001 1.00 81.06 323 ASN A CA 1
ATOM 2651 C C . ASN A 1 323 ? 0.805 -11.476 -2.019 1.00 81.06 323 ASN A C 1
ATOM 2653 O O . ASN A 1 323 ? 0.721 -12.647 -1.643 1.00 81.06 323 ASN A O 1
ATOM 2657 N N . PRO A 1 324 ? -0.277 -10.802 -2.457 1.00 86.75 324 PRO A N 1
ATOM 2658 C CA . PRO A 1 324 ? -1.616 -11.394 -2.474 1.00 86.75 324 PRO A CA 1
ATOM 2659 C C . PRO A 1 324 ? -1.712 -12.635 -3.377 1.00 86.75 324 PRO A C 1
ATOM 2661 O O . PRO A 1 324 ? -2.529 -13.511 -3.112 1.00 86.75 324 PRO A O 1
ATOM 2664 N N . SER A 1 325 ? -0.840 -12.756 -4.383 1.00 88.25 325 SER A N 1
ATOM 2665 C CA . SER A 1 325 ? -0.762 -13.899 -5.303 1.00 88.25 325 SER A CA 1
ATOM 2666 C C . SER A 1 325 ? 0.276 -14.952 -4.883 1.00 88.25 325 SER A C 1
ATOM 2668 O O . SER A 1 325 ? 0.743 -15.724 -5.720 1.00 88.25 325 SER A O 1
ATOM 2670 N N . PHE A 1 326 ? 0.679 -15.008 -3.607 1.00 91.81 326 PHE A N 1
ATOM 2671 C CA . PHE A 1 326 ? 1.699 -15.960 -3.136 1.00 91.81 326 PHE A CA 1
ATOM 2672 C C . PHE A 1 326 ? 1.352 -17.430 -3.437 1.00 91.81 326 PHE A C 1
ATOM 2674 O O . PHE A 1 326 ? 2.252 -18.214 -3.723 1.00 91.81 326 PHE A O 1
ATOM 2681 N N . GLU A 1 327 ? 0.069 -17.807 -3.394 1.00 90.69 327 GLU A N 1
ATOM 2682 C CA . GLU A 1 327 ? -0.384 -19.178 -3.655 1.00 90.69 327 GLU A CA 1
ATOM 2683 C C . GLU A 1 327 ? -0.243 -19.545 -5.139 1.00 90.69 327 GLU A C 1
ATOM 2685 O O . GLU A 1 327 ? 0.293 -20.601 -5.473 1.00 90.69 327 GLU A O 1
ATOM 2690 N N . GLU A 1 328 ? -0.650 -18.648 -6.040 1.00 93.44 328 GLU A N 1
ATOM 2691 C CA . GLU A 1 328 ? -0.502 -18.832 -7.488 1.00 93.44 328 GLU A CA 1
ATOM 2692 C C . GLU A 1 328 ? 0.977 -18.909 -7.886 1.00 93.44 328 GLU A C 1
ATOM 2694 O O . GLU A 1 328 ? 1.387 -19.824 -8.604 1.00 93.44 328 GLU A O 1
ATOM 2699 N N . ILE A 1 329 ? 1.794 -17.990 -7.359 1.00 92.25 329 ILE A N 1
ATOM 2700 C CA . ILE A 1 329 ? 3.239 -17.940 -7.608 1.00 92.25 329 ILE A CA 1
ATOM 2701 C C . ILE A 1 329 ? 3.927 -19.179 -7.029 1.00 92.25 329 ILE A C 1
ATOM 2703 O O . ILE A 1 329 ? 4.763 -19.785 -7.697 1.00 92.25 329 ILE A O 1
ATOM 2707 N N . GLY A 1 330 ? 3.556 -19.592 -5.815 1.00 92.50 330 GLY A N 1
ATOM 2708 C CA . GLY A 1 330 ? 4.088 -20.788 -5.169 1.00 92.50 330 GLY A CA 1
ATOM 2709 C C . GLY A 1 330 ? 3.769 -22.059 -5.955 1.00 92.50 330 GLY A C 1
ATOM 2710 O O . GLY A 1 330 ? 4.665 -22.857 -6.223 1.00 92.50 330 GLY A O 1
ATOM 2711 N N . ASN A 1 331 ? 2.522 -22.222 -6.401 1.00 93.31 331 ASN A N 1
ATOM 2712 C CA . ASN A 1 331 ? 2.108 -23.372 -7.206 1.00 93.31 331 ASN A CA 1
ATOM 2713 C C . ASN A 1 331 ? 2.833 -23.416 -8.560 1.00 93.31 331 ASN A C 1
ATOM 2715 O O . ASN A 1 331 ? 3.328 -24.475 -8.953 1.00 93.31 331 ASN A O 1
ATOM 2719 N N . ALA A 1 332 ? 2.954 -22.275 -9.245 1.00 93.25 332 ALA A N 1
ATOM 2720 C CA . ALA A 1 332 ? 3.707 -22.174 -10.494 1.00 93.25 332 ALA A CA 1
ATOM 2721 C C . ALA A 1 332 ? 5.199 -22.494 -10.291 1.00 93.25 332 ALA A C 1
ATOM 2723 O O . ALA A 1 332 ? 5.787 -23.240 -11.078 1.00 93.25 332 ALA A O 1
ATOM 2724 N N . PHE A 1 333 ? 5.800 -21.997 -9.205 1.00 94.38 333 PHE A N 1
ATOM 2725 C CA . PHE A 1 333 ? 7.189 -22.279 -8.849 1.00 94.38 333 PHE A CA 1
ATOM 2726 C C . PHE A 1 333 ? 7.418 -23.768 -8.570 1.00 94.38 333 PHE A C 1
ATOM 2728 O O . PHE A 1 333 ? 8.358 -24.348 -9.105 1.00 94.38 333 PHE A O 1
ATOM 2735 N N . ILE A 1 334 ? 6.547 -24.413 -7.789 1.00 93.19 334 ILE A N 1
ATOM 2736 C CA . ILE A 1 334 ? 6.644 -25.847 -7.475 1.00 93.19 334 ILE A CA 1
ATOM 2737 C C . ILE A 1 334 ? 6.572 -26.686 -8.755 1.00 93.19 334 ILE A C 1
ATOM 2739 O O . ILE A 1 334 ? 7.390 -27.585 -8.955 1.00 93.19 334 ILE A O 1
ATOM 2743 N N . GLN A 1 335 ? 5.620 -26.384 -9.642 1.00 93.00 335 GLN A N 1
ATOM 2744 C CA . GLN A 1 335 ? 5.486 -27.082 -10.923 1.00 93.00 335 GLN A CA 1
ATOM 2745 C C . GLN A 1 335 ? 6.736 -26.914 -11.790 1.00 93.00 335 GLN A C 1
ATOM 2747 O O . GLN A 1 335 ? 7.244 -27.893 -12.338 1.00 93.00 335 GLN A O 1
ATOM 2752 N N . HIS A 1 336 ? 7.256 -25.689 -11.879 1.00 91.69 336 HIS A N 1
ATOM 2753 C CA . HIS A 1 336 ? 8.478 -25.404 -12.617 1.00 91.69 336 HIS A CA 1
ATOM 2754 C C . HIS A 1 336 ? 9.686 -26.147 -12.030 1.00 91.69 336 HIS A C 1
ATOM 2756 O O . HIS A 1 336 ? 10.422 -26.800 -12.770 1.00 91.69 336 HIS A O 1
ATOM 2762 N N . TYR A 1 337 ? 9.842 -26.119 -10.704 1.00 92.94 337 TYR A N 1
ATOM 2763 C CA . TYR A 1 337 ? 10.918 -26.796 -9.988 1.00 92.94 337 TYR A CA 1
ATOM 2764 C C . TYR A 1 337 ? 10.934 -28.295 -10.293 1.00 92.94 337 TYR A C 1
ATOM 2766 O O . TYR A 1 337 ? 11.937 -28.812 -10.784 1.00 92.94 337 TYR A O 1
ATOM 2774 N N . TYR A 1 338 ? 9.813 -28.996 -10.088 1.00 90.19 338 TYR A N 1
ATOM 2775 C CA . TYR A 1 338 ? 9.754 -30.438 -10.341 1.00 90.19 338 TYR A CA 1
ATOM 2776 C C . TYR A 1 338 ? 9.863 -30.785 -11.828 1.00 90.19 338 TYR A C 1
ATOM 2778 O O . TYR A 1 338 ? 10.511 -31.769 -12.170 1.00 90.19 338 TYR A O 1
ATOM 2786 N N . SER A 1 339 ? 9.341 -29.945 -12.728 1.00 90.12 339 SER A N 1
ATOM 2787 C CA . SER A 1 339 ? 9.526 -30.137 -14.172 1.00 90.12 339 SER A CA 1
ATOM 2788 C C . SER A 1 339 ? 10.999 -30.126 -14.590 1.00 90.12 339 SER A C 1
ATOM 2790 O O . SER A 1 339 ? 11.354 -30.820 -15.543 1.00 90.12 339 SER A O 1
ATOM 2792 N N . LYS A 1 340 ? 11.847 -29.330 -13.926 1.00 88.12 340 LYS A N 1
ATOM 2793 C CA . LYS A 1 340 ? 13.298 -29.293 -14.172 1.00 88.12 340 LYS A CA 1
ATOM 2794 C C . LYS A 1 340 ? 14.045 -30.367 -13.384 1.00 88.12 340 LYS A C 1
ATOM 2796 O O . LYS A 1 340 ? 15.041 -30.895 -13.870 1.00 88.12 340 LYS A O 1
ATOM 2801 N N . PHE A 1 341 ? 13.554 -30.711 -12.198 1.00 86.31 341 PHE A N 1
ATOM 2802 C CA . PHE A 1 341 ? 14.152 -31.715 -11.325 1.00 86.31 341 PHE A CA 1
ATOM 2803 C C . PHE A 1 341 ? 14.006 -33.147 -11.871 1.00 86.31 341 PHE A C 1
ATOM 2805 O O . PHE A 1 341 ? 14.966 -33.915 -11.828 1.00 86.31 341 PHE A O 1
ATOM 2812 N N . ASP A 1 342 ? 12.849 -33.487 -12.450 1.00 86.50 342 ASP A N 1
ATOM 2813 C CA . ASP A 1 342 ? 12.524 -34.836 -12.947 1.00 86.50 342 ASP A CA 1
ATOM 2814 C C . ASP A 1 342 ? 13.264 -35.228 -14.244 1.00 86.50 342 ASP A C 1
ATOM 2816 O O . ASP A 1 342 ? 13.120 -36.349 -14.739 1.00 86.50 342 ASP A O 1
ATOM 2820 N N . VAL A 1 343 ? 14.089 -34.337 -14.804 1.00 83.38 343 VAL A N 1
ATOM 2821 C CA . VAL A 1 343 ? 14.947 -34.649 -15.955 1.00 83.38 343 VAL A CA 1
ATOM 2822 C C . VAL A 1 343 ? 15.974 -35.706 -15.548 1.00 83.38 343 VAL A C 1
ATOM 2824 O O . VAL A 1 343 ? 16.680 -35.551 -14.553 1.00 83.38 343 VAL A O 1
ATOM 2827 N N . GLN A 1 344 ? 16.052 -36.804 -16.303 1.00 76.62 344 GLN A N 1
ATOM 2828 C CA . GLN A 1 344 ? 16.859 -37.975 -15.941 1.00 76.62 344 GLN A CA 1
ATOM 2829 C C . GLN A 1 344 ? 18.373 -37.710 -15.995 1.00 76.62 344 GLN A C 1
ATOM 2831 O O . GLN A 1 344 ? 19.123 -38.281 -15.204 1.00 76.62 344 GLN A O 1
ATOM 2836 N N . ASP A 1 345 ? 18.817 -36.831 -16.892 1.00 82.31 345 ASP A N 1
ATOM 2837 C CA . ASP A 1 345 ? 20.224 -36.475 -17.047 1.00 82.31 345 ASP A CA 1
ATOM 2838 C C . ASP A 1 345 ? 20.658 -35.408 -16.009 1.00 82.31 345 ASP A C 1
ATOM 2840 O O . ASP A 1 345 ? 20.044 -34.341 -15.910 1.00 82.31 345 ASP A O 1
ATOM 2844 N N . PRO A 1 346 ? 21.713 -35.676 -15.210 1.00 79.81 346 PRO A N 1
ATOM 2845 C CA . PRO A 1 346 ? 22.165 -34.774 -14.152 1.00 79.81 346 PRO A CA 1
ATOM 2846 C C . PRO A 1 346 ? 22.687 -33.429 -14.671 1.00 79.81 346 PRO A C 1
ATOM 2848 O O . PRO A 1 346 ? 22.540 -32.427 -13.973 1.00 79.81 346 PRO A O 1
ATOM 2851 N N . THR A 1 347 ? 23.267 -33.374 -15.875 1.00 82.25 347 THR A N 1
ATOM 2852 C CA . THR A 1 347 ? 23.841 -32.127 -16.417 1.00 82.25 347 THR A CA 1
ATOM 2853 C C . THR A 1 347 ? 22.772 -31.154 -16.920 1.00 82.25 347 THR A C 1
ATOM 2855 O O . THR A 1 347 ? 22.834 -29.941 -16.676 1.00 82.25 347 THR A O 1
ATOM 2858 N N . THR A 1 348 ? 21.726 -31.677 -17.556 1.00 84.69 348 THR A N 1
ATOM 2859 C CA . THR A 1 348 ? 20.537 -30.898 -17.932 1.00 84.69 348 THR A CA 1
ATOM 2860 C C . THR A 1 348 ? 19.691 -30.506 -16.717 1.00 84.69 348 THR A C 1
ATOM 2862 O O . THR A 1 348 ? 19.153 -29.399 -16.681 1.00 84.69 348 THR A O 1
ATOM 2865 N N . ARG A 1 349 ? 19.644 -31.337 -15.667 1.00 85.62 349 ARG A N 1
ATOM 2866 C CA . ARG A 1 349 ? 19.016 -30.977 -14.384 1.00 85.62 349 ARG A CA 1
ATOM 2867 C C . ARG A 1 349 ? 19.727 -29.806 -13.701 1.00 85.62 349 ARG A C 1
ATOM 2869 O O . ARG A 1 349 ? 19.072 -28.855 -13.281 1.00 85.62 349 ARG A O 1
ATOM 2876 N N . SER A 1 350 ? 21.058 -29.844 -13.596 1.00 85.12 350 SER A N 1
ATOM 2877 C CA . SER A 1 350 ? 21.821 -28.784 -12.921 1.00 85.12 350 SER A CA 1
ATOM 2878 C C . SER A 1 350 ? 21.736 -27.438 -13.641 1.00 85.12 350 SER A C 1
ATOM 2880 O O . SER A 1 350 ? 21.646 -26.407 -12.984 1.00 85.12 350 SER A O 1
ATOM 2882 N N . SER A 1 351 ? 21.720 -27.443 -14.977 1.00 85.38 351 SER A N 1
ATOM 2883 C CA . SER A 1 351 ? 21.533 -26.218 -15.771 1.00 85.38 351 SER A CA 1
ATOM 2884 C C . SER A 1 351 ? 20.094 -25.702 -15.725 1.00 85.38 351 SER A C 1
ATOM 2886 O O . SER A 1 351 ? 19.880 -24.501 -15.686 1.00 85.38 351 SER A O 1
ATOM 2888 N N . GLY A 1 352 ? 19.088 -26.580 -15.666 1.00 85.94 352 GLY A N 1
ATOM 2889 C CA . GLY A 1 352 ? 17.691 -26.160 -15.522 1.00 85.94 352 GLY A CA 1
ATOM 2890 C C . GLY A 1 352 ? 17.347 -25.584 -14.144 1.00 85.94 352 GLY A C 1
ATOM 2891 O O . GLY A 1 352 ? 16.411 -24.797 -14.036 1.00 85.94 352 GLY A O 1
ATOM 2892 N N . LEU A 1 353 ? 18.083 -25.979 -13.100 1.00 88.06 353 LEU A N 1
ATOM 2893 C CA . LEU A 1 353 ? 17.886 -25.517 -11.723 1.00 88.06 353 LEU A CA 1
ATOM 2894 C C . LEU A 1 353 ? 18.816 -24.361 -11.331 1.00 88.06 353 LEU A C 1
ATOM 2896 O O . LEU A 1 353 ? 18.623 -23.783 -10.263 1.00 88.06 353 LEU A O 1
ATOM 2900 N N . SER A 1 354 ? 19.812 -24.009 -12.154 1.00 89.00 354 SER A N 1
ATOM 2901 C CA . SER A 1 354 ? 20.780 -22.955 -11.818 1.00 89.00 354 SER A CA 1
ATOM 2902 C C . SER A 1 354 ? 20.133 -21.594 -11.596 1.00 89.00 354 SER A C 1
ATOM 2904 O O . SER A 1 354 ? 20.615 -20.825 -10.768 1.00 89.00 354 SER A O 1
ATOM 2906 N N . ASP A 1 355 ? 19.039 -21.321 -12.303 1.00 90.94 355 ASP A N 1
ATOM 2907 C CA . ASP A 1 355 ? 18.357 -20.024 -12.287 1.00 90.94 355 ASP A CA 1
ATOM 2908 C C . ASP A 1 355 ? 17.488 -19.830 -11.036 1.00 90.94 355 ASP A C 1
ATOM 2910 O O . ASP A 1 355 ? 17.101 -18.710 -10.715 1.00 90.94 355 ASP A O 1
ATOM 2914 N N . LEU A 1 356 ? 17.198 -20.911 -10.303 1.00 91.25 356 LEU A N 1
ATOM 2915 C CA . LEU A 1 356 ? 16.360 -20.879 -9.099 1.00 91.25 356 LEU A CA 1
ATOM 2916 C C . LEU A 1 356 ? 17.148 -20.554 -7.826 1.00 91.25 356 LEU A C 1
ATOM 2918 O O . LEU A 1 356 ? 16.546 -20.322 -6.779 1.00 91.25 356 LEU A O 1
ATOM 2922 N N . TYR A 1 357 ? 18.480 -20.552 -7.902 1.00 92.06 357 TYR A N 1
ATOM 2923 C CA . TYR A 1 357 ? 19.358 -20.338 -6.759 1.00 92.06 357 TYR A CA 1
ATOM 2924 C C . TYR A 1 357 ? 20.302 -19.162 -6.999 1.00 92.06 357 TYR A C 1
ATOM 2926 O O . TYR A 1 357 ? 20.969 -19.057 -8.027 1.00 92.06 357 TYR A O 1
ATOM 2934 N N . ASP A 1 358 ? 20.416 -18.310 -5.988 1.00 91.75 358 ASP A N 1
ATOM 2935 C CA . ASP A 1 358 ? 21.430 -17.262 -5.920 1.00 91.75 358 ASP A CA 1
ATOM 2936 C C . ASP A 1 358 ? 22.830 -17.900 -5.760 1.00 91.75 358 ASP A C 1
ATOM 2938 O O . ASP A 1 358 ? 23.001 -18.783 -4.904 1.00 91.75 358 ASP A O 1
ATOM 2942 N N . PRO A 1 359 ? 23.842 -17.453 -6.534 1.00 89.50 359 PRO A N 1
ATOM 2943 C CA . PRO A 1 359 ? 25.236 -17.849 -6.365 1.00 89.50 359 PRO A CA 1
ATOM 2944 C C . PRO A 1 359 ? 25.716 -17.901 -4.909 1.00 89.50 359 PRO A C 1
ATOM 2946 O O . PRO A 1 359 ? 26.351 -18.885 -4.530 1.00 89.50 359 PRO A O 1
ATOM 2949 N N . MET A 1 360 ? 25.402 -16.893 -4.087 1.00 87.81 360 MET A N 1
ATOM 2950 C CA . MET A 1 360 ? 26.039 -16.694 -2.775 1.00 87.81 360 MET A CA 1
ATOM 2951 C C . MET A 1 360 ? 25.096 -16.852 -1.577 1.00 87.81 360 MET A C 1
ATOM 2953 O O . MET A 1 360 ? 25.539 -17.289 -0.511 1.00 87.81 360 MET A O 1
ATOM 2957 N N . ASN A 1 361 ? 23.811 -16.517 -1.725 1.00 91.69 361 ASN A N 1
ATOM 2958 C CA . ASN A 1 361 ? 22.894 -16.379 -0.581 1.00 91.69 361 ASN A CA 1
ATOM 2959 C C . A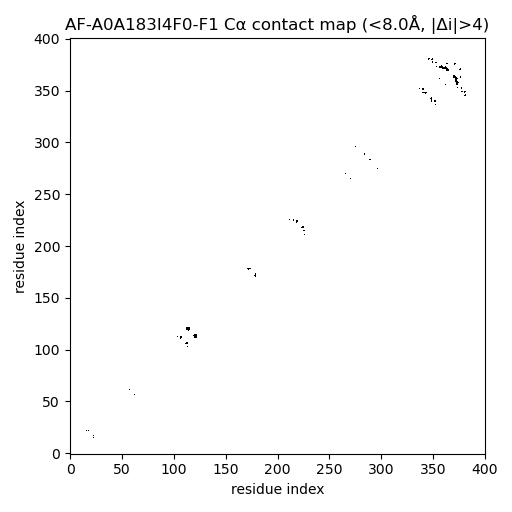SN A 1 361 ? 21.818 -17.467 -0.475 1.00 91.69 361 ASN A C 1
ATOM 2961 O O . ASN A 1 361 ? 20.997 -17.429 0.439 1.00 91.69 361 ASN A O 1
ATOM 2965 N N . SER A 1 362 ? 21.822 -18.453 -1.372 1.00 92.56 362 SER A N 1
ATOM 2966 C CA . SER A 1 362 ? 20.906 -19.592 -1.278 1.00 92.56 362 SER A CA 1
ATOM 2967 C C . SER A 1 362 ? 21.423 -20.665 -0.325 1.00 92.56 362 SER A C 1
ATOM 2969 O O . SER A 1 362 ? 22.603 -21.020 -0.344 1.00 92.56 362 SER A O 1
ATOM 2971 N N . TYR A 1 363 ? 20.513 -21.211 0.480 1.00 92.19 363 TYR A N 1
ATOM 2972 C CA . TYR A 1 363 ? 20.771 -22.323 1.388 1.00 92.19 363 TYR A CA 1
ATOM 2973 C C . TYR A 1 363 ? 19.842 -23.482 1.046 1.00 92.19 363 TYR A C 1
ATOM 2975 O O . TYR A 1 363 ? 18.653 -23.283 0.804 1.00 92.19 363 TYR A O 1
ATOM 2983 N N . MET A 1 364 ? 20.375 -24.698 1.069 1.00 90.19 364 MET A N 1
ATOM 2984 C CA . MET A 1 364 ? 19.586 -25.919 0.948 1.00 90.19 364 MET A CA 1
ATOM 2985 C C . MET A 1 364 ? 19.965 -26.871 2.072 1.00 90.19 364 MET A C 1
ATOM 2987 O O . MET A 1 364 ? 21.145 -27.066 2.352 1.00 90.19 364 MET A O 1
ATOM 2991 N N . THR A 1 365 ? 18.965 -27.501 2.676 1.00 89.88 365 THR A N 1
ATOM 2992 C CA . THR A 1 365 ? 19.166 -28.578 3.645 1.00 89.88 365 THR A CA 1
ATOM 2993 C C . THR A 1 365 ? 18.597 -29.859 3.058 1.00 89.88 365 THR A C 1
ATOM 2995 O O . THR A 1 365 ? 17.403 -29.931 2.781 1.00 89.88 365 THR A O 1
ATOM 2998 N N . PHE A 1 366 ? 19.445 -30.865 2.861 1.00 84.94 366 PHE A N 1
ATOM 2999 C CA . PHE A 1 366 ? 19.049 -32.172 2.340 1.00 84.94 366 PHE A CA 1
ATOM 3000 C C . PHE A 1 366 ? 19.560 -33.265 3.279 1.00 84.94 366 PHE A C 1
ATOM 3002 O O . PHE A 1 366 ? 20.759 -33.322 3.550 1.00 84.94 366 PHE A O 1
ATOM 3009 N N . GLU A 1 367 ? 18.657 -34.110 3.789 1.00 86.31 367 GLU A N 1
ATOM 3010 C CA . GLU A 1 367 ? 18.985 -35.225 4.700 1.00 86.31 367 GLU A CA 1
ATOM 3011 C C . GLU A 1 367 ? 19.846 -34.794 5.909 1.00 86.31 367 GLU A C 1
ATOM 3013 O O . GLU A 1 367 ? 20.811 -35.452 6.288 1.00 86.31 367 GLU A O 1
ATOM 3018 N N . GLY A 1 368 ? 19.543 -33.628 6.493 1.00 85.00 368 GLY A N 1
ATOM 3019 C CA . GLY A 1 368 ? 20.265 -33.084 7.652 1.00 85.00 368 GLY A CA 1
ATOM 3020 C C . GLY A 1 368 ? 21.600 -32.392 7.342 1.00 85.00 368 GLY A C 1
ATOM 3021 O O . GLY A 1 368 ? 22.203 -31.828 8.251 1.00 85.00 368 GLY A O 1
ATOM 3022 N N . VAL A 1 369 ? 22.048 -32.366 6.081 1.00 85.06 369 VAL A N 1
ATOM 3023 C CA . VAL A 1 369 ? 23.251 -31.631 5.653 1.00 85.06 369 VAL A CA 1
ATOM 3024 C C . VAL A 1 369 ? 22.848 -30.314 4.994 1.00 85.06 369 VAL A C 1
ATOM 3026 O O . VAL A 1 369 ? 22.128 -30.310 3.994 1.00 85.06 369 VAL A O 1
ATOM 3029 N N . GLN A 1 370 ? 23.328 -29.195 5.541 1.00 91.81 370 GLN A N 1
ATOM 3030 C CA . GLN A 1 370 ? 23.119 -27.862 4.976 1.00 91.81 370 GLN A CA 1
ATOM 3031 C C . GLN A 1 370 ? 24.267 -27.482 4.034 1.00 91.81 370 GLN A C 1
ATOM 3033 O O . GLN A 1 370 ? 25.439 -27.641 4.370 1.00 91.81 370 GLN A O 1
ATOM 3038 N N . VAL A 1 371 ? 23.925 -26.953 2.863 1.00 91.31 371 VAL A N 1
ATOM 3039 C CA . VAL A 1 371 ? 24.866 -26.427 1.870 1.00 91.31 371 VAL A CA 1
ATOM 3040 C C . VAL A 1 371 ? 24.508 -24.984 1.520 1.00 91.31 371 VAL A C 1
ATOM 3042 O O . VAL A 1 371 ? 23.330 -24.618 1.485 1.00 91.31 371 VAL A O 1
ATOM 3045 N N . LYS A 1 372 ? 25.536 -24.165 1.278 1.00 93.00 372 LYS A N 1
ATOM 3046 C CA . LYS A 1 372 ? 25.416 -22.749 0.915 1.00 93.00 372 LYS A CA 1
ATOM 3047 C C . LYS A 1 372 ? 25.957 -22.513 -0.493 1.00 93.00 372 LYS A C 1
ATOM 3049 O O . LYS A 1 372 ? 27.021 -23.028 -0.842 1.00 93.00 372 LYS A O 1
ATOM 3054 N N . GLY A 1 373 ? 25.249 -21.677 -1.242 1.00 89.94 373 GLY A N 1
ATOM 3055 C CA . GLY A 1 373 ? 25.628 -21.224 -2.573 1.00 89.94 373 GLY A CA 1
ATOM 3056 C C . GLY A 1 373 ? 25.169 -22.173 -3.675 1.00 89.94 373 GLY A C 1
ATOM 3057 O O . GLY A 1 373 ? 25.106 -23.391 -3.488 1.00 89.94 373 GLY A O 1
ATOM 3058 N N . ARG A 1 374 ? 24.841 -21.598 -4.835 1.00 92.19 374 ARG A N 1
ATOM 3059 C CA . ARG A 1 374 ? 24.286 -22.320 -5.988 1.00 92.19 374 ARG A CA 1
ATOM 3060 C C . ARG A 1 374 ? 25.148 -23.506 -6.401 1.00 92.19 374 ARG A C 1
ATOM 3062 O O . ARG A 1 374 ? 24.628 -24.605 -6.540 1.00 92.19 374 ARG A O 1
ATOM 3069 N N . ASP A 1 375 ? 26.449 -23.309 -6.571 1.00 90.25 375 ASP A N 1
ATOM 3070 C CA . ASP A 1 375 ? 27.316 -24.347 -7.138 1.00 90.25 375 ASP A CA 1
ATOM 3071 C C . ASP A 1 375 ? 27.404 -25.570 -6.205 1.00 90.25 375 ASP A C 1
ATOM 3073 O O . ASP A 1 375 ? 27.293 -26.710 -6.659 1.00 90.25 375 ASP A O 1
ATOM 3077 N N . SER A 1 376 ? 27.458 -25.338 -4.887 1.00 88.81 376 SER A N 1
ATOM 3078 C CA . SER A 1 376 ? 27.389 -26.384 -3.855 1.00 88.81 376 SER A CA 1
ATOM 3079 C C . SER A 1 376 ? 26.052 -27.137 -3.872 1.00 88.81 376 SER A C 1
ATOM 3081 O O . SER A 1 376 ? 26.012 -28.356 -3.688 1.00 88.81 376 SER A O 1
ATOM 3083 N N . ILE A 1 377 ? 24.944 -26.417 -4.089 1.00 89.56 377 ILE A N 1
ATOM 3084 C CA . ILE A 1 377 ? 23.590 -26.981 -4.193 1.00 89.56 377 ILE A CA 1
ATOM 3085 C C . ILE A 1 377 ? 23.473 -27.860 -5.445 1.00 89.56 377 ILE A C 1
ATOM 3087 O O . ILE A 1 377 ? 23.058 -29.017 -5.357 1.00 89.56 377 ILE A O 1
ATOM 3091 N N . LEU A 1 378 ? 23.896 -27.349 -6.603 1.00 87.69 378 LEU A N 1
ATOM 3092 C CA . LEU A 1 378 ? 23.835 -28.063 -7.879 1.00 87.69 378 LEU A CA 1
ATOM 3093 C C . LEU A 1 378 ? 24.733 -29.305 -7.885 1.00 87.69 378 LEU A C 1
ATOM 3095 O O . LEU A 1 378 ? 24.325 -30.359 -8.377 1.00 87.69 378 LEU A O 1
ATOM 3099 N N . GLN A 1 379 ? 25.916 -29.225 -7.269 1.00 85.56 379 GLN A N 1
ATOM 3100 C CA . GLN A 1 379 ? 26.796 -30.379 -7.093 1.00 85.56 379 GLN A CA 1
ATOM 3101 C C . GLN A 1 379 ? 26.107 -31.494 -6.293 1.00 85.56 379 GLN A C 1
ATOM 3103 O O . GLN A 1 379 ? 26.245 -32.673 -6.626 1.00 85.56 379 GLN A O 1
ATOM 3108 N N . LYS A 1 380 ? 25.306 -31.146 -5.276 1.00 84.38 380 LYS A N 1
ATOM 3109 C CA . LYS A 1 380 ? 24.553 -32.133 -4.493 1.00 84.38 380 LYS A CA 1
ATOM 3110 C C . LYS A 1 380 ? 23.501 -32.862 -5.338 1.00 84.38 380 LYS A C 1
ATOM 3112 O O . LYS A 1 380 ? 23.333 -34.070 -5.167 1.00 84.38 380 LYS A O 1
ATOM 3117 N N . PHE A 1 381 ? 22.850 -32.173 -6.278 1.00 79.44 381 PHE A N 1
ATOM 3118 C CA . PHE A 1 381 ? 21.899 -32.789 -7.213 1.00 79.44 381 PHE A CA 1
ATOM 3119 C C . PHE A 1 381 ? 22.560 -33.699 -8.251 1.00 79.44 381 PHE A C 1
ATOM 3121 O O . PHE A 1 381 ? 21.953 -34.693 -8.649 1.00 79.44 381 PHE A O 1
ATOM 3128 N N . ALA A 1 382 ? 23.793 -33.394 -8.662 1.00 72.94 382 ALA A N 1
ATOM 3129 C CA . ALA A 1 382 ? 24.560 -34.235 -9.580 1.00 72.94 382 ALA A CA 1
ATOM 3130 C C . ALA A 1 382 ? 25.039 -35.541 -8.919 1.00 72.94 382 ALA A C 1
ATOM 3132 O O . ALA A 1 382 ? 25.046 -36.592 -9.555 1.00 72.94 382 ALA A O 1
ATOM 3133 N N . VAL A 1 383 ? 25.403 -35.488 -7.631 1.00 69.19 383 VAL A N 1
ATOM 3134 C CA . VAL A 1 383 ? 25.848 -36.663 -6.853 1.00 69.19 383 VAL A CA 1
ATOM 3135 C C . VAL A 1 383 ? 24.675 -37.570 -6.462 1.00 69.19 383 VAL A C 1
ATOM 3137 O O . VAL A 1 383 ? 24.850 -38.776 -6.288 1.00 69.19 383 VAL A O 1
ATOM 3140 N N . SER A 1 384 ? 23.465 -37.018 -6.333 1.00 61.59 384 SER A N 1
ATOM 3141 C CA . SER A 1 384 ? 22.264 -37.795 -6.024 1.00 61.59 384 SER A CA 1
ATOM 3142 C C . SER A 1 384 ? 21.757 -38.529 -7.273 1.00 61.59 384 SER A C 1
ATOM 3144 O O . SER A 1 384 ? 20.872 -38.072 -7.997 1.00 61.59 384 SER A O 1
ATOM 3146 N N . ILE A 1 385 ? 22.344 -39.695 -7.544 1.00 53.09 385 ILE A N 1
ATOM 3147 C CA . ILE A 1 385 ? 21.845 -40.643 -8.542 1.00 53.09 385 ILE A CA 1
ATOM 3148 C C . ILE A 1 385 ? 20.562 -41.268 -7.977 1.00 53.09 385 ILE A C 1
ATOM 3150 O O . ILE A 1 385 ? 20.592 -42.316 -7.336 1.00 53.09 385 ILE A O 1
ATOM 3154 N N . PHE A 1 386 ? 19.415 -40.627 -8.205 1.00 52.06 386 PHE A N 1
ATOM 3155 C CA . PHE A 1 386 ? 18.092 -41.234 -8.015 1.00 52.06 386 PHE A CA 1
ATOM 3156 C C . PHE A 1 386 ? 17.812 -42.250 -9.138 1.00 52.06 386 PHE A C 1
ATOM 3158 O O . PHE A 1 386 ? 16.910 -42.093 -9.955 1.00 52.06 386 PHE A O 1
ATOM 3165 N N . SER A 1 387 ? 18.596 -43.325 -9.173 1.00 41.22 387 SER A N 1
ATOM 3166 C CA . SER A 1 387 ? 18.188 -44.588 -9.781 1.00 41.22 387 SER A CA 1
ATOM 3167 C C . SER A 1 387 ? 17.706 -45.466 -8.633 1.00 41.22 387 SER A C 1
ATOM 3169 O O . SER A 1 387 ? 18.520 -45.886 -7.824 1.00 41.22 387 SER A O 1
ATOM 3171 N N . PHE A 1 388 ? 16.400 -45.737 -8.589 1.00 35.31 388 PHE A N 1
ATOM 3172 C CA . PHE A 1 388 ? 15.620 -46.392 -7.523 1.00 35.31 388 PHE A CA 1
ATOM 3173 C C . PHE A 1 388 ? 14.979 -45.447 -6.491 1.00 35.31 388 PHE A C 1
ATOM 3175 O O . PHE A 1 388 ? 15.634 -44.663 -5.823 1.00 35.31 388 PHE A O 1
ATOM 3182 N N . SER A 1 389 ? 13.666 -45.636 -6.307 1.00 33.44 389 SER A N 1
ATOM 3183 C CA . SER A 1 389 ? 12.841 -45.169 -5.175 1.00 33.44 389 SER A CA 1
ATOM 3184 C C . SER A 1 389 ? 11.908 -43.955 -5.347 1.00 33.44 389 SER A C 1
ATOM 3186 O O . SER A 1 389 ? 11.393 -43.454 -4.356 1.00 33.44 389 SER A O 1
ATOM 3188 N N . PHE A 1 390 ? 11.535 -43.544 -6.567 1.00 36.56 390 PHE A N 1
ATOM 3189 C CA . PHE A 1 390 ? 10.318 -42.712 -6.749 1.00 36.56 390 PHE A CA 1
ATOM 3190 C C . PHE A 1 390 ? 9.089 -43.490 -7.246 1.00 36.56 390 PHE A C 1
ATOM 3192 O O . PHE A 1 390 ? 7.951 -43.036 -7.104 1.00 36.56 390 PHE A O 1
ATOM 3199 N N . PHE A 1 391 ? 9.276 -44.732 -7.712 1.00 33.88 391 PHE A N 1
ATOM 3200 C CA . PHE A 1 391 ? 8.163 -45.605 -8.109 1.00 33.88 391 PHE A CA 1
ATOM 3201 C C . PHE A 1 391 ? 7.271 -46.018 -6.919 1.00 33.88 391 PHE A C 1
ATOM 3203 O O . PHE A 1 391 ? 6.107 -46.373 -7.103 1.00 33.88 391 PHE A O 1
ATOM 3210 N N . PHE A 1 392 ? 7.783 -45.933 -5.684 1.00 31.77 392 PHE A N 1
ATOM 3211 C CA . PHE A 1 392 ? 7.040 -46.337 -4.488 1.00 31.77 392 PHE A CA 1
ATOM 3212 C C . PHE A 1 392 ? 6.140 -45.230 -3.916 1.00 31.77 392 PHE A C 1
ATOM 3214 O O . PHE A 1 392 ? 5.098 -45.531 -3.332 1.00 31.77 392 PHE A O 1
ATOM 3221 N N . CYS A 1 393 ? 6.471 -43.951 -4.131 1.00 33.56 393 CYS A N 1
ATOM 3222 C CA . CYS A 1 393 ? 5.700 -42.849 -3.547 1.00 33.56 393 CYS A CA 1
ATOM 3223 C C . CYS A 1 393 ? 4.428 -42.529 -4.356 1.00 33.56 393 CYS A C 1
ATOM 3225 O O . CYS A 1 393 ? 3.368 -42.264 -3.789 1.00 33.56 393 CYS A O 1
ATOM 3227 N N . ARG A 1 394 ? 4.467 -42.685 -5.689 1.00 33.03 394 ARG A N 1
ATOM 3228 C CA . ARG A 1 394 ? 3.315 -42.383 -6.560 1.00 33.03 394 ARG A CA 1
ATOM 3229 C C . ARG A 1 394 ? 2.171 -43.404 -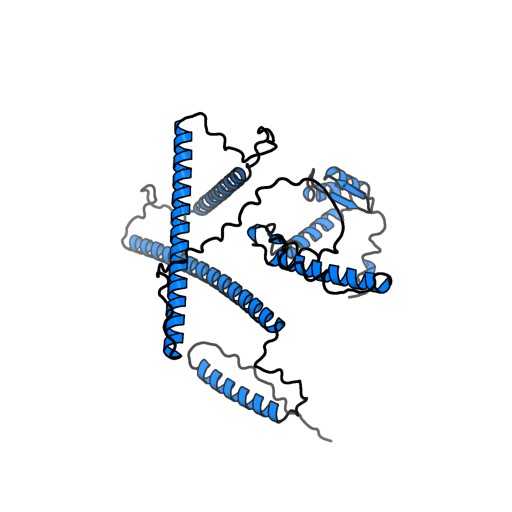6.458 1.00 33.03 394 ARG A C 1
ATOM 3231 O O . ARG A 1 394 ? 1.019 -43.055 -6.695 1.00 33.03 394 ARG A O 1
ATOM 3238 N N . LYS A 1 395 ? 2.445 -44.654 -6.054 1.00 33.47 395 LYS A N 1
ATOM 3239 C CA . LYS A 1 395 ? 1.404 -45.692 -5.892 1.00 33.47 395 LYS A CA 1
ATOM 3240 C C . LYS A 1 395 ? 0.657 -45.630 -4.558 1.00 33.47 395 LYS A C 1
ATOM 3242 O O . LYS A 1 395 ? -0.432 -46.193 -4.462 1.00 33.47 395 LYS A O 1
ATOM 3247 N N . LYS A 1 396 ? 1.213 -44.973 -3.534 1.00 33.84 396 LYS A N 1
ATOM 3248 C CA . LYS A 1 396 ? 0.591 -44.919 -2.201 1.00 33.84 396 LYS A CA 1
ATOM 3249 C C . LYS A 1 396 ? -0.374 -43.739 -2.037 1.00 33.84 396 LYS A C 1
ATOM 3251 O O . LYS A 1 396 ? -1.296 -43.842 -1.238 1.00 33.84 396 LYS A O 1
ATOM 3256 N N . LEU A 1 397 ? -0.234 -42.687 -2.851 1.00 37.41 397 LEU A N 1
ATOM 3257 C CA . LEU A 1 397 ? -1.121 -41.516 -2.817 1.00 37.41 397 LEU A CA 1
ATOM 3258 C C . LEU A 1 397 ? -2.441 -41.682 -3.602 1.00 37.41 397 LEU A C 1
ATOM 3260 O O . LEU A 1 397 ? -3.386 -40.950 -3.353 1.00 37.41 397 LEU A O 1
ATOM 3264 N N . MET A 1 398 ? -2.540 -42.664 -4.505 1.00 37.41 398 MET A N 1
ATOM 3265 C CA . MET A 1 398 ? -3.734 -42.913 -5.343 1.00 37.41 398 MET A CA 1
ATOM 3266 C C . MET A 1 398 ? -4.713 -43.953 -4.760 1.00 37.41 398 MET A C 1
ATOM 3268 O O . MET A 1 398 ? -5.606 -44.420 -5.456 1.00 37.41 398 MET A O 1
ATOM 3272 N N . LYS A 1 399 ? -4.543 -44.368 -3.496 1.00 39.47 399 LYS A N 1
ATOM 3273 C CA . LYS A 1 399 ? -5.459 -45.310 -2.814 1.00 39.47 399 LYS A CA 1
ATOM 3274 C C . LYS A 1 399 ? -6.365 -44.659 -1.763 1.00 39.47 399 LYS A C 1
ATOM 3276 O O . LYS A 1 399 ? -7.088 -45.378 -1.084 1.00 39.47 399 LYS A O 1
ATOM 3281 N N . HIS A 1 400 ? -6.327 -43.334 -1.629 1.00 41.50 400 HIS A N 1
ATOM 3282 C CA . HIS A 1 400 ? -7.113 -42.600 -0.631 1.00 41.50 400 HIS A CA 1
ATOM 3283 C C . HIS A 1 400 ? -7.820 -41.343 -1.162 1.00 41.50 400 HIS A C 1
ATOM 3285 O O . HIS A 1 400 ? -8.154 -40.467 -0.369 1.00 41.50 400 HIS A O 1
ATOM 3291 N N . TYR A 1 401 ? -8.109 -41.285 -2.463 1.00 38.19 401 TYR A N 1
ATOM 3292 C CA . TYR A 1 401 ? -9.100 -40.361 -3.018 1.00 38.19 401 TYR A CA 1
ATOM 3293 C C . TYR A 1 401 ? -10.026 -41.086 -3.982 1.00 38.19 401 TYR A C 1
ATOM 3295 O O . TYR A 1 401 ? -9.500 -41.899 -4.778 1.00 38.19 401 TYR A O 1
#

InterPro domains:
  IPR002075 Nuclear transport factor 2 domain [PF02136] (329-386)
  IPR018222 Nuclear transport factor 2, eukaryote [PS50177] (329-401)
  IPR025066 Coiled-coil domain-containing protein 174-like [PTHR15885] (18-146)
  IPR032710 NTF2-like domain superfamily [SSF54427] (323-382)

Radius of gyration: 38.71 Å; Cα contacts (8 Å, |Δi|>4): 86; chains: 1; bounding box: 91×82×108 Å

Sequence (401 aa):
MGSLDPSSSSREKHHLETSDASSLFLLKGELYRKINEQRGKAATTGVKVSKKKSVLRISKEEEKKIVEEKRQREARIRELEKSIAQDEEQRKRVQKILEEKSEIYARLSRGEIILNDNDGPVEFLVDFNAKKREQEKRCLDDAEKAKNEESEAVHFNPTEEQRVYGVSHVPLPVSETKRQEQIQELLELSKKTEVSRAKRKHLLEEREKKKWEQLNRIRKRKGLQELPPWDSEGTNEMEFLDIPLPDKPPTEPCAAQPESKKFTPVREWDRGKGIITASIGFDINNAHIKEFTIFLISVLYDKWITKQRDERDDEFAPPMNFNPSFEEIGNAFIQHYYSKFDVQDPTTRSSGLSDLYDPMNSYMTFEGVQVKGRDSILQKFAVSIFSFSFFFCRKKLMKHY